Protein 4IE5 (pdb70)

Structure (mmCIF, N/CA/C/O backbone):
data_4IE5
#
_entry.id   4IE5
#
_cell.length_a   141.391
_cell.length_b   141.391
_cell.length_c   84.184
_cell.angle_alpha   90.000
_cell.angle_beta   90.000
_cell.angle_gamma   120.000
#
_symmetry.space_group_name_H-M   'H 3'
#
loop_
_entity.id
_entity.type
_entity.pdbx_description
1 polymer 'Alpha-ketoglutarate-dependent dioxygenase FTO'
2 non-polymer 'ZINC ION'
3 non-polymer N-[(3-hydroxypyridin-2-yl)carbonyl]glycine
4 non-polymer GLYCEROL
5 water water
#
loop_
_atom_site.group_PDB
_atom_site.id
_atom_site.type_symbol
_atom_site.label_atom_id
_atom_site.label_alt_id
_atom_site.label_comp_id
_atom_site.label_asym_id
_atom_site.label_entity_id
_atom_site.label_seq_id
_atom_site.pdbx_PDB_ins_code
_atom_site.Cartn_x
_atom_site.Cartn_y
_atom_site.Cartn_z
_atom_site.occupancy
_atom_site.B_iso_or_equiv
_atom_site.auth_seq_id
_atom_site.auth_comp_id
_atom_site.auth_asym_id
_atom_site.auth_atom_id
_atom_site.pdbx_PDB_model_num
ATOM 1 N N . ARG A 1 17 ? 46.386 14.677 -31.818 1.00 83.21 27 ARG A N 1
ATOM 2 C CA . ARG A 1 17 ? 46.006 13.274 -31.944 1.00 80.78 27 ARG A CA 1
ATOM 3 C C . ARG A 1 17 ? 45.085 12.856 -30.793 1.00 76.83 27 ARG A C 1
ATOM 4 O O . ARG A 1 17 ? 45.133 13.438 -29.704 1.00 77.74 27 ARG A O 1
ATOM 6 N N . GLY A 1 18 ? 44.232 11.866 -31.041 1.00 72.54 28 GLY A N 1
ATOM 7 C CA . GLY A 1 18 ? 43.404 11.310 -29.985 1.00 67.32 28 GLY A CA 1
ATOM 8 C C . GLY A 1 18 ? 44.278 10.620 -28.951 1.00 63.66 28 GLY A C 1
ATOM 9 O O . GLY A 1 18 ? 45.340 10.092 -29.290 1.00 66.85 28 GLY A O 1
ATOM 10 N N . SER A 1 19 ? 43.848 10.630 -27.690 1.00 57.08 29 SER A N 1
ATOM 11 C CA . SER A 1 19 ? 44.636 10.033 -26.609 1.00 53.07 29 SER A CA 1
ATOM 12 C C . SER A 1 19 ? 43.753 9.311 -25.597 1.00 47.64 29 SER A C 1
ATOM 13 O O . SER A 1 19 ? 42.519 9.424 -25.630 1.00 45.52 29 SER A O 1
ATOM 16 N N . HIS A 1 20 ? 44.370 8.547 -24.703 1.00 45.73 30 HIS A N 1
ATOM 17 C CA . HIS A 1 20 ? 43.595 7.956 -23.617 1.00 42.47 30 HIS A CA 1
ATOM 18 C C . HIS A 1 20 ? 44.300 8.142 -22.274 1.00 41.79 30 HIS A C 1
ATOM 19 O O . HIS A 1 20 ? 45.470 8.515 -22.231 1.00 42.85 30 HIS A O 1
ATOM 26 N N . MET A 1 21 ? 43.555 7.906 -21.196 1.00 39.81 31 MET A N 1
ATOM 27 C CA . MET A 1 21 ? 44.068 8.012 -19.838 1.00 40.62 31 MET A CA 1
ATOM 28 C C . MET A 1 21 ? 43.947 6.683 -19.110 1.00 39.17 31 MET A C 1
ATOM 29 O O . MET A 1 21 ? 42.983 5.942 -19.302 1.00 37.11 31 MET A O 1
ATOM 34 N N . THR A 1 22 ? 44.943 6.409 -18.272 1.00 40.34 32 THR A N 1
ATOM 35 C CA . THR A 1 22 ? 44.930 5.262 -17.385 1.00 40.40 32 THR A CA 1
ATOM 36 C C . THR A 1 22 ? 45.290 5.775 -15.981 1.00 42.00 32 THR A C 1
ATOM 37 O O . THR A 1 22 ? 45.591 6.959 -15.812 1.00 42.25 32 THR A O 1
ATOM 41 N N . PRO A 1 23 ? 45.259 4.894 -14.970 1.00 44.19 33 PRO A N 1
ATOM 42 C CA . PRO A 1 23 ? 45.664 5.322 -13.618 1.00 47.15 33 PRO A CA 1
ATOM 43 C C . PRO A 1 23 ? 47.029 5.979 -13.543 1.00 49.08 33 PRO A C 1
ATOM 44 O O . PRO A 1 23 ? 47.330 6.678 -12.575 1.00 51.84 33 PRO A O 1
ATOM 48 N N . LYS A 1 24 ? 47.855 5.793 -14.566 1.00 47.89 34 LYS A N 1
ATOM 49 C CA . LYS A 1 24 ? 49.187 6.377 -14.552 1.00 49.05 34 LYS A CA 1
ATOM 50 C C . LYS A 1 24 ? 49.113 7.888 -14.814 1.00 49.68 34 LYS A C 1
ATOM 51 O O . LYS A 1 24 ? 50.044 8.618 -14.522 1.00 50.72 34 LYS A O 1
ATOM 53 N N . ASP A 1 25 ? 47.992 8.355 -15.357 1.00 48.65 35 ASP A N 1
ATOM 54 C CA . ASP A 1 25 ? 47.852 9.774 -15.692 1.00 49.44 35 ASP A CA 1
ATOM 55 C C . ASP A 1 25 ? 47.209 10.579 -14.558 1.00 49.05 35 ASP A C 1
ATOM 56 O O . ASP A 1 25 ? 46.200 10.163 -13.969 1.00 46.98 35 ASP A O 1
ATOM 61 N N . A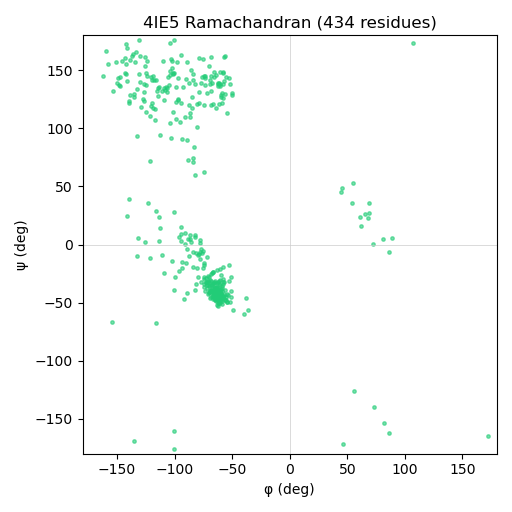SP A 1 26 ? 47.784 11.740 -14.271 1.00 50.80 36 ASP A N 1
ATOM 62 C CA . ASP A 1 26 ? 47.352 12.550 -13.137 1.00 52.50 36 ASP A CA 1
ATOM 63 C C . ASP A 1 26 ? 45.903 12.982 -13.296 1.00 50.58 36 ASP A C 1
ATOM 64 O O . ASP A 1 26 ? 45.183 13.074 -12.316 1.00 50.32 36 ASP A O 1
ATOM 69 N N . GLU A 1 27 ? 45.464 13.169 -14.540 1.00 49.60 37 GLU A N 1
ATOM 70 C CA . GLU A 1 27 ? 44.110 13.621 -14.841 1.00 48.57 37 GLU A CA 1
ATOM 71 C C . GLU A 1 27 ? 43.060 12.502 -14.867 1.00 45.69 37 GLU A C 1
ATOM 72 O O . GLU A 1 27 ? 41.884 12.777 -15.019 1.00 44.78 37 GLU A O 1
ATOM 78 N N . PHE A 1 28 ? 43.498 11.256 -14.742 1.00 44.61 38 PHE A N 1
ATOM 79 C CA . PHE A 1 28 ? 42.631 10.090 -14.881 1.00 42.22 38 PHE A CA 1
ATOM 80 C C . PHE A 1 28 ? 41.458 10.144 -13.918 1.00 41.74 38 PHE A C 1
ATOM 81 O O . PHE A 1 28 ? 40.305 9.975 -14.309 1.00 40.16 38 PHE A O 1
ATOM 89 N N . TYR A 1 29 ? 41.751 10.432 -12.659 1.00 43.84 39 TYR A N 1
ATOM 90 C CA . TYR A 1 29 ? 40.733 10.355 -11.629 1.00 45.32 39 TYR A CA 1
ATOM 91 C C . TYR A 1 29 ? 39.702 11.472 -11.762 1.00 43.78 39 TYR A C 1
ATOM 92 O O . TYR A 1 29 ? 38.497 11.217 -11.691 1.00 42.22 39 TYR A O 1
ATOM 101 N N . GLN A 1 30 ? 40.146 12.688 -12.045 1.00 45.02 40 GLN A N 1
ATOM 102 C CA . GLN A 1 30 ? 39.181 13.766 -12.185 1.00 46.26 40 GLN A CA 1
ATOM 103 C C . GLN A 1 30 ? 38.404 13.604 -13.486 1.00 44.52 40 GLN A C 1
ATOM 104 O O . GLN A 1 30 ? 37.263 13.988 -13.562 1.00 43.83 40 GLN A O 1
ATOM 110 N N . GLN A 1 31 ? 39.000 13.001 -14.497 1.00 44.98 41 GLN A N 1
ATOM 111 C CA . GLN A 1 31 ? 38.259 12.801 -15.727 1.00 47.21 41 GLN A CA 1
ATOM 112 C C . GLN A 1 31 ? 37.203 11.711 -15.573 1.00 43.40 41 GLN A C 1
ATOM 113 O O . GLN A 1 31 ? 36.131 11.747 -16.216 1.00 44.16 41 GLN A O 1
ATOM 119 N N . TRP A 1 32 ? 37.513 10.722 -14.746 1.00 40.01 42 TRP A N 1
ATOM 120 C CA . TRP A 1 32 ? 36.581 9.628 -14.480 1.00 38.26 42 TRP A CA 1
ATOM 121 C C . TRP A 1 32 ? 35.354 10.217 -13.779 1.00 41.15 42 TRP A C 1
ATOM 122 O O . TRP A 1 32 ? 34.218 9.947 -14.151 1.00 39.44 42 TRP A O 1
ATOM 133 N N . GLN A 1 33 ? 35.615 11.039 -12.775 1.00 46.86 43 GLN A N 1
ATOM 134 C CA . GLN A 1 33 ? 34.564 11.699 -12.017 1.00 51.32 43 GLN A CA 1
ATOM 135 C C . GLN A 1 33 ? 33.753 12.688 -12.875 1.00 53.06 43 GLN A C 1
ATOM 136 O O . GLN A 1 33 ? 32.550 12.789 -12.730 1.00 53.55 43 GLN A O 1
ATOM 142 N N . LEU A 1 34 ? 34.411 13.398 -13.782 1.00 54.03 44 LEU A N 1
ATOM 143 C CA . LEU A 1 34 ? 33.749 14.445 -14.568 1.00 54.46 44 LEU A CA 1
ATOM 144 C C . LEU A 1 34 ? 32.963 13.956 -15.794 1.00 49.59 44 LEU A C 1
ATOM 145 O O . LEU A 1 34 ? 31.910 14.485 -16.113 1.00 49.95 44 LEU A O 1
ATOM 150 N N . LYS A 1 35 ? 33.505 12.974 -16.489 1.00 44.82 45 LYS A N 1
ATOM 151 C CA . LYS A 1 35 ? 33.033 12.619 -17.818 1.00 42.70 45 LYS A CA 1
ATOM 152 C C . LYS A 1 35 ? 32.570 11.173 -17.891 1.00 40.00 45 LYS A C 1
ATOM 153 O O . LYS A 1 35 ? 31.973 10.771 -18.895 1.00 38.08 45 LYS A O 1
ATOM 159 N N . TYR A 1 36 ? 32.870 10.386 -16.854 1.00 40.03 46 TYR A N 1
ATOM 160 C CA . TYR A 1 36 ? 32.480 8.968 -16.832 1.00 37.52 46 TYR A CA 1
ATOM 161 C C . TYR A 1 36 ? 31.977 8.505 -15.460 1.00 37.73 46 TYR A C 1
ATOM 162 O O . TYR A 1 36 ? 32.245 7.399 -15.059 1.00 37.32 46 TYR A O 1
ATOM 171 N N . PRO A 1 37 ? 31.206 9.339 -14.754 1.00 39.65 47 PRO A N 1
ATOM 172 C CA . PRO A 1 37 ? 30.839 8.977 -13.377 1.00 40.97 47 PRO A CA 1
ATOM 173 C C . PRO A 1 37 ? 29.916 7.746 -13.217 1.00 39.93 47 PRO A C 1
ATOM 174 O O . PRO A 1 37 ? 29.935 7.149 -12.143 1.00 41.89 47 PRO A O 1
ATOM 178 N N . LYS A 1 38 ? 29.130 7.376 -14.224 1.00 36.50 48 LYS A N 1
ATOM 179 C CA . LYS A 1 38 ? 28.233 6.218 -14.067 1.00 34.78 48 LYS A CA 1
ATOM 180 C C . LYS A 1 38 ? 28.971 4.886 -14.304 1.00 32.12 48 LYS A C 1
ATOM 181 O O . LYS A 1 38 ? 28.361 3.814 -14.392 1.00 30.95 48 LYS A O 1
ATOM 187 N N . LEU A 1 39 ? 30.295 4.982 -14.430 1.00 30.65 49 LEU A N 1
ATOM 188 C CA . LEU A 1 39 ? 31.157 3.820 -14.470 1.00 30.12 49 LEU A CA 1
ATOM 189 C C . LEU A 1 39 ? 31.733 3.560 -13.086 1.00 32.00 49 LEU A C 1
ATOM 190 O O . LEU A 1 39 ? 32.379 4.433 -12.500 1.00 31.65 49 LEU A O 1
ATOM 195 N N . ILE A 1 40 ? 31.543 2.345 -12.595 1.00 34.17 50 ILE A N 1
ATOM 196 C CA . ILE A 1 40 ? 31.979 1.989 -11.262 1.00 38.72 50 ILE A CA 1
ATOM 197 C C . ILE A 1 40 ? 32.893 0.782 -11.327 1.00 36.33 50 ILE A C 1
ATOM 198 O O . ILE A 1 40 ? 32.730 -0.104 -12.171 1.00 34.62 50 ILE A O 1
ATOM 203 N N . LEU A 1 41 ? 33.870 0.780 -10.439 1.00 35.60 51 LEU A N 1
ATOM 204 C CA . LEU A 1 41 ? 34.871 -0.259 -10.411 1.00 36.64 51 LEU A CA 1
ATOM 205 C C . LEU A 1 41 ? 34.952 -0.824 -8.999 1.00 38.82 51 LEU A C 1
ATOM 206 O O . LEU A 1 41 ? 35.155 -0.083 -8.037 1.00 39.96 51 LEU A O 1
ATOM 211 N N . ARG A 1 42 ? 34.789 -2.136 -8.888 1.00 40.35 52 ARG A N 1
ATOM 212 C CA . ARG A 1 42 ? 34.940 -2.845 -7.630 1.00 42.79 52 ARG A CA 1
ATOM 213 C C . ARG A 1 42 ? 36.094 -3.815 -7.785 1.00 41.90 52 ARG A C 1
ATOM 214 O O . ARG A 1 42 ? 35.993 -4.822 -8.490 1.00 41.20 52 ARG A O 1
ATOM 222 N N . GLU A 1 43 ? 37.204 -3.492 -7.149 1.00 41.52 53 GLU A N 1
ATOM 223 C CA . GLU A 1 43 ? 38.415 -4.281 -7.302 1.00 41.40 53 GLU A CA 1
ATOM 224 C C . GLU A 1 43 ? 38.270 -5.654 -6.670 1.00 40.56 53 GLU A C 1
ATOM 225 O O . GLU A 1 43 ? 37.377 -5.878 -5.841 1.00 41.08 53 GLU A O 1
ATOM 231 N N . ALA A 1 44 ? 39.138 -6.574 -7.080 1.00 40.76 54 ALA A N 1
ATOM 232 C CA . ALA A 1 44 ? 39.014 -7.971 -6.663 1.00 42.68 54 ALA A CA 1
ATOM 233 C C . ALA A 1 44 ? 38.919 -8.102 -5.141 1.00 48.38 54 ALA A C 1
ATOM 234 O O . ALA A 1 44 ? 38.275 -9.027 -4.640 1.00 48.51 54 ALA A O 1
ATOM 236 N N . SER A 1 45 ? 39.569 -7.179 -4.421 1.00 53.94 55 SER A N 1
ATOM 237 C CA . SER A 1 45 ? 39.635 -7.217 -2.954 1.00 60.91 55 SER A CA 1
ATOM 238 C C . SER A 1 45 ? 38.270 -7.215 -2.305 1.00 61.33 55 SER A C 1
ATOM 239 O O . SER A 1 45 ? 38.088 -7.785 -1.226 1.00 64.85 55 SER A O 1
ATOM 242 N N . SER A 1 46 ? 37.323 -6.540 -2.950 1.00 57.80 56 SER A N 1
ATOM 243 C CA . SER A 1 46 ? 36.000 -6.356 -2.384 1.00 57.89 56 SER A CA 1
ATOM 244 C C . SER A 1 46 ? 35.155 -7.613 -2.527 1.00 58.45 56 SER A C 1
ATOM 245 O O . SER A 1 46 ? 34.039 -7.664 -2.020 1.00 60.48 56 SER A O 1
ATOM 248 N N . VAL A 1 47 ? 35.677 -8.612 -3.238 1.00 56.64 57 VAL A N 1
ATOM 249 C CA . VAL A 1 47 ? 34.970 -9.878 -3.460 1.00 54.34 57 VAL A CA 1
ATOM 250 C C . VAL A 1 47 ? 35.663 -11.027 -2.701 1.00 55.60 57 VAL A C 1
ATOM 251 O O . VAL A 1 47 ? 36.886 -11.179 -2.773 1.00 56.19 57 VAL A O 1
ATOM 255 N N . SER A 1 48 ? 34.888 -11.835 -1.978 1.00 56.44 58 SER A N 1
ATOM 256 C CA . SER A 1 48 ? 35.469 -12.875 -1.129 1.00 59.13 58 SER A CA 1
ATOM 257 C C . SER A 1 48 ? 36.341 -13.855 -1.913 1.00 56.29 58 SER A C 1
ATOM 258 O O . SER A 1 48 ? 36.080 -14.143 -3.085 1.00 53.59 58 SER A O 1
ATOM 261 N N . GLU A 1 49 ? 37.379 -14.359 -1.250 1.00 56.99 59 GLU A N 1
ATOM 262 C CA . GLU A 1 49 ? 38.258 -15.361 -1.833 1.00 57.07 59 GLU A CA 1
ATOM 263 C C . GLU A 1 49 ? 37.462 -16.603 -2.229 1.00 58.15 59 GLU A C 1
ATOM 264 O O . GLU A 1 49 ? 37.759 -17.227 -3.246 1.00 56.71 59 GLU A O 1
ATOM 266 N N . GLU A 1 50 ? 36.441 -16.943 -1.441 1.00 61.10 60 GLU A N 1
ATOM 267 C CA . GLU A 1 50 ? 35.600 -18.111 -1.722 1.00 62.12 60 GLU A CA 1
ATOM 268 C C . GLU A 1 50 ? 34.894 -17.968 -3.056 1.00 58.20 60 GLU A C 1
ATOM 269 O O . GLU A 1 50 ? 34.870 -18.893 -3.866 1.00 56.90 60 GLU A O 1
ATOM 271 N N . LEU A 1 51 ? 34.302 -16.804 -3.280 1.00 56.39 61 LEU A N 1
ATOM 272 C CA . LEU A 1 51 ? 33.561 -16.572 -4.505 1.00 54.20 61 LEU A CA 1
ATOM 273 C C . LEU A 1 51 ? 34.484 -16.521 -5.720 1.00 52.39 61 LEU A C 1
ATOM 274 O O . LEU A 1 51 ? 34.121 -16.986 -6.795 1.00 50.77 61 LEU A O 1
ATOM 279 N N . HIS A 1 52 ? 35.653 -15.914 -5.557 1.00 52.60 62 HIS A N 1
ATOM 280 C CA . HIS A 1 52 ? 36.648 -15.854 -6.626 1.00 50.44 62 HIS A CA 1
ATOM 281 C C . HIS A 1 52 ? 37.019 -17.270 -7.047 1.00 51.55 62 HIS A C 1
ATOM 282 O O . HIS A 1 52 ? 37.117 -17.592 -8.226 1.00 50.66 62 HIS A O 1
ATOM 289 N N . LYS A 1 53 ? 37.241 -18.113 -6.052 1.00 53.14 63 LYS A N 1
ATOM 290 C CA . LYS A 1 53 ? 37.660 -19.480 -6.302 1.00 54.57 63 LYS A CA 1
ATOM 291 C C . LYS A 1 53 ? 36.592 -20.226 -7.081 1.00 55.14 63 LYS A C 1
ATOM 292 O O . LYS A 1 53 ? 36.891 -20.859 -8.076 1.00 54.58 63 LYS A O 1
ATOM 295 N N . GLU A 1 54 ? 35.353 -20.157 -6.614 1.00 57.47 64 GLU A N 1
ATOM 296 C CA . GLU A 1 54 ? 34.249 -20.865 -7.257 1.00 58.91 64 GLU A CA 1
ATOM 297 C C . GLU A 1 54 ? 34.013 -20.417 -8.708 1.00 54.91 64 GLU A C 1
ATOM 298 O O . GLU A 1 54 ? 33.906 -21.226 -9.623 1.00 55.09 64 GLU A O 1
ATOM 304 N N . VAL A 1 55 ? 33.913 -19.112 -8.905 1.00 51.16 65 VAL A N 1
ATOM 305 C CA . VAL A 1 55 ? 33.647 -18.537 -10.208 1.00 47.17 65 VAL A CA 1
ATOM 306 C C . VAL A 1 55 ? 34.757 -18.886 -11.196 1.00 47.74 65 VAL A C 1
ATOM 307 O O . VAL A 1 55 ? 34.485 -19.169 -12.354 1.00 46.67 65 VAL A O 1
ATOM 311 N N . GLN A 1 56 ? 36.008 -18.832 -10.747 1.00 49.37 66 GLN A N 1
ATOM 312 C CA . GLN A 1 56 ? 37.145 -19.106 -11.624 1.00 50.19 66 GLN A CA 1
ATOM 313 C C . GLN A 1 56 ? 37.199 -20.601 -12.010 1.00 52.63 66 GLN A C 1
ATOM 314 O O . GLN A 1 56 ? 37.451 -20.944 -13.166 1.00 52.93 66 GLN A O 1
ATOM 320 N N . GLU A 1 57 ? 36.925 -21.479 -11.051 1.00 54.52 67 GLU A N 1
ATOM 321 C CA . GLU A 1 57 ? 36.808 -22.904 -11.348 1.00 56.98 67 GLU A CA 1
ATOM 322 C C . GLU A 1 57 ? 35.635 -23.162 -12.306 1.00 55.53 67 GLU A C 1
ATOM 323 O O . GLU A 1 57 ? 35.684 -24.074 -13.129 1.00 55.61 67 GLU A O 1
ATOM 329 N N . ALA A 1 58 ? 34.581 -22.364 -12.198 1.00 54.71 68 ALA A N 1
ATOM 330 C CA . ALA A 1 58 ? 33.424 -22.540 -13.065 1.00 53.96 68 ALA A CA 1
ATOM 331 C C . ALA A 1 58 ? 33.775 -22.169 -14.513 1.00 52.14 68 ALA A C 1
ATOM 332 O O . ALA A 1 58 ? 33.427 -22.894 -15.440 1.00 52.86 68 ALA A O 1
ATOM 334 N N . PHE A 1 59 ? 34.470 -21.049 -14.694 1.00 49.42 69 PHE A N 1
ATOM 335 C CA . PHE A 1 59 ? 34.986 -20.642 -16.004 1.00 47.15 69 PHE A CA 1
ATOM 336 C C . PHE A 1 59 ? 35.836 -21.783 -16.578 1.00 48.69 69 PHE A C 1
ATOM 337 O O . PHE A 1 59 ? 35.657 -22.199 -17.720 1.00 47.61 69 PHE A O 1
ATOM 345 N N . LEU A 1 60 ? 36.762 -22.297 -15.781 1.00 52.11 70 LEU A N 1
ATOM 346 C CA . LEU A 1 60 ? 37.673 -23.320 -16.277 1.00 55.38 70 LEU A CA 1
ATOM 347 C C . LEU A 1 60 ? 36.906 -24.591 -16.618 1.00 57.35 70 LEU A C 1
ATOM 348 O O . LEU A 1 60 ? 37.259 -25.307 -17.553 1.00 59.45 70 LEU A O 1
ATOM 353 N N . THR A 1 61 ? 35.842 -24.861 -15.871 1.00 56.94 71 THR A N 1
ATOM 354 C CA . THR A 1 61 ? 35.053 -26.055 -16.098 1.00 58.26 71 THR A CA 1
ATOM 355 C C . THR A 1 61 ? 34.371 -25.948 -17.455 1.00 56.86 71 THR A C 1
ATOM 356 O O . THR A 1 61 ? 34.419 -26.878 -18.259 1.00 58.20 71 THR A O 1
ATOM 360 N N . LEU A 1 62 ? 33.756 -24.799 -17.724 1.00 54.52 72 LEU A N 1
ATOM 361 C CA . LEU A 1 62 ? 33.005 -24.612 -18.962 1.00 53.17 72 LEU A CA 1
ATOM 362 C C . LEU A 1 62 ? 33.942 -24.625 -20.165 1.00 54.53 72 LEU A C 1
ATOM 363 O O . LEU A 1 62 ? 33.572 -25.090 -21.245 1.00 54.40 72 LEU A O 1
ATOM 368 N N . HIS A 1 63 ? 35.161 -24.128 -19.972 1.00 56.24 73 HIS A N 1
ATOM 369 C CA . HIS A 1 63 ? 36.174 -24.173 -21.020 1.00 57.67 73 HIS A CA 1
ATOM 370 C C . HIS A 1 63 ? 36.545 -25.632 -21.330 1.00 58.94 73 HIS A C 1
ATOM 371 O O . HIS A 1 63 ? 36.574 -26.043 -22.489 1.00 59.28 73 HIS A O 1
ATOM 378 N N . LYS A 1 64 ? 36.781 -26.414 -20.283 1.00 59.97 74 LYS A N 1
ATOM 379 C CA . LYS A 1 64 ? 37.226 -27.807 -20.418 1.00 63.11 74 LYS A CA 1
ATOM 380 C C . LYS A 1 64 ? 36.203 -28.682 -21.150 1.00 63.60 74 LYS A C 1
ATOM 381 O O . LYS A 1 64 ? 36.559 -29.495 -22.005 1.00 63.47 74 LYS A O 1
ATOM 387 N N . HIS A 1 65 ? 34.931 -28.502 -20.808 1.00 64.50 75 HIS A N 1
ATOM 388 C CA . HIS A 1 65 ? 33.841 -29.223 -21.454 1.00 65.92 75 HIS A CA 1
ATOM 389 C C . HIS A 1 65 ? 33.492 -28.645 -22.827 1.00 62.43 75 HIS A C 1
ATOM 390 O O . HIS A 1 65 ? 32.539 -29.089 -23.463 1.00 62.29 75 HIS A O 1
ATOM 397 N N . GLY A 1 66 ? 34.248 -27.645 -23.275 1.00 59.27 76 GLY A N 1
ATOM 398 C CA . GLY A 1 66 ? 34.073 -27.099 -24.612 1.00 57.24 76 GLY A CA 1
ATOM 399 C C . GLY A 1 66 ? 32.774 -26.342 -24.827 1.00 55.09 76 GLY A C 1
ATOM 400 O O . GLY A 1 66 ? 32.201 -26.377 -25.914 1.00 55.29 76 GLY A O 1
ATOM 401 N N . CYS A 1 67 ? 32.308 -25.632 -23.807 1.00 53.31 77 CYS A N 1
ATOM 402 C CA . CYS A 1 67 ? 30.983 -25.009 -23.868 1.00 50.43 77 CYS A CA 1
ATOM 403 C C . CYS A 1 67 ? 30.955 -23.594 -24.455 1.00 46.56 77 CYS A C 1
ATOM 404 O O . CYS A 1 67 ? 29.877 -23.004 -24.598 1.00 45.11 77 CYS A O 1
ATOM 407 N N . LEU A 1 68 ? 32.114 -23.027 -24.771 1.00 44.66 78 LEU A N 1
ATOM 408 C CA . LEU A 1 68 ? 32.128 -21.674 -25.334 1.00 40.78 78 LEU A CA 1
ATOM 409 C C . LEU A 1 68 ? 32.450 -21.722 -26.826 1.00 41.17 78 LEU A C 1
ATOM 410 O O . LEU A 1 68 ? 33.365 -22.427 -27.259 1.00 43.17 78 LEU A O 1
ATOM 415 N N . PHE A 1 69 ? 31.681 -20.970 -27.598 1.00 40.34 79 PHE A N 1
ATOM 416 C CA . PHE A 1 69 ? 31.788 -20.976 -29.050 1.00 41.40 79 PHE A CA 1
ATOM 417 C C . PHE A 1 69 ? 31.887 -19.550 -29.590 1.00 37.63 79 PHE A C 1
ATOM 418 O O . PHE A 1 69 ? 31.193 -18.652 -29.132 1.00 35.32 79 PHE A O 1
ATOM 426 N N . ARG A 1 70 ? 32.746 -19.364 -30.583 1.00 36.73 80 ARG A N 1
ATOM 427 C CA . ARG A 1 70 ? 32.732 -18.152 -31.363 1.00 35.53 80 ARG A CA 1
ATOM 428 C C . ARG A 1 70 ? 31.375 -18.073 -32.065 1.00 35.85 80 ARG A C 1
ATOM 429 O O . ARG A 1 70 ? 30.856 -19.076 -32.547 1.00 36.50 80 ARG A O 1
ATOM 437 N N . ASP A 1 71 ? 30.800 -16.887 -32.107 1.00 36.76 81 ASP A N 1
ATOM 438 C CA . ASP A 1 71 ? 29.492 -16.675 -32.705 1.00 38.10 81 ASP A CA 1
ATOM 439 C C . ASP A 1 71 ? 29.676 -16.141 -34.116 1.00 39.23 81 ASP A C 1
ATOM 440 O O . ASP A 1 71 ? 30.517 -15.272 -34.361 1.00 40.40 81 ASP A O 1
ATOM 445 N N . LEU A 1 72 ? 28.900 -16.698 -35.032 1.00 38.08 82 LEU A N 1
ATOM 446 C CA . LEU A 1 72 ? 28.884 -16.286 -36.420 1.00 38.20 82 LEU A CA 1
ATOM 447 C C . LEU A 1 72 ? 27.765 -15.243 -36.549 1.00 37.32 82 LEU A C 1
ATOM 448 O O . LEU A 1 72 ? 26.578 -15.573 -36.734 1.00 37.45 82 LEU A O 1
ATOM 453 N N . VAL A 1 73 ? 28.147 -13.987 -36.356 1.00 36.08 83 VAL A N 1
ATOM 454 C CA . VAL A 1 73 ? 27.200 -12.889 -36.287 1.00 34.33 83 VAL A CA 1
ATOM 455 C C . VAL A 1 73 ? 27.181 -12.170 -37.632 1.00 34.98 83 VAL A C 1
ATOM 456 O O . VAL A 1 73 ? 27.838 -12.595 -38.605 1.00 36.67 83 VAL A O 1
ATOM 460 N N . ARG A 1 74 ? 26.421 -11.085 -37.693 1.00 34.55 84 ARG A N 1
ATOM 461 C CA . ARG A 1 74 ? 26.329 -10.271 -38.897 1.00 38.78 84 ARG A CA 1
ATOM 462 C C . ARG A 1 74 ? 26.431 -8.804 -38.544 1.00 37.53 84 ARG A C 1
ATOM 463 O O . ARG A 1 74 ? 25.671 -8.302 -37.703 1.00 35.63 84 ARG A O 1
ATOM 471 N N . ILE A 1 75 ? 27.349 -8.124 -39.216 1.00 39.04 85 ILE A N 1
ATOM 472 C CA . ILE A 1 75 ? 27.689 -6.749 -38.895 1.00 39.99 85 ILE A CA 1
ATOM 473 C C . ILE A 1 75 ? 27.874 -5.981 -40.191 1.00 41.53 85 ILE A C 1
ATOM 474 O O . ILE A 1 75 ? 28.679 -6.375 -41.056 1.00 41.50 85 ILE A O 1
ATOM 479 N N . GLN A 1 76 ? 27.110 -4.895 -40.334 1.00 41.95 86 GLN A N 1
ATOM 480 C CA . GLN A 1 76 ? 27.116 -4.104 -41.568 1.00 43.22 86 GLN A CA 1
ATOM 481 C C . GLN A 1 76 ? 27.064 -5.002 -42.793 1.00 41.65 86 GLN A C 1
ATOM 482 O O . GLN A 1 76 ? 27.817 -4.797 -43.754 1.00 42.66 86 GLN A O 1
ATOM 488 N N . GLY A 1 77 ? 26.196 -6.002 -42.776 1.00 40.14 87 GLY A N 1
ATOM 489 C CA . GLY A 1 77 ? 25.975 -6.813 -43.970 1.00 43.10 87 GLY A CA 1
ATOM 490 C C . GLY A 1 77 ? 27.019 -7.911 -44.213 1.00 45.79 87 GLY A C 1
ATOM 491 O O . GLY A 1 77 ? 26.977 -8.606 -45.227 1.00 47.25 87 GLY A O 1
ATOM 492 N N . LYS A 1 78 ? 27.950 -8.086 -43.281 1.00 46.33 88 LYS A N 1
ATOM 493 C CA . LYS A 1 78 ? 28.989 -9.106 -43.447 1.00 48.75 88 LYS A CA 1
ATOM 494 C C . LYS A 1 78 ? 28.915 -10.167 -42.351 1.00 45.06 88 LYS A C 1
ATOM 495 O O . LYS A 1 78 ? 28.613 -9.862 -41.184 1.00 43.84 88 LYS A O 1
ATOM 501 N N . ASP A 1 79 ? 29.162 -11.415 -42.752 1.00 42.66 89 ASP A N 1
ATOM 502 C CA . ASP A 1 79 ? 29.187 -12.567 -41.846 1.00 38.52 89 ASP A CA 1
ATOM 503 C C . ASP A 1 79 ? 30.568 -12.705 -41.199 1.00 37.97 89 ASP A C 1
ATOM 504 O O . ASP A 1 79 ? 31.581 -12.906 -41.889 1.00 36.78 89 ASP A O 1
ATOM 509 N N . LEU A 1 80 ? 30.602 -12.582 -39.881 1.00 39.85 90 LEU A N 1
ATOM 510 C CA . LEU A 1 80 ? 31.863 -12.513 -39.160 1.00 42.01 90 LEU A CA 1
ATOM 511 C C . LEU A 1 80 ? 31.835 -13.439 -37.973 1.00 40.12 90 LEU A C 1
ATOM 512 O O . LEU A 1 80 ? 30.855 -13.475 -37.217 1.00 38.43 90 LEU A O 1
ATOM 517 N N . LEU A 1 81 ? 32.915 -14.194 -37.818 1.00 39.63 91 LEU A N 1
ATOM 518 C CA . LEU A 1 81 ? 33.100 -15.037 -36.660 1.00 38.91 91 LEU A CA 1
ATOM 519 C C . LEU A 1 81 ? 33.757 -14.187 -35.584 1.00 38.05 91 LEU A C 1
ATOM 520 O O . LEU A 1 81 ? 34.836 -13.651 -35.793 1.00 39.97 91 LEU A O 1
ATOM 525 N N . THR A 1 82 ? 33.116 -14.039 -34.444 1.00 36.13 92 THR A N 1
ATOM 526 C CA . THR A 1 82 ? 33.675 -13.256 -33.356 1.00 36.91 92 THR A CA 1
ATOM 527 C C . THR A 1 82 ? 35.000 -13.869 -32.863 1.00 38.97 92 THR A C 1
ATOM 528 O O . THR A 1 82 ? 35.106 -15.077 -32.728 1.00 39.32 92 THR A O 1
ATOM 532 N N . PRO A 1 83 ? 36.009 -13.027 -32.591 1.00 41.03 93 PRO A N 1
ATOM 533 C CA . PRO A 1 83 ? 37.268 -13.514 -32.012 1.00 42.87 93 PRO A CA 1
ATOM 534 C C . PRO A 1 83 ? 37.049 -14.180 -30.656 1.00 39.85 93 PRO A C 1
ATOM 535 O O . PRO A 1 83 ? 37.739 -15.110 -30.285 1.00 40.71 93 PRO A O 1
ATOM 539 N N . VAL A 1 84 ? 36.096 -13.649 -29.918 1.00 37.28 94 VAL A N 1
ATOM 540 C CA . VAL A 1 84 ? 35.772 -14.123 -28.584 1.00 37.97 94 VAL A CA 1
ATOM 541 C C . VAL A 1 84 ? 34.860 -15.350 -28.639 1.00 36.09 94 VAL A C 1
ATOM 542 O O . VAL A 1 84 ? 33.927 -15.384 -29.429 1.00 34.70 94 VAL A O 1
ATOM 546 N N . SER A 1 85 ? 35.134 -16.340 -27.788 1.00 36.63 95 SER A N 1
ATOM 547 C CA . SER A 1 85 ? 34.223 -17.471 -27.592 1.00 36.78 95 SER A CA 1
ATOM 548 C C . SER A 1 85 ? 33.237 -17.147 -26.469 1.00 36.25 95 SER A C 1
ATOM 549 O O . SER A 1 85 ? 33.616 -16.540 -25.452 1.00 37.00 95 SER A O 1
ATOM 552 N N . ARG A 1 86 ? 31.989 -17.576 -26.637 1.00 35.04 96 ARG A N 1
ATOM 553 C CA . ARG A 1 86 ? 30.921 -17.156 -25.734 1.00 34.81 96 ARG A CA 1
ATOM 554 C C . ARG A 1 86 ? 29.960 -18.260 -25.340 1.00 35.45 96 ARG A C 1
ATOM 555 O O . ARG A 1 86 ? 29.860 -19.286 -25.999 1.00 35.58 96 ARG A O 1
ATOM 563 N N . ILE A 1 87 ? 29.270 -18.043 -24.231 1.00 35.62 97 ILE A N 1
ATOM 564 C CA . ILE A 1 87 ? 28.143 -18.890 -23.881 1.00 37.27 97 ILE A CA 1
ATOM 565 C C . ILE A 1 87 ? 27.153 -18.060 -23.088 1.00 34.78 97 ILE A C 1
ATOM 566 O O . ILE A 1 87 ? 27.547 -17.234 -22.271 1.00 34.25 97 ILE A O 1
ATOM 571 N N . LEU A 1 88 ? 25.866 -18.239 -23.358 1.00 32.89 98 LEU A N 1
ATOM 572 C CA . LEU A 1 88 ? 24.844 -17.527 -22.613 1.00 30.85 98 LEU A CA 1
ATOM 573 C C . LEU A 1 88 ? 24.264 -18.406 -21.525 1.00 31.25 98 LEU A C 1
ATOM 574 O O . LEU A 1 88 ? 23.743 -19.486 -21.798 1.00 31.06 98 LEU A O 1
ATOM 579 N N . ILE A 1 89 ? 24.346 -17.947 -20.278 1.00 32.06 99 ILE A N 1
ATOM 580 C CA . ILE A 1 89 ? 23.734 -18.659 -19.139 1.00 34.30 99 ILE A CA 1
ATOM 581 C C . ILE A 1 89 ? 22.651 -17.782 -18.547 1.00 33.40 99 ILE A C 1
ATOM 582 O O . ILE A 1 89 ? 22.806 -16.564 -18.509 1.00 32.52 99 ILE A O 1
ATOM 587 N N . GLY A 1 90 ? 21.529 -18.344 -18.114 1.00 33.35 100 GLY A N 1
ATOM 588 C CA . GLY A 1 90 ? 20.483 -17.475 -17.593 1.00 32.71 100 GLY A CA 1
ATOM 589 C C . GLY A 1 90 ? 19.154 -18.134 -17.291 1.00 34.69 100 GLY A C 1
ATOM 590 O O . GLY A 1 90 ? 19.069 -19.352 -17.192 1.00 36.35 100 GLY A O 1
ATOM 591 N N . ASN A 1 91 ? 18.120 -17.314 -17.114 1.00 35.32 101 ASN A N 1
ATOM 592 C CA . ASN A 1 91 ? 16.829 -17.829 -16.730 1.00 38.21 101 ASN A CA 1
ATOM 593 C C . ASN A 1 91 ? 16.350 -18.791 -17.809 1.00 37.16 101 ASN A C 1
ATOM 594 O O . ASN A 1 91 ? 16.503 -18.523 -18.999 1.00 36.59 101 ASN A O 1
ATOM 599 N N . PRO A 1 92 ? 15.781 -19.916 -17.393 1.00 36.48 102 PRO A N 1
ATOM 600 C CA . PRO A 1 92 ? 15.186 -20.886 -18.325 1.00 35.50 102 PRO A CA 1
ATOM 601 C C . PRO A 1 92 ? 14.226 -20.219 -19.294 1.00 33.49 102 PRO A C 1
ATOM 602 O O . PRO A 1 92 ? 13.395 -19.451 -18.839 1.00 32.35 102 PRO A O 1
ATOM 606 N N . GLY A 1 93 ? 14.368 -20.485 -20.591 1.00 33.99 103 GLY A N 1
ATOM 607 C CA . GLY A 1 93 ? 13.461 -19.953 -21.598 1.00 33.16 103 GLY A CA 1
ATOM 608 C C . GLY A 1 93 ? 13.806 -18.572 -22.112 1.00 31.95 103 GLY A C 1
ATOM 609 O O . GLY A 1 93 ? 13.188 -18.086 -23.065 1.00 31.37 103 GLY A O 1
ATOM 610 N N . CYS A 1 94 ? 14.816 -17.942 -21.506 1.00 31.23 104 CYS A N 1
ATOM 611 C CA . CYS A 1 94 ? 15.250 -16.614 -21.924 1.00 30.15 104 CYS A CA 1
ATOM 612 C C . CYS A 1 94 ? 16.266 -16.651 -23.089 1.00 28.78 104 CYS A C 1
ATOM 613 O O . CYS A 1 94 ? 17.033 -17.604 -23.244 1.00 29.01 104 CYS A O 1
ATOM 616 N N . THR A 1 95 ? 16.234 -15.608 -23.906 1.00 28.61 105 THR A N 1
ATOM 617 C CA . THR A 1 95 ? 17.183 -15.401 -24.984 1.00 29.82 105 THR A CA 1
ATOM 618 C C . THR A 1 95 ? 17.765 -13.970 -24.915 1.00 30.07 105 THR A C 1
ATOM 619 O O . THR A 1 95 ? 17.218 -13.083 -24.281 1.00 29.99 105 THR A O 1
ATOM 623 N N . TYR A 1 96 ? 18.887 -13.770 -25.586 1.00 29.71 106 TYR A N 1
ATOM 624 C CA . TYR A 1 96 ? 19.548 -12.483 -25.632 1.00 28.81 106 TYR A CA 1
ATOM 625 C C . TYR A 1 96 ? 20.031 -12.301 -27.047 1.00 28.39 106 TYR A C 1
ATOM 626 O O . TYR A 1 96 ? 20.747 -13.135 -27.558 1.00 28.32 106 TYR A O 1
ATOM 635 N N . LYS A 1 97 ? 19.601 -11.242 -27.708 1.00 29.24 107 LYS A N 1
ATOM 636 C CA . LYS A 1 97 ? 19.920 -11.074 -29.120 1.00 31.05 107 LYS A CA 1
ATOM 637 C C . LYS A 1 97 ? 20.926 -9.950 -29.340 1.00 30.88 107 LYS A C 1
ATOM 638 O O . LYS A 1 97 ? 20.679 -8.810 -28.921 1.00 32.50 107 LYS A O 1
ATOM 644 N N . TYR A 1 98 ? 22.031 -10.268 -30.004 1.00 29.32 108 TYR A N 1
ATOM 645 C CA . TYR A 1 98 ? 23.033 -9.275 -30.343 1.00 29.34 108 TYR A CA 1
ATOM 646 C C . TYR A 1 98 ? 23.597 -9.603 -31.720 1.00 29.35 108 TYR A C 1
ATOM 647 O O . TYR A 1 98 ? 23.661 -10.777 -32.131 1.00 27.82 108 TYR A O 1
ATOM 656 N N . LEU A 1 99 ? 23.960 -8.551 -32.451 1.00 30.35 109 LEU A N 1
ATOM 657 C CA . LEU A 1 99 ? 24.563 -8.672 -33.785 1.00 31.25 109 LEU A CA 1
ATOM 658 C C . LEU A 1 99 ? 23.813 -9.697 -34.651 1.00 30.23 109 LEU A C 1
ATOM 659 O O . LEU A 1 99 ? 24.421 -10.584 -35.260 1.00 30.09 109 LEU A O 1
ATOM 664 N N . ASN A 1 100 ? 22.489 -9.550 -34.677 1.00 29.07 110 ASN A N 1
ATOM 665 C CA . ASN A 1 100 ? 21.581 -10.393 -35.463 1.00 29.42 110 ASN A CA 1
ATOM 666 C C . ASN A 1 100 ? 21.611 -11.852 -35.099 1.00 28.93 110 ASN A C 1
ATOM 667 O O . ASN A 1 100 ? 21.247 -12.714 -35.915 1.00 29.92 110 ASN A O 1
ATOM 672 N N . THR A 1 101 ? 22.032 -12.136 -33.878 1.00 28.48 111 THR A N 1
ATOM 673 C CA . THR A 1 101 ? 22.168 -13.505 -33.414 1.00 30.14 111 THR A CA 1
ATOM 674 C C . THR A 1 101 ? 21.440 -13.631 -32.085 1.00 29.77 111 THR A C 1
ATOM 675 O O . THR A 1 101 ? 21.769 -12.914 -31.117 1.00 29.30 111 THR A O 1
ATOM 679 N N . ARG A 1 102 ? 20.417 -14.501 -32.060 1.00 28.33 112 ARG A N 1
ATOM 680 C CA . ARG A 1 102 ? 19.686 -14.798 -30.852 1.00 27.65 112 ARG A CA 1
ATOM 681 C C . ARG A 1 102 ? 20.327 -15.982 -30.133 1.00 28.48 112 ARG A C 1
ATOM 682 O O . ARG A 1 102 ? 20.304 -17.125 -30.623 1.00 30.71 112 ARG A O 1
ATOM 690 N N . LEU A 1 103 ? 20.944 -15.688 -28.992 1.00 26.71 113 LEU A N 1
ATOM 691 C CA . LEU A 1 103 ? 21.517 -16.701 -28.116 1.00 28.83 113 LEU A CA 1
ATOM 692 C C . LEU A 1 103 ? 20.472 -17.220 -27.130 1.00 28.97 113 LEU A C 1
ATOM 693 O O . LEU A 1 103 ? 19.647 -16.462 -26.607 1.00 28.29 113 LEU A O 1
ATOM 698 N N . PHE A 1 104 ? 20.493 -18.530 -26.908 1.00 30.46 114 PHE A N 1
ATOM 699 C CA . PHE A 1 104 ? 19.506 -19.196 -26.081 1.00 31.64 114 PHE A CA 1
ATOM 700 C C . PHE A 1 104 ? 20.167 -19.605 -24.771 1.00 31.41 114 PHE A C 1
ATOM 701 O O . PHE A 1 104 ? 21.259 -20.141 -24.792 1.00 33.71 114 PHE A O 1
ATOM 709 N N . THR A 1 105 ? 19.515 -19.390 -23.639 1.00 28.98 115 THR A N 1
ATOM 710 C CA . THR A 1 105 ? 20.207 -19.620 -22.381 1.00 30.18 115 THR A CA 1
ATOM 711 C C . THR A 1 105 ? 20.516 -21.091 -22.141 1.00 32.33 115 THR A C 1
ATOM 712 O O . THR A 1 105 ? 19.694 -21.973 -22.416 1.00 32.75 115 THR A O 1
ATOM 716 N N . VAL A 1 106 ? 21.710 -21.352 -21.620 1.00 33.55 116 VAL A N 1
ATOM 717 C CA . VAL A 1 106 ? 21.935 -22.566 -20.854 1.00 36.45 116 VAL A CA 1
ATOM 718 C C . VAL A 1 106 ? 21.372 -22.238 -19.473 1.00 36.77 116 VAL A C 1
ATOM 719 O O . VAL A 1 106 ? 21.805 -21.279 -18.851 1.00 36.65 116 VAL A O 1
ATOM 723 N N . PRO A 1 107 ? 20.380 -23.005 -19.007 1.00 36.65 117 PRO A N 1
ATOM 724 C CA . PRO A 1 107 ? 19.618 -22.554 -17.834 1.00 37.39 117 PRO A CA 1
ATOM 725 C C . PRO A 1 107 ? 20.369 -22.652 -16.512 1.00 39.56 117 PRO A C 1
ATOM 726 O O . PRO A 1 107 ? 21.045 -23.658 -16.268 1.00 39.91 117 PRO A O 1
ATOM 730 N N . TRP A 1 108 ? 20.254 -21.621 -15.674 1.00 41.51 118 TRP A N 1
ATOM 731 C CA . TRP A 1 108 ? 20.744 -21.728 -14.304 1.00 45.74 118 TRP A CA 1
ATOM 732 C C . TRP A 1 108 ? 19.567 -22.059 -13.403 1.00 50.12 118 TRP A C 1
ATOM 733 O O . TRP A 1 108 ? 18.423 -21.820 -13.778 1.00 50.83 118 TRP A O 1
ATOM 744 N N . PRO A 1 109 ? 19.841 -22.657 -12.236 1.00 53.82 119 PRO A N 1
ATOM 745 C CA . PRO A 1 109 ? 18.784 -23.202 -11.373 1.00 58.41 119 PRO A CA 1
ATOM 746 C C . PRO A 1 109 ? 17.984 -22.146 -10.624 1.00 63.84 119 PRO A C 1
ATOM 747 O O . PRO A 1 109 ? 18.012 -22.138 -9.390 1.00 65.01 119 PRO A O 1
ATOM 751 N N . VAL A 1 110 ? 17.285 -21.280 -11.349 1.00 67.86 120 VAL A N 1
ATOM 752 C CA . VAL A 1 110 ? 16.412 -20.284 -10.735 1.00 73.07 120 VAL A CA 1
ATOM 753 C C . VAL A 1 110 ? 15.274 -20.998 -10.003 1.00 78.92 120 VAL A C 1
ATOM 754 O O . VAL A 1 110 ? 14.820 -22.061 -10.437 1.00 79.70 120 VAL A O 1
ATOM 756 N N . LYS A 1 111 ? 14.829 -20.414 -8.891 1.00 83.01 121 LYS A N 1
ATOM 757 C CA . LYS A 1 111 ? 13.855 -21.058 -8.000 1.00 88.54 121 LYS A CA 1
ATOM 758 C C . LYS A 1 111 ? 12.567 -21.472 -8.714 1.00 92.01 121 LYS A C 1
ATOM 759 O O . LYS A 1 111 ? 12.087 -20.782 -9.611 1.00 87.97 121 LYS A O 1
ATOM 761 N N . GLY A 1 112 ? 12.004 -22.601 -8.300 1.00 99.60 122 GLY A N 1
ATOM 762 C CA . GLY A 1 112 ? 10.844 -23.149 -8.974 1.00 103.72 122 GLY A CA 1
ATOM 763 C C . GLY A 1 112 ? 11.166 -23.577 -10.398 1.00 102.50 122 GLY A C 1
ATOM 764 O O . GLY A 1 112 ? 10.289 -23.599 -11.263 1.00 103.26 122 GLY A O 1
ATOM 765 N N . SER A 1 113 ? 12.430 -23.912 -10.644 1.00 100.93 123 SER A N 1
ATOM 766 C CA . SER A 1 113 ? 12.838 -24.510 -11.912 1.00 99.21 123 SER A CA 1
ATOM 767 C C . SER A 1 113 ? 13.034 -26.010 -11.699 1.00 103.88 123 SER A C 1
ATOM 768 O O . SER A 1 113 ? 13.359 -26.446 -10.588 1.00 106.07 123 SER A O 1
ATOM 770 N N . ASN A 1 114 ? 12.834 -26.798 -12.754 1.00 105.68 124 ASN A N 1
ATOM 771 C CA . ASN A 1 114 ? 12.914 -28.256 -12.643 1.00 110.05 124 ASN A CA 1
ATOM 772 C C . ASN A 1 114 ? 14.233 -28.829 -13.173 1.00 109.90 124 ASN A C 1
ATOM 773 O O . ASN A 1 114 ? 14.820 -28.304 -14.127 1.00 106.74 124 ASN A O 1
ATOM 775 N N . ILE A 1 115 ? 14.684 -29.912 -12.542 1.00 113.34 125 ILE A N 1
ATOM 776 C CA . ILE A 1 115 ? 15.961 -30.537 -12.877 1.00 113.62 125 ILE A CA 1
ATOM 777 C C . ILE A 1 115 ? 17.124 -29.690 -12.367 1.00 112.20 125 ILE A C 1
ATOM 778 O O . ILE A 1 115 ? 18.007 -30.187 -11.667 1.00 114.19 125 ILE A O 1
ATOM 780 N N . THR A 1 118 ? 23.082 -29.453 -17.585 1.00 80.35 128 THR A N 1
ATOM 781 C CA . THR A 1 118 ? 22.290 -30.634 -17.240 1.00 83.21 128 THR A CA 1
ATOM 782 C C . THR A 1 118 ? 23.200 -31.832 -16.962 1.00 87.21 128 THR A C 1
ATOM 783 O O . THR A 1 118 ? 22.746 -32.865 -16.475 1.00 90.18 128 THR A O 1
ATOM 787 N N . GLU A 1 119 ? 24.489 -31.684 -17.258 1.00 87.08 129 GLU A N 1
ATOM 788 C CA . GLU A 1 119 ? 25.504 -32.646 -16.804 1.00 88.14 129 GLU A CA 1
ATOM 789 C C . GLU A 1 119 ? 26.159 -32.111 -15.518 1.00 80.51 129 GLU A C 1
ATOM 790 O O . GLU A 1 119 ? 26.351 -30.905 -15.383 1.00 81.68 129 GLU A O 1
ATOM 796 N N . ALA A 1 120 ? 26.492 -33.003 -14.584 1.00 82.33 130 ALA A N 1
ATOM 797 C CA . ALA A 1 120 ? 26.897 -32.609 -13.223 1.00 75.10 130 ALA A CA 1
ATOM 798 C C . ALA A 1 120 ? 27.790 -31.359 -13.126 1.00 69.77 130 ALA A C 1
ATOM 799 O O . ALA A 1 120 ? 27.422 -30.390 -12.478 1.00 65.79 130 ALA A O 1
ATOM 801 N N . GLU A 1 121 ? 28.962 -31.385 -13.749 1.00 70.74 131 GLU A N 1
ATOM 802 C CA . GLU A 1 121 ? 29.906 -30.288 -13.596 1.00 69.32 131 GLU A CA 1
ATOM 803 C C . GLU A 1 121 ? 29.374 -29.008 -14.251 1.00 64.06 131 GLU A C 1
ATOM 804 O O . GLU A 1 121 ? 29.537 -27.913 -13.713 1.00 61.41 131 GLU A O 1
ATOM 810 N N . ILE A 1 122 ? 28.730 -29.151 -15.405 1.00 62.56 132 ILE A N 1
ATOM 811 C CA . ILE A 1 122 ? 28.181 -28.001 -16.101 1.00 58.91 132 ILE A CA 1
ATOM 812 C C . ILE A 1 122 ? 27.042 -27.388 -15.298 1.00 57.08 132 ILE A C 1
ATOM 813 O O . ILE A 1 122 ? 26.938 -26.171 -15.191 1.00 54.14 132 ILE A O 1
ATOM 818 N N . ALA A 1 123 ? 26.199 -28.235 -14.721 1.00 58.93 133 ALA A N 1
ATOM 819 C CA . ALA A 1 123 ? 25.088 -27.760 -13.908 1.00 58.06 133 ALA A CA 1
ATOM 820 C C . ALA A 1 123 ? 25.611 -26.988 -12.693 1.00 57.37 133 ALA A C 1
ATOM 821 O O . ALA A 1 123 ? 25.058 -25.957 -12.312 1.00 54.36 133 ALA A O 1
ATOM 823 N N . ALA A 1 124 ? 26.673 -27.505 -12.082 1.00 60.77 134 ALA A N 1
ATOM 824 C CA . ALA A 1 124 ? 27.319 -26.819 -10.965 1.00 60.67 134 ALA A CA 1
ATOM 825 C C . ALA A 1 124 ? 27.868 -25.455 -11.397 1.00 56.16 134 ALA A C 1
ATOM 826 O O . ALA A 1 124 ? 27.779 -24.477 -10.654 1.00 54.99 134 ALA A O 1
ATOM 828 N N . ALA A 1 125 ? 28.441 -25.395 -12.597 1.00 53.59 135 ALA A N 1
ATOM 829 C CA . ALA A 1 125 ? 28.994 -24.147 -13.108 1.00 50.59 135 ALA A CA 1
ATOM 830 C C . ALA A 1 125 ? 27.896 -23.090 -13.274 1.00 47.23 135 ALA A C 1
ATOM 831 O O . ALA A 1 125 ? 28.085 -21.921 -12.912 1.00 43.70 135 ALA A O 1
ATOM 833 N N . CYS A 1 126 ? 26.753 -23.497 -13.819 1.00 48.74 136 CYS A N 1
ATOM 834 C CA . CYS A 1 126 ? 25.618 -22.576 -14.000 1.00 47.44 136 CYS A CA 1
ATOM 835 C C . CYS A 1 126 ? 25.063 -22.097 -12.654 1.00 48.20 136 CYS A C 1
ATOM 836 O O . CYS A 1 126 ? 24.678 -20.941 -12.503 1.00 47.54 136 CYS A O 1
ATOM 839 N N . GLU A 1 127 ? 25.036 -22.992 -11.677 1.00 49.85 137 GLU A N 1
ATOM 840 C CA . GLU A 1 127 ? 24.661 -22.620 -10.318 1.00 50.54 137 GLU A CA 1
ATOM 841 C C . GLU A 1 127 ? 25.625 -21.532 -9.830 1.00 48.88 137 GLU A C 1
ATOM 842 O O . GLU A 1 127 ? 25.215 -20.535 -9.240 1.00 47.91 137 GLU A O 1
ATOM 848 N N . THR A 1 128 ? 26.909 -21.709 -10.105 1.00 50.18 138 THR A N 1
ATOM 849 C CA . THR A 1 128 ? 27.915 -20.750 -9.645 1.00 50.02 138 THR A CA 1
ATOM 850 C C . THR A 1 128 ? 27.660 -19.373 -10.268 1.00 46.65 138 THR A C 1
ATOM 851 O O . THR A 1 128 ? 27.705 -18.363 -9.583 1.00 46.30 138 THR A O 1
ATOM 855 N N . PHE A 1 129 ? 27.376 -19.328 -11.562 1.00 43.94 139 PHE A N 1
ATOM 856 C CA . PHE A 1 129 ? 27.105 -18.041 -12.167 1.00 41.27 139 PHE A CA 1
ATOM 857 C C . PHE A 1 129 ? 25.792 -17.423 -11.683 1.00 41.18 139 PHE A C 1
ATOM 858 O O . PHE A 1 129 ? 25.674 -16.208 -11.694 1.00 39.77 139 PHE A O 1
ATOM 866 N N . LEU A 1 130 ? 24.834 -18.234 -11.233 1.00 42.71 140 LEU A N 1
ATOM 867 C CA . LEU A 1 130 ? 23.661 -17.691 -10.551 1.00 43.07 140 LEU A CA 1
ATOM 868 C C . LEU A 1 130 ? 24.061 -17.064 -9.193 1.00 44.01 140 LEU A C 1
ATOM 869 O O . LEU A 1 130 ? 23.573 -15.999 -8.827 1.00 44.03 140 LEU A O 1
ATOM 874 N N . LYS A 1 131 ? 24.967 -17.708 -8.465 1.00 44.74 141 LYS A N 1
ATOM 875 C CA . LYS A 1 131 ? 25.431 -17.167 -7.184 1.00 46.35 141 LYS A CA 1
ATOM 876 C C . LYS A 1 131 ? 26.093 -15.814 -7.411 1.00 43.74 141 LYS A C 1
ATOM 877 O O . LYS A 1 131 ? 25.827 -14.849 -6.691 1.00 44.10 141 LYS A O 1
ATOM 883 N N . LEU A 1 132 ? 26.910 -15.756 -8.458 1.00 41.99 142 LEU A N 1
ATOM 884 C CA . LEU A 1 132 ? 27.613 -14.554 -8.859 1.00 41.54 142 LEU A CA 1
ATOM 885 C C . LEU A 1 132 ? 26.602 -13.504 -9.288 1.00 41.29 142 LEU A C 1
ATOM 886 O O . LEU A 1 132 ? 26.744 -12.345 -8.964 1.00 41.89 142 LEU A O 1
ATOM 891 N N . ASN A 1 133 ? 25.559 -13.923 -9.990 1.00 41.40 143 ASN A N 1
ATOM 892 C CA . ASN A 1 133 ? 24.492 -13.019 -10.406 1.00 40.94 143 ASN A CA 1
ATOM 893 C C . ASN A 1 133 ? 23.825 -12.373 -9.176 1.00 42.58 143 ASN A C 1
ATOM 894 O O . ASN A 1 133 ? 23.587 -11.172 -9.155 1.00 42.34 143 ASN A O 1
ATOM 899 N N . ASP A 1 134 ? 23.556 -13.168 -8.140 1.00 44.36 144 ASP A N 1
ATOM 900 C CA . ASP A 1 134 ? 22.912 -12.660 -6.922 1.00 47.05 144 ASP A CA 1
ATOM 901 C C . ASP A 1 134 ? 23.791 -11.586 -6.260 1.00 46.58 144 ASP A C 1
ATOM 902 O O . ASP A 1 134 ? 23.312 -10.518 -5.843 1.00 47.05 144 ASP A O 1
ATOM 907 N N . TYR A 1 135 ? 25.078 -11.901 -6.131 1.00 45.85 145 TYR A N 1
ATOM 908 C CA . TYR A 1 135 ? 26.024 -10.975 -5.528 1.00 46.11 145 TYR A CA 1
ATOM 909 C C . TYR A 1 135 ? 26.134 -9.672 -6.319 1.00 41.66 145 TYR A C 1
ATOM 910 O O . TYR A 1 135 ? 26.107 -8.597 -5.740 1.00 41.04 145 TYR A O 1
ATOM 919 N N . LEU A 1 136 ? 26.233 -9.761 -7.644 1.00 39.60 146 LEU A N 1
ATOM 920 C CA . LEU A 1 136 ? 26.470 -8.568 -8.468 1.00 38.32 146 LEU A CA 1
ATOM 921 C C . LEU A 1 136 ? 25.210 -7.709 -8.468 1.00 39.25 146 LEU A C 1
ATOM 922 O O . LEU A 1 136 ? 25.275 -6.498 -8.548 1.00 38.34 146 LEU A O 1
ATOM 927 N N . GLN A 1 137 ? 24.063 -8.360 -8.373 1.00 42.43 147 GLN A N 1
ATOM 928 C CA . GLN A 1 137 ? 22.787 -7.676 -8.305 1.00 44.97 147 GLN A CA 1
ATOM 929 C C . GLN A 1 137 ? 22.733 -6.852 -7.022 1.00 45.74 147 GLN A C 1
ATOM 930 O O . GLN A 1 137 ? 22.326 -5.682 -7.037 1.00 46.50 147 GLN A O 1
ATOM 936 N N . ILE A 1 138 ? 23.151 -7.450 -5.906 1.00 45.14 148 ILE A N 1
ATOM 937 C CA . ILE A 1 138 ? 23.190 -6.705 -4.644 1.00 45.94 148 ILE A CA 1
ATOM 938 C C . ILE A 1 138 ? 24.141 -5.487 -4.726 1.00 45.81 148 ILE A C 1
ATOM 939 O O . ILE A 1 138 ? 23.746 -4.365 -4.380 1.00 44.61 148 ILE A O 1
ATOM 944 N N . GLU A 1 139 ? 25.364 -5.708 -5.225 1.00 47.32 149 GLU A N 1
ATOM 945 C CA . GLU A 1 139 ? 26.360 -4.652 -5.424 1.00 47.84 149 GLU A CA 1
ATOM 946 C C . GLU A 1 139 ? 25.829 -3.529 -6.307 1.00 43.76 149 GLU A C 1
ATOM 947 O O . GLU A 1 139 ? 26.098 -2.351 -6.069 1.00 43.53 149 GLU A O 1
ATOM 953 N N . THR A 1 140 ? 25.075 -3.908 -7.333 1.00 40.05 150 THR A N 1
ATOM 954 C CA . THR A 1 140 ? 24.554 -2.955 -8.297 1.00 37.82 150 THR A CA 1
ATOM 955 C C . THR A 1 140 ? 23.480 -2.101 -7.649 1.00 39.00 150 THR A C 1
ATOM 956 O O . THR A 1 140 ? 23.406 -0.901 -7.897 1.00 40.00 150 THR A O 1
ATOM 960 N N . ILE A 1 141 ? 22.631 -2.721 -6.838 1.00 39.68 151 ILE A N 1
ATOM 961 C CA .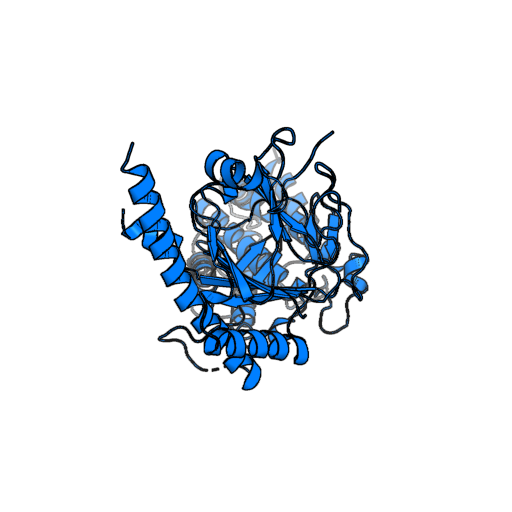 ILE A 1 141 ? 21.556 -1.985 -6.204 1.00 42.16 151 ILE A CA 1
ATOM 962 C C . ILE A 1 141 ? 22.160 -0.944 -5.282 1.00 45.27 151 ILE A C 1
ATOM 963 O O . ILE A 1 141 ? 21.730 0.201 -5.260 1.00 44.98 151 ILE A O 1
ATOM 968 N N . GLN A 1 142 ? 23.172 -1.355 -4.533 1.00 48.85 152 GLN A N 1
ATOM 969 C CA . GLN A 1 142 ? 23.862 -0.450 -3.636 1.00 52.63 152 GLN A CA 1
ATOM 970 C C . GLN A 1 142 ? 24.446 0.712 -4.433 1.00 48.96 152 GLN A C 1
ATOM 971 O O . GLN A 1 142 ? 24.301 1.861 -4.042 1.00 51.29 152 GLN A O 1
ATOM 977 N N . ALA A 1 143 ? 25.094 0.426 -5.561 1.00 43.09 153 ALA A N 1
ATOM 978 C CA . ALA A 1 143 ? 25.736 1.498 -6.318 1.00 41.96 153 ALA A CA 1
ATOM 979 C C . ALA A 1 143 ? 24.733 2.480 -6.921 1.00 41.77 153 ALA A C 1
ATOM 980 O O . ALA A 1 143 ? 25.018 3.655 -7.035 1.00 42.75 153 ALA A O 1
ATOM 982 N N . LEU A 1 144 ? 23.563 1.994 -7.318 1.00 40.78 154 LEU A N 1
ATOM 983 C CA . LEU A 1 144 ? 22.534 2.851 -7.890 1.00 41.52 154 LEU A CA 1
ATOM 984 C C . LEU A 1 144 ? 21.915 3.735 -6.814 1.00 45.46 154 LEU A C 1
ATOM 985 O O . LEU A 1 144 ? 21.564 4.882 -7.070 1.00 46.30 154 LEU A O 1
ATOM 990 N N . GLU A 1 145 ? 21.795 3.193 -5.607 1.00 48.21 155 GLU A N 1
ATOM 991 C CA . GLU A 1 145 ? 21.344 3.967 -4.451 1.00 52.56 155 GLU A CA 1
ATOM 992 C C . GLU A 1 145 ? 22.327 5.104 -4.145 1.00 55.04 155 GLU A C 1
ATOM 993 O O . GLU A 1 145 ? 21.926 6.257 -3.976 1.00 56.71 155 GLU A O 1
ATOM 999 N N . GLU A 1 146 ? 23.618 4.794 -4.108 1.00 55.94 156 GLU A N 1
ATOM 1000 C CA . GLU A 1 146 ? 24.624 5.822 -3.912 1.00 59.42 156 GLU A CA 1
ATOM 1001 C C . GLU A 1 146 ? 24.584 6.869 -5.032 1.00 57.19 156 GLU A C 1
ATOM 1002 O O . GLU A 1 146 ? 24.752 8.069 -4.777 1.00 59.50 156 GLU A O 1
ATOM 1008 N N . LEU A 1 147 ? 24.357 6.421 -6.265 1.00 52.83 157 LEU A N 1
ATOM 1009 C CA . LEU A 1 147 ? 24.289 7.320 -7.404 1.00 52.39 157 LEU A CA 1
ATOM 1010 C C . LEU A 1 147 ? 23.144 8.332 -7.229 1.00 56.47 157 LEU A C 1
ATOM 1011 O O . LEU A 1 147 ? 23.342 9.543 -7.379 1.00 57.75 157 LEU A O 1
ATOM 1016 N N . ALA A 1 148 ? 21.959 7.844 -6.878 1.00 59.41 158 ALA A N 1
ATOM 1017 C CA . ALA A 1 148 ? 20.793 8.718 -6.721 1.00 63.60 158 ALA A CA 1
ATOM 1018 C C . ALA A 1 148 ? 21.013 9.728 -5.595 1.00 69.03 158 ALA A C 1
ATOM 1019 O O . ALA A 1 148 ? 20.634 10.898 -5.711 1.00 71.42 158 ALA A O 1
ATOM 1021 N N . ALA A 1 149 ? 21.614 9.264 -4.501 1.00 71.27 159 ALA A N 1
ATOM 1022 C CA . ALA A 1 149 ? 21.888 10.118 -3.347 1.00 75.70 159 ALA A CA 1
ATOM 1023 C C . ALA A 1 149 ? 22.872 11.230 -3.708 1.00 78.32 159 ALA A C 1
ATOM 1024 O O . ALA A 1 149 ? 22.762 12.357 -3.226 1.00 80.93 159 ALA A O 1
ATOM 1026 N N . LYS A 1 150 ? 23.838 10.906 -4.558 1.00 78.02 160 LYS A N 1
ATOM 1027 C CA . LYS A 1 150 ? 24.764 11.906 -5.060 1.00 81.56 160 LYS A CA 1
ATOM 1028 C C . LYS A 1 150 ? 23.985 12.937 -5.878 1.00 85.48 160 LYS A C 1
ATOM 1029 O O . LYS A 1 150 ? 24.211 14.146 -5.762 1.00 87.67 160 LYS A O 1
ATOM 1035 N N . GLU A 1 151 ? 23.052 12.452 -6.691 1.00 86.56 161 GLU A N 1
ATOM 1036 C CA . GLU A 1 151 ? 22.221 13.321 -7.517 1.00 90.33 161 GLU A CA 1
ATOM 1037 C C . GLU A 1 151 ? 21.148 14.046 -6.703 1.00 95.30 161 GLU A C 1
ATOM 1038 O O . GLU A 1 151 ? 20.560 15.021 -7.173 1.00 97.16 161 GLU A O 1
ATOM 1044 N N . LYS A 1 152 ? 20.894 13.570 -5.486 1.00 97.83 162 LYS A N 1
ATOM 1045 C CA . LYS A 1 152 ? 19.992 14.263 -4.568 1.00 102.57 162 LYS A CA 1
ATOM 1046 C C . LYS A 1 152 ? 20.636 15.551 -4.057 1.00 108.03 162 LYS A C 1
ATOM 1047 O O . LYS A 1 152 ? 19.938 16.500 -3.702 1.00 111.12 162 LYS A O 1
ATOM 1049 N N . ALA A 1 153 ? 21.965 15.576 -4.015 1.00 113.63 163 ALA A N 1
ATOM 1050 C CA . ALA A 1 153 ? 22.705 16.777 -3.633 1.00 118.34 163 ALA A CA 1
ATOM 1051 C C . ALA A 1 153 ? 22.855 17.728 -4.820 1.00 120.20 163 ALA A C 1
ATOM 1052 O O . ALA A 1 153 ? 23.971 18.058 -5.227 1.00 118.89 163 ALA A O 1
ATOM 1054 N N . ASN A 1 154 ? 21.724 18.171 -5.363 1.00 123.10 164 ASN A N 1
ATOM 1055 C CA . ASN A 1 154 ? 21.709 19.026 -6.547 1.00 123.58 164 ASN A CA 1
ATOM 1056 C C . ASN A 1 154 ? 20.441 19.874 -6.595 1.00 127.78 164 ASN A C 1
ATOM 1057 O O . ASN A 1 154 ? 19.392 19.412 -7.046 1.00 127.37 164 ASN A O 1
ATOM 1062 N N . ASP A 1 179 ? 12.455 5.743 -8.635 1.00 91.96 189 ASP A N 1
ATOM 1063 C CA . ASP A 1 179 ? 11.910 5.002 -7.505 1.00 92.22 189 ASP A CA 1
ATOM 1064 C C . ASP A 1 179 ? 12.784 3.784 -7.180 1.00 82.79 189 ASP A C 1
ATOM 1065 O O . ASP A 1 179 ? 13.739 3.470 -7.911 1.00 81.92 189 ASP A O 1
ATOM 1070 N N . GLU A 1 180 ? 12.459 3.113 -6.076 1.00 76.52 190 GLU A N 1
ATOM 1071 C CA . GLU A 1 180 ? 13.197 1.931 -5.642 1.00 68.13 190 GLU A CA 1
ATOM 1072 C C . GLU A 1 180 ? 12.841 0.737 -6.518 1.00 64.16 190 GLU A C 1
ATOM 1073 O O . GLU A 1 180 ? 13.670 -0.155 -6.725 1.00 59.49 190 GLU A O 1
ATOM 1075 N N . VAL A 1 181 ? 11.619 0.726 -7.048 1.00 66.50 191 VAL A N 1
ATOM 1076 C CA . VAL A 1 181 ? 11.231 -0.322 -7.993 1.00 64.98 191 VAL A CA 1
ATOM 1077 C C . VAL A 1 181 ? 12.051 -0.207 -9.281 1.00 62.15 191 VAL A C 1
ATOM 1078 O O . VAL A 1 181 ? 12.504 -1.216 -9.814 1.00 59.90 191 VAL A O 1
ATOM 1082 N N . ASP A 1 182 ? 12.247 1.009 -9.786 1.00 62.54 192 ASP A N 1
ATOM 1083 C CA . ASP A 1 182 ? 13.095 1.187 -10.968 1.00 60.06 192 ASP A CA 1
ATOM 1084 C C . ASP A 1 182 ? 14.502 0.661 -10.698 1.00 55.22 192 ASP A C 1
ATOM 1085 O O . ASP A 1 182 ? 15.076 -0.044 -11.525 1.00 52.40 192 ASP A O 1
ATOM 1090 N N . ILE A 1 183 ? 15.074 1.018 -9.550 1.00 54.74 193 ILE A N 1
ATOM 1091 C CA . ILE A 1 183 ? 16.420 0.565 -9.239 1.00 52.07 193 ILE A CA 1
ATOM 1092 C C . ILE A 1 183 ? 16.458 -0.959 -9.251 1.00 49.26 193 ILE A C 1
ATOM 1093 O O . ILE A 1 183 ? 17.368 -1.543 -9.831 1.00 45.44 193 ILE A O 1
ATOM 1098 N N . LYS A 1 184 ? 15.464 -1.597 -8.623 1.00 51.07 194 LYS A N 1
ATOM 1099 C CA . LYS A 1 184 ? 15.452 -3.053 -8.514 1.00 50.45 194 LYS A CA 1
ATOM 1100 C C . LYS A 1 184 ? 15.385 -3.672 -9.906 1.00 46.45 194 LYS A C 1
ATOM 1101 O O . LYS A 1 184 ? 16.072 -4.651 -10.188 1.00 44.77 194 LYS A O 1
ATOM 1104 N N . SER A 1 185 ? 14.574 -3.083 -10.778 1.00 45.42 195 SER A N 1
ATOM 1105 C CA . SER A 1 185 ? 14.329 -3.652 -12.103 1.00 43.61 195 SER A CA 1
ATOM 1106 C C . SER A 1 185 ? 15.519 -3.442 -13.029 1.00 39.63 195 SER A C 1
ATOM 1107 O O . SER A 1 185 ? 15.759 -4.227 -13.939 1.00 37.61 195 SER A O 1
ATOM 1110 N N . ARG A 1 186 ? 16.279 -2.378 -12.790 1.00 39.69 196 ARG A N 1
ATOM 1111 C CA . ARG A 1 186 ? 17.439 -2.073 -13.608 1.00 37.72 196 ARG A CA 1
ATOM 1112 C C . ARG A 1 186 ? 18.631 -2.919 -13.204 1.00 36.96 196 ARG A C 1
ATOM 1113 O O . ARG A 1 186 ? 19.642 -2.947 -13.908 1.00 36.52 196 ARG A O 1
ATOM 1121 N N . ALA A 1 187 ? 18.497 -3.647 -12.093 1.00 37.43 197 ALA A N 1
ATOM 1122 C CA . ALA A 1 187 ? 19.546 -4.545 -11.622 1.00 37.42 197 ALA A CA 1
ATOM 1123 C C . ALA A 1 187 ? 19.128 -6.019 -11.684 1.00 37.86 197 ALA A C 1
ATOM 1124 O O . ALA A 1 187 ? 19.886 -6.901 -11.295 1.00 38.71 197 ALA A O 1
ATOM 1126 N N . ALA A 1 188 ? 17.938 -6.293 -12.196 1.00 37.67 198 ALA A N 1
ATOM 1127 C CA . ALA A 1 188 ? 17.394 -7.657 -12.141 1.00 37.58 198 ALA A CA 1
ATOM 1128 C C . ALA A 1 188 ? 17.928 -8.503 -13.300 1.00 35.11 198 ALA A C 1
ATOM 1129 O O . ALA A 1 188 ? 17.194 -8.844 -14.248 1.00 34.17 198 ALA A O 1
ATOM 1131 N N . TYR A 1 189 ? 19.209 -8.833 -13.200 1.00 33.83 199 TYR A N 1
ATOM 1132 C CA . TYR A 1 189 ? 19.925 -9.515 -14.262 1.00 32.94 199 TYR A CA 1
ATOM 1133 C C . TYR A 1 189 ? 19.247 -10.852 -14.544 1.00 33.30 199 TYR A C 1
ATOM 1134 O O . TYR A 1 189 ? 18.972 -11.626 -13.627 1.00 34.83 199 TYR A O 1
ATOM 1143 N N . ASN A 1 190 ? 18.945 -11.107 -15.811 1.00 32.07 200 ASN A N 1
ATOM 1144 C CA . ASN A 1 190 ? 18.282 -12.353 -16.181 1.00 32.67 200 ASN A CA 1
ATOM 1145 C C . ASN A 1 190 ? 19.168 -13.327 -16.987 1.00 33.36 200 ASN A C 1
ATOM 1146 O O . ASN A 1 190 ? 18.796 -14.501 -17.192 1.00 32.92 200 ASN A O 1
ATOM 1151 N N . VAL A 1 191 ? 20.341 -12.832 -17.389 1.00 33.94 201 VAL A N 1
ATOM 1152 C CA . VAL A 1 191 ? 21.333 -13.597 -18.123 1.00 34.17 201 VAL A CA 1
ATOM 1153 C C . VAL A 1 191 ? 22.729 -13.055 -17.815 1.00 33.23 201 VAL A C 1
ATOM 1154 O O . VAL A 1 191 ? 22.893 -11.900 -17.413 1.00 33.40 201 VAL A O 1
ATOM 1158 N N . THR A 1 192 ? 23.730 -13.901 -18.004 1.00 31.89 202 THR A N 1
ATOM 1159 C CA . THR A 1 192 ? 25.075 -13.442 -18.240 1.00 31.95 202 THR A CA 1
ATOM 1160 C C . THR A 1 192 ? 25.605 -14.039 -19.545 1.00 31.10 202 THR A C 1
ATOM 1161 O O . THR A 1 192 ? 25.396 -15.223 -19.846 1.00 32.35 202 THR A O 1
ATOM 1165 N N . LEU A 1 193 ? 26.272 -13.190 -20.313 1.00 28.62 203 LEU A N 1
ATOM 1166 C CA . LEU A 1 193 ? 26.974 -13.585 -21.505 1.00 29.03 203 LEU A CA 1
ATOM 1167 C C . LEU A 1 193 ? 28.450 -13.723 -21.101 1.00 30.85 203 LEU A C 1
ATOM 1168 O O . LEU A 1 193 ? 29.120 -12.727 -20.733 1.00 31.45 203 LEU A O 1
ATOM 1173 N N . LEU A 1 194 ? 28.903 -14.975 -21.036 1.00 31.73 204 LEU A N 1
ATOM 1174 C CA . LEU A 1 194 ? 30.280 -15.301 -20.717 1.00 34.36 204 LEU A CA 1
ATOM 1175 C C . LEU A 1 194 ? 31.165 -15.231 -21.959 1.00 34.89 204 LEU A C 1
ATOM 1176 O O . LEU A 1 194 ? 30.756 -15.677 -23.055 1.00 34.60 204 LEU A O 1
ATOM 1181 N N . ASN A 1 195 ? 32.385 -14.732 -21.753 1.00 34.87 205 ASN A N 1
ATOM 1182 C CA . ASN A 1 195 ? 33.400 -14.598 -22.789 1.00 36.25 205 ASN A CA 1
ATOM 1183 C C . ASN A 1 195 ? 34.694 -15.297 -22.408 1.00 35.31 205 ASN A C 1
ATOM 1184 O O . ASN A 1 195 ? 35.057 -15.346 -21.234 1.00 34.79 205 ASN A O 1
ATOM 1189 N N . PHE A 1 196 ? 35.386 -15.814 -23.415 1.00 34.99 206 PHE A N 1
ATOM 1190 C CA . PHE A 1 196 ? 36.741 -16.277 -23.266 1.00 35.55 206 PHE A CA 1
ATOM 1191 C C . PHE A 1 196 ? 37.566 -15.925 -24.495 1.00 36.63 206 PHE A C 1
ATOM 1192 O O . PHE A 1 196 ? 37.077 -15.978 -25.617 1.00 36.26 206 PHE A O 1
ATOM 1200 N N . MET A 1 197 ? 38.814 -15.525 -24.290 1.00 38.38 207 MET A N 1
ATOM 1201 C CA . MET A 1 197 ? 39.696 -15.369 -25.437 1.00 40.54 207 MET A CA 1
ATOM 1202 C C . MET A 1 197 ? 41.156 -15.555 -25.061 1.00 42.19 207 MET A C 1
ATOM 1203 O O . MET A 1 197 ? 41.609 -15.012 -24.056 1.00 42.49 207 MET A O 1
ATOM 1208 N N . ASP A 1 198 ? 41.859 -16.359 -25.854 1.00 48.54 208 ASP A N 1
ATOM 1209 C CA . ASP A 1 198 ? 43.293 -16.574 -25.690 1.00 50.76 208 ASP A CA 1
ATOM 1210 C C . ASP A 1 198 ? 43.963 -15.778 -26.785 1.00 51.87 208 ASP A C 1
ATOM 1211 O O . ASP A 1 198 ? 43.910 -16.173 -27.941 1.00 52.39 208 ASP A O 1
ATOM 1216 N N . PRO A 1 199 ? 44.568 -14.629 -26.437 1.00 52.49 209 PRO A N 1
ATOM 1217 C CA . PRO A 1 199 ? 45.169 -13.801 -27.491 1.00 53.89 209 PRO A CA 1
ATOM 1218 C C . PRO A 1 199 ? 46.322 -14.521 -28.205 1.00 56.81 209 PRO A C 1
ATOM 1219 O O . PRO A 1 199 ? 46.637 -14.188 -29.339 1.00 58.80 209 PRO A O 1
ATOM 1223 N N . GLN A 1 200 ? 46.920 -15.514 -27.559 1.00 57.18 210 GLN A N 1
ATOM 1224 C CA . GLN A 1 200 ? 48.002 -16.274 -28.175 1.00 61.10 210 GLN A CA 1
ATOM 1225 C C . GLN A 1 200 ? 47.434 -17.179 -29.273 1.00 63.81 210 GLN A C 1
ATOM 1226 O O . GLN A 1 200 ? 48.090 -17.420 -30.281 1.00 65.04 210 GLN A O 1
ATOM 1228 N N . LYS A 1 201 ? 46.201 -17.656 -29.082 1.00 64.74 211 LYS A N 1
ATOM 1229 C CA . LYS A 1 201 ? 45.567 -18.540 -30.068 1.00 67.14 211 LYS A CA 1
ATOM 1230 C C . LYS A 1 201 ? 44.660 -17.740 -31.004 1.00 63.52 211 LYS A C 1
ATOM 1231 O O . LYS A 1 201 ? 44.368 -18.157 -32.116 1.00 63.43 211 LYS A O 1
ATOM 1237 N N . MET A 1 202 ? 44.221 -16.583 -30.549 1.00 61.39 212 MET A N 1
ATOM 1238 C CA . MET A 1 202 ? 43.384 -15.714 -31.367 1.00 61.24 212 MET A CA 1
ATOM 1239 C C . MET A 1 202 ? 44.106 -14.379 -31.496 1.00 62.45 212 MET A C 1
ATOM 1240 O O . MET A 1 202 ? 43.699 -13.386 -30.879 1.00 60.12 212 MET A O 1
ATOM 1245 N N . PRO A 1 203 ? 45.201 -14.358 -32.275 1.00 66.26 213 PRO A N 1
ATOM 1246 C CA . PRO A 1 203 ? 46.017 -13.145 -32.415 1.00 66.78 213 PRO A CA 1
ATOM 1247 C C . PRO A 1 203 ? 45.461 -12.141 -33.419 1.00 65.66 213 PRO A C 1
ATOM 1248 O O . PRO A 1 203 ? 46.008 -11.042 -33.536 1.00 67.80 213 PRO A O 1
ATOM 1252 N N . TYR A 1 204 ? 44.416 -12.521 -34.151 1.00 61.91 214 TYR A N 1
ATOM 1253 C CA . TYR A 1 204 ? 44.005 -11.753 -35.310 1.00 58.35 214 TYR A CA 1
ATOM 1254 C C . TYR A 1 204 ? 43.114 -10.606 -34.843 1.00 55.07 214 TYR A C 1
ATOM 1255 O O . TYR A 1 204 ? 41.892 -10.639 -35.005 1.00 52.28 214 TYR A O 1
ATOM 1264 N N . LEU A 1 205 ? 43.746 -9.597 -34.236 1.00 55.55 215 LEU A N 1
ATOM 1265 C CA . LEU A 1 205 ? 43.028 -8.537 -33.526 1.00 52.26 215 LEU A CA 1
ATOM 1266 C C . LEU A 1 205 ? 43.276 -7.136 -34.092 1.00 50.75 215 LEU A C 1
ATOM 1267 O O . LEU A 1 205 ? 44.390 -6.784 -34.441 1.00 52.66 215 LEU A O 1
ATOM 1272 N N . LYS A 1 206 ? 42.234 -6.320 -34.123 1.00 47.49 216 LYS A N 1
ATOM 1273 C CA . LYS A 1 206 ? 42.339 -4.995 -34.728 1.00 48.24 216 LYS A CA 1
ATOM 1274 C C . LYS A 1 206 ? 42.900 -3.942 -33.762 1.00 46.20 216 LYS A C 1
ATOM 1275 O O . LYS A 1 206 ? 42.637 -3.987 -32.555 1.00 43.77 216 LYS A O 1
ATOM 1279 N N . GLU A 1 207 ? 43.643 -2.982 -34.301 1.00 47.56 217 GLU A N 1
ATOM 1280 C CA . GLU A 1 207 ? 44.072 -1.811 -33.534 1.00 48.83 217 GLU A CA 1
ATOM 1281 C C . GLU A 1 207 ? 42.925 -0.804 -33.214 1.00 37.28 217 GLU A C 1
ATOM 1282 O O . GLU A 1 207 ? 42.187 -0.389 -34.111 1.00 37.43 217 GLU A O 1
ATOM 1288 N N . GLU A 1 208 ? 42.809 -0.394 -31.952 1.00 34.62 218 GLU A N 1
ATOM 1289 C CA . GLU A 1 208 ? 41.886 0.662 -31.567 1.00 33.81 218 GLU A CA 1
ATOM 1290 C C . GLU A 1 208 ? 42.216 1.936 -32.358 1.00 36.92 218 GLU A C 1
ATOM 1291 O O . GLU A 1 208 ? 43.357 2.382 -32.389 1.00 38.23 218 GLU A O 1
ATOM 1297 N N . PRO A 1 209 ? 41.216 2.501 -33.044 1.00 38.13 219 PRO A N 1
ATOM 1298 C CA . PRO A 1 209 ? 41.571 3.496 -34.063 1.00 40.21 219 PRO A CA 1
ATOM 1299 C C . PRO A 1 209 ? 41.662 4.959 -33.631 1.00 39.79 219 PRO A C 1
ATOM 1300 O O . PRO A 1 209 ? 42.249 5.728 -34.389 1.00 42.35 219 PRO A O 1
ATOM 1304 N N . TYR A 1 210 ? 41.132 5.346 -32.474 1.00 37.21 220 TYR A N 1
ATOM 1305 C CA . TYR A 1 210 ? 40.995 6.774 -32.150 1.00 36.98 220 TYR A CA 1
ATOM 1306 C C . TYR A 1 210 ? 41.906 7.305 -31.067 1.00 37.48 220 TYR A C 1
ATOM 1307 O O . TYR A 1 210 ? 42.156 8.501 -31.023 1.00 38.80 220 TYR A O 1
ATOM 1316 N N . PHE A 1 211 ? 42.372 6.437 -30.177 1.00 35.48 221 PHE A N 1
ATOM 1317 C CA . PHE A 1 211 ? 43.019 6.906 -28.967 1.00 35.01 221 PHE A CA 1
ATOM 1318 C C . PHE A 1 211 ? 44.341 6.219 -28.688 1.00 36.62 221 PHE A C 1
ATOM 1319 O O . PHE A 1 211 ? 44.886 6.419 -27.612 1.00 35.35 221 PHE A O 1
ATOM 1327 N N . GLY A 1 212 ? 44.824 5.376 -29.605 1.00 39.99 222 GLY A N 1
ATOM 1328 C CA . GLY A 1 212 ? 46.048 4.622 -29.376 1.00 41.88 222 GLY A CA 1
ATOM 1329 C C . GLY A 1 212 ? 45.940 3.543 -28.300 1.00 40.05 222 GLY A C 1
ATOM 1330 O O . GLY A 1 212 ? 46.941 3.209 -27.673 1.00 41.39 222 GLY A O 1
ATOM 1331 N N . MET A 1 213 ? 44.743 2.994 -28.070 1.00 36.63 223 MET A N 1
ATOM 1332 C CA . MET A 1 213 ? 44.581 1.968 -27.016 1.00 35.35 223 MET A CA 1
ATOM 1333 C C . MET A 1 213 ? 45.057 0.529 -27.357 1.00 36.97 223 MET A C 1
ATOM 1334 O O . MET A 1 213 ? 44.947 -0.373 -26.525 1.00 36.47 223 MET A O 1
ATOM 1339 N N . GLY A 1 214 ? 45.606 0.302 -28.551 1.00 38.93 224 GLY A N 1
ATOM 1340 C CA . GLY A 1 214 ? 46.180 -0.994 -28.856 1.00 40.51 224 GLY A CA 1
ATOM 1341 C C . GLY A 1 214 ? 45.147 -2.019 -29.288 1.00 39.93 224 GLY A C 1
ATOM 1342 O O . GLY A 1 214 ? 44.067 -1.664 -29.770 1.00 38.04 224 GLY A O 1
ATOM 1343 N N . LYS A 1 215 ? 45.465 -3.290 -29.066 1.00 41.88 225 LYS A N 1
ATOM 1344 C CA . LYS A 1 215 ? 44.670 -4.413 -29.582 1.00 43.29 225 LYS A CA 1
ATOM 1345 C C . LYS A 1 215 ? 43.297 -4.543 -28.929 1.00 39.27 225 LYS A C 1
ATOM 1346 O O . LYS A 1 215 ? 43.181 -4.529 -27.701 1.00 37.53 225 LYS A O 1
ATOM 1352 N N . MET A 1 216 ? 42.265 -4.703 -29.753 1.00 37.75 226 MET A N 1
ATOM 1353 C CA . MET A 1 216 ? 40.908 -4.869 -29.253 1.00 35.42 226 MET A CA 1
ATOM 1354 C C . MET A 1 216 ? 40.438 -6.299 -29.401 1.00 35.67 226 MET A C 1
ATOM 1355 O O . MET A 1 216 ? 40.551 -6.920 -30.479 1.00 36.44 226 MET A O 1
ATOM 1360 N N . ALA A 1 217 ? 39.902 -6.826 -28.314 1.00 35.88 227 ALA A N 1
ATOM 1361 C CA . ALA A 1 217 ? 39.221 -8.112 -28.348 1.00 37.86 227 ALA A CA 1
ATOM 1362 C C . ALA A 1 217 ? 37.793 -7.886 -28.854 1.00 37.06 227 ALA A C 1
ATOM 1363 O O . ALA A 1 217 ? 37.226 -8.726 -29.540 1.00 37.34 227 ALA A O 1
ATOM 1365 N N . VAL A 1 218 ? 37.236 -6.733 -28.494 1.00 36.04 228 VAL A N 1
ATOM 1366 C CA . VAL A 1 218 ? 35.891 -6.341 -28.898 1.00 34.41 228 VAL A CA 1
ATOM 1367 C C . VAL A 1 218 ? 35.934 -4.866 -29.251 1.00 31.41 228 VAL A C 1
ATOM 1368 O O . VAL A 1 218 ? 36.409 -4.058 -28.461 1.00 29.73 228 VAL A O 1
ATOM 1372 N N . SER A 1 219 ? 35.439 -4.512 -30.429 1.00 30.98 229 SER A N 1
ATOM 1373 C CA A SER A 1 219 ? 35.498 -3.136 -30.889 0.50 31.47 229 SER A CA 1
ATOM 1374 C CA B SER A 1 219 ? 35.505 -3.124 -30.883 0.50 31.46 229 SER A CA 1
ATOM 1375 C C . SER A 1 219 ? 34.488 -2.233 -30.175 1.00 29.73 229 SER A C 1
ATOM 1376 O O . SER A 1 219 ? 33.662 -2.708 -29.391 1.00 29.72 229 SER A O 1
ATOM 1381 N N . TRP A 1 220 ? 34.586 -0.927 -30.440 1.00 29.17 230 TRP A N 1
ATOM 1382 C CA . TRP A 1 220 ? 33.714 0.089 -29.846 1.00 27.30 230 TRP A CA 1
ATOM 1383 C C . TRP A 1 220 ? 32.254 -0.227 -30.125 1.00 26.49 230 TRP A C 1
ATOM 1384 O O . TRP A 1 220 ? 31.885 -0.438 -31.264 1.00 26.74 230 TRP A O 1
ATOM 1395 N N . HIS A 1 221 ? 31.410 -0.230 -29.095 1.00 25.47 231 HIS A N 1
ATOM 1396 C CA . HIS A 1 221 ? 29.996 -0.555 -29.310 1.00 25.03 231 HIS A CA 1
ATOM 1397 C C . HIS A 1 221 ? 29.151 -0.029 -28.166 1.00 23.79 231 HIS A C 1
ATOM 1398 O O . HIS A 1 221 ? 29.683 0.396 -27.116 1.00 24.13 231 HIS A O 1
ATOM 1405 N N . HIS A 1 222 ? 27.835 -0.017 -28.382 1.00 24.98 232 HIS A N 1
ATOM 1406 C CA . HIS A 1 222 ? 26.844 0.061 -27.296 1.00 25.14 232 HIS A CA 1
ATOM 1407 C C . HIS A 1 222 ? 26.263 -1.327 -27.188 1.00 25.60 232 HIS A C 1
ATOM 1408 O O . HIS A 1 222 ? 26.063 -1.976 -28.192 1.00 25.84 232 HIS A O 1
ATOM 1415 N N . ASP A 1 223 ? 25.942 -1.767 -25.990 1.00 26.17 233 ASP A N 1
ATOM 1416 C CA . ASP A 1 223 ? 25.270 -3.033 -25.829 1.00 27.29 233 ASP A CA 1
ATOM 1417 C C . ASP A 1 223 ? 23.846 -2.974 -26.358 1.00 27.16 233 ASP A C 1
ATOM 1418 O O . ASP A 1 223 ? 23.130 -1.996 -26.152 1.00 27.28 233 ASP A O 1
ATOM 1423 N N . GLU A 1 224 ? 23.462 -4.037 -27.048 1.00 26.50 234 GLU A N 1
ATOM 1424 C CA . GLU A 1 224 ? 22.125 -4.202 -27.597 1.00 27.31 234 GLU A CA 1
ATOM 1425 C C . GLU A 1 224 ? 21.186 -4.984 -26.669 1.00 26.67 234 GLU A C 1
ATOM 1426 O O . GLU A 1 224 ? 21.628 -5.699 -25.756 1.00 26.15 234 GLU A O 1
ATOM 1432 N N . ASN A 1 225 ? 19.887 -4.865 -26.957 1.00 27.35 235 ASN A N 1
ATOM 1433 C CA . ASN A 1 225 ? 18.823 -5.673 -26.362 1.00 28.19 235 ASN A CA 1
ATOM 1434 C C . ASN A 1 225 ? 18.819 -5.650 -24.839 1.00 27.24 235 ASN A C 1
ATOM 1435 O O . ASN A 1 225 ? 18.482 -6.655 -24.201 1.00 28.17 235 ASN A O 1
ATOM 1440 N N . LEU A 1 226 ? 19.166 -4.499 -24.266 1.00 26.60 236 LEU A N 1
ATOM 1441 C CA . LEU A 1 226 ? 19.074 -4.279 -22.819 1.00 27.36 236 LEU A CA 1
ATOM 1442 C C . LEU A 1 226 ? 17.831 -3.487 -22.469 1.00 28.50 236 LEU A C 1
ATOM 1443 O O . LEU A 1 226 ? 17.401 -2.614 -23.217 1.00 28.71 236 LEU A O 1
ATOM 1448 N N . VAL A 1 227 ? 17.272 -3.760 -21.295 1.00 29.25 237 VAL A N 1
ATOM 1449 C CA . VAL A 1 227 ? 16.202 -2.923 -20.766 1.00 29.30 237 VAL A CA 1
ATOM 1450 C C . VAL A 1 227 ? 16.706 -1.480 -2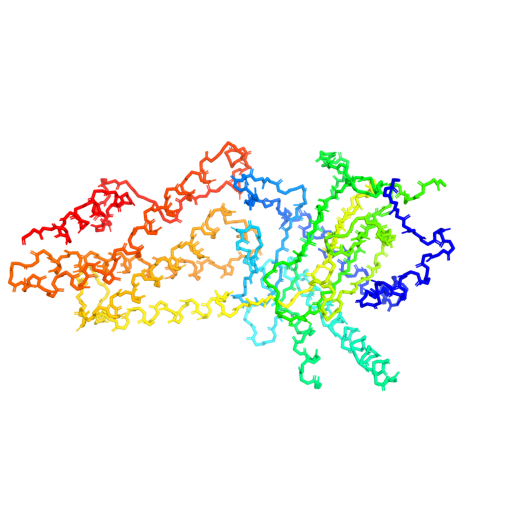0.644 1.00 29.20 237 VAL A C 1
ATOM 1451 O O . VAL A 1 227 ? 17.836 -1.250 -20.237 1.00 27.65 237 VAL A O 1
ATOM 1455 N N . ASP A 1 228 ? 15.876 -0.506 -21.008 1.00 32.16 238 ASP A N 1
ATOM 1456 C CA . ASP A 1 228 ? 16.277 0.912 -20.927 1.00 33.89 238 ASP A CA 1
ATOM 1457 C C . ASP A 1 228 ? 16.869 1.262 -19.542 1.00 32.39 238 ASP A C 1
ATOM 1458 O O . ASP A 1 228 ? 16.292 0.954 -18.499 1.00 32.72 238 ASP A O 1
ATOM 1463 N N . ARG A 1 229 ? 18.035 1.875 -19.552 1.00 31.89 239 ARG A N 1
ATOM 1464 C CA . ARG A 1 229 ? 18.705 2.311 -18.325 1.00 34.25 239 ARG A CA 1
ATOM 1465 C C . ARG A 1 229 ? 19.064 1.196 -17.364 1.00 33.65 239 ARG A C 1
ATOM 1466 O O . ARG A 1 229 ? 19.353 1.469 -16.190 1.00 33.45 239 ARG A O 1
ATOM 1474 N N . SER A 1 230 ? 19.041 -0.050 -17.852 1.00 32.79 240 SER A N 1
ATOM 1475 C CA . SER A 1 230 ? 19.460 -1.184 -17.041 1.00 31.51 240 SER A CA 1
ATOM 1476 C C . SER A 1 230 ? 20.992 -1.224 -16.958 1.00 29.13 240 SER A C 1
ATOM 1477 O O . SER A 1 230 ? 21.715 -0.889 -17.902 1.00 26.96 240 SER A O 1
ATOM 1480 N N . ALA A 1 231 ? 21.475 -1.633 -15.795 1.00 30.11 241 ALA A N 1
ATOM 1481 C CA . ALA A 1 231 ? 22.886 -1.728 -15.528 1.00 29.44 241 ALA A CA 1
ATOM 1482 C C . ALA A 1 231 ? 23.472 -2.985 -16.140 1.00 29.37 241 ALA A C 1
ATOM 1483 O O . ALA A 1 231 ? 22.760 -3.941 -16.437 1.00 29.37 241 ALA A O 1
ATOM 1485 N N . VAL A 1 232 ? 24.790 -2.982 -16.307 1.00 28.56 242 VAL A N 1
ATOM 1486 C CA . VAL A 1 232 ? 25.501 -4.185 -16.688 1.00 28.50 242 VAL A CA 1
ATOM 1487 C C . VAL A 1 232 ? 26.609 -4.406 -15.669 1.00 29.11 242 VAL A C 1
ATOM 1488 O O . VAL A 1 232 ? 27.329 -3.460 -15.349 1.00 30.71 242 VAL A O 1
ATOM 1492 N N . ALA A 1 233 ? 26.733 -5.625 -15.138 1.00 29.02 243 ALA A N 1
ATOM 1493 C CA . ALA A 1 233 ? 27.836 -5.939 -14.220 1.00 29.25 243 ALA A CA 1
ATOM 1494 C C . ALA A 1 233 ? 28.777 -6.970 -14.857 1.00 28.88 243 ALA A C 1
ATOM 1495 O O . ALA A 1 233 ? 28.327 -7.973 -15.366 1.00 29.58 243 ALA A O 1
ATOM 1497 N N . VAL A 1 234 ? 30.086 -6.733 -14.765 1.00 28.08 244 VAL A N 1
ATOM 1498 C CA . VAL A 1 234 ? 31.083 -7.593 -15.383 1.00 28.09 244 VAL A CA 1
ATOM 1499 C C . VAL A 1 234 ? 32.121 -8.050 -14.365 1.00 29.56 244 VAL A C 1
ATOM 1500 O O . VAL A 1 234 ? 32.804 -7.229 -13.727 1.00 31.09 244 VAL A O 1
ATOM 1504 N N . TYR A 1 235 ? 32.255 -9.363 -14.241 1.00 29.86 245 TYR A N 1
ATOM 1505 C CA . TYR A 1 235 ? 33.343 -9.984 -13.476 1.00 31.32 245 TYR A CA 1
ATOM 1506 C C . TYR A 1 235 ? 34.427 -10.357 -14.483 1.00 31.81 245 TYR A C 1
ATOM 1507 O O . TYR A 1 235 ? 34.164 -11.074 -15.445 1.00 31.07 245 TYR A O 1
ATOM 1516 N N . SER A 1 236 ? 35.642 -9.871 -14.270 1.00 33.61 246 SER A N 1
ATOM 1517 C CA . SER A 1 236 ? 36.715 -10.074 -15.246 1.00 35.08 246 SER A CA 1
ATOM 1518 C C . SER A 1 236 ? 37.828 -10.930 -14.631 1.00 37.66 246 SER A C 1
ATOM 1519 O O . SER A 1 236 ? 38.277 -10.684 -13.526 1.00 38.01 246 SER A O 1
ATOM 1522 N N . TYR A 1 237 ? 38.256 -11.943 -15.372 1.00 39.98 247 TYR A N 1
ATOM 1523 C CA . TYR A 1 237 ? 39.165 -12.963 -14.866 1.00 43.67 247 TYR A CA 1
ATOM 1524 C C . TYR A 1 237 ? 40.278 -13.165 -15.879 1.00 43.78 247 TYR A C 1
ATOM 1525 O O . TYR A 1 237 ? 40.131 -13.946 -16.819 1.00 42.54 247 TYR A O 1
ATOM 1534 N N . SER A 1 238 ? 41.381 -12.453 -15.702 1.00 45.93 248 SER A N 1
ATOM 1535 C CA . SER A 1 238 ? 42.563 -12.670 -16.516 1.00 50.40 248 SER A CA 1
ATOM 1536 C C . SER A 1 238 ? 43.362 -13.789 -15.897 1.00 56.31 248 SER A C 1
ATOM 1537 O O . SER A 1 238 ? 43.658 -13.763 -14.711 1.00 56.50 248 SER A O 1
ATOM 1540 N N . CYS A 1 239 ? 43.689 -14.789 -16.696 1.00 62.03 249 CYS A N 1
ATOM 1541 C CA . CYS A 1 239 ? 44.587 -15.829 -16.244 1.00 70.05 249 CYS A CA 1
ATOM 1542 C C . CYS A 1 239 ? 45.974 -15.194 -16.093 1.00 74.92 249 CYS A C 1
ATOM 1543 O O . CYS A 1 239 ? 46.515 -14.637 -17.049 1.00 75.21 249 CYS A O 1
ATOM 1546 N N . GLU A 1 240 ? 46.514 -15.237 -14.876 1.00 78.36 250 GLU A N 1
ATOM 1547 C CA . GLU A 1 240 ? 47.791 -14.582 -14.544 1.00 80.85 250 GLU A CA 1
ATOM 1548 C C . GLU A 1 240 ? 47.886 -13.147 -15.074 1.00 78.91 250 GLU A C 1
ATOM 1549 O O . GLU A 1 240 ? 46.936 -12.607 -15.649 1.00 76.06 250 GLU A O 1
ATOM 1551 N N . LEU A 1 252 ? 55.672 3.374 -19.275 1.00 97.22 262 LEU A N 1
ATOM 1552 C CA . LEU A 1 252 ? 55.495 3.468 -20.719 1.00 96.35 262 LEU A CA 1
ATOM 1553 C C . LEU A 1 252 ? 54.412 4.480 -21.078 1.00 93.20 262 LEU A C 1
ATOM 1554 O O . LEU A 1 252 ? 53.724 5.014 -20.201 1.00 91.30 262 LEU A O 1
ATOM 1556 N N . GLU A 1 253 ? 54.265 4.742 -22.374 1.00 92.41 263 GLU A N 1
ATOM 1557 C CA . GLU A 1 253 ? 53.265 5.685 -22.853 1.00 88.51 263 GLU A CA 1
ATOM 1558 C C . GLU A 1 253 ? 51.928 4.976 -23.049 1.00 80.01 263 GLU A C 1
ATOM 1559 O O . GLU A 1 253 ? 51.774 4.160 -23.962 1.00 85.62 263 GLU A O 1
ATOM 1561 N N . GLY A 1 254 ? 50.962 5.278 -22.190 1.00 66.86 264 GLY A N 1
ATOM 1562 C CA . GLY A 1 254 ? 49.630 4.714 -22.339 1.00 54.89 264 GLY A CA 1
ATOM 1563 C C . GLY A 1 254 ? 49.453 3.353 -21.688 1.00 49.63 264 GLY A C 1
ATOM 1564 O O . GLY A 1 254 ? 50.269 2.912 -20.883 1.00 50.59 264 GLY A O 1
ATOM 1565 N N . ARG A 1 255 ? 48.416 2.640 -22.096 1.00 44.94 265 ARG A N 1
ATOM 1566 C CA . ARG A 1 255 ? 47.975 1.483 -21.345 1.00 42.61 265 ARG A CA 1
ATOM 1567 C C . ARG A 1 255 ? 48.952 0.322 -21.578 1.00 43.28 265 ARG A C 1
ATOM 1568 O O . ARG A 1 255 ? 49.569 0.197 -22.648 1.00 44.47 265 ARG A O 1
ATOM 1576 N N . ASP A 1 256 ? 49.144 -0.476 -20.535 1.00 42.97 266 ASP A N 1
ATOM 1577 C CA . ASP A 1 256 ? 50.032 -1.627 -20.589 1.00 44.47 266 ASP A CA 1
ATOM 1578 C C . ASP A 1 256 ? 49.435 -2.659 -21.560 1.00 43.86 266 ASP A C 1
ATOM 1579 O O . ASP A 1 256 ? 48.300 -3.112 -21.387 1.00 40.24 266 ASP A O 1
ATOM 1584 N N . PRO A 1 257 ? 50.189 -3.005 -22.612 1.00 47.30 267 PRO A N 1
ATOM 1585 C CA . PRO A 1 257 ? 49.653 -3.920 -23.623 1.00 47.42 267 PRO A CA 1
ATOM 1586 C C . PRO A 1 257 ? 49.444 -5.341 -23.103 1.00 47.32 267 PRO A C 1
ATOM 1587 O O . PRO A 1 257 ? 48.625 -6.047 -23.679 1.00 48.12 267 PRO A O 1
ATOM 1591 N N . ASP A 1 258 ? 50.171 -5.752 -22.067 1.00 46.32 268 ASP A N 1
ATOM 1592 C CA . ASP A 1 258 ? 50.055 -7.113 -21.549 1.00 46.66 268 ASP A CA 1
ATOM 1593 C C . ASP A 1 258 ? 48.822 -7.304 -20.667 1.00 43.32 268 ASP A C 1
ATOM 1594 O O . ASP A 1 258 ? 48.488 -8.415 -20.282 1.00 43.82 268 ASP A O 1
ATOM 1599 N N . ILE A 1 259 ? 48.146 -6.215 -20.352 1.00 41.23 269 ILE A N 1
ATOM 1600 C CA . ILE A 1 259 ? 47.036 -6.253 -19.408 1.00 40.46 269 ILE A CA 1
ATOM 1601 C C . ILE A 1 259 ? 45.708 -5.950 -20.044 1.00 37.93 269 ILE A C 1
ATOM 1602 O O . ILE A 1 259 ? 45.570 -5.010 -20.844 1.00 37.22 269 ILE A O 1
ATOM 1607 N N . TRP A 1 260 ? 44.705 -6.743 -19.688 1.00 37.16 270 TRP A N 1
ATOM 1608 C CA . TRP A 1 260 ? 43.360 -6.492 -20.202 1.00 35.21 270 TRP A CA 1
ATOM 1609 C C . TRP A 1 260 ? 42.727 -5.207 -19.622 1.00 33.68 270 TRP A C 1
ATOM 1610 O O . TRP A 1 260 ? 42.889 -4.888 -18.434 1.00 33.62 270 TRP A O 1
ATOM 1621 N N . HIS A 1 261 ? 42.000 -4.480 -20.472 1.00 32.00 271 HIS A N 1
ATOM 1622 C CA . HIS A 1 261 ? 41.273 -3.291 -20.043 1.00 31.20 271 HIS A CA 1
ATOM 1623 C C . HIS A 1 261 ? 39.903 -3.280 -20.654 1.00 30.66 271 HIS A C 1
ATOM 1624 O O . HIS A 1 261 ? 39.648 -3.929 -21.676 1.00 30.84 271 HIS A O 1
ATOM 1631 N N . VAL A 1 262 ? 39.043 -2.471 -20.062 1.00 29.67 272 VAL A N 1
ATOM 1632 C CA . VAL A 1 262 ? 37.833 -2.054 -20.742 1.00 27.99 272 VAL A CA 1
ATOM 1633 C C . VAL A 1 262 ? 38.029 -0.578 -21.102 1.00 27.46 272 VAL A C 1
ATOM 1634 O O . VAL A 1 262 ? 38.521 0.213 -20.293 1.00 28.01 272 VAL A O 1
ATOM 1638 N N . GLY A 1 263 ? 37.730 -0.208 -22.334 1.00 26.82 273 GLY A N 1
ATOM 1639 C CA . GLY A 1 263 ? 37.854 1.174 -22.755 1.00 28.05 273 GLY A CA 1
ATOM 1640 C C . GLY A 1 263 ? 36.494 1.834 -22.848 1.00 28.08 273 GLY A C 1
ATOM 1641 O O . GLY A 1 263 ? 35.507 1.185 -23.215 1.00 27.95 273 GLY A O 1
ATOM 1642 N N . PHE A 1 264 ? 36.436 3.126 -22.538 1.00 27.70 274 PHE A N 1
ATOM 1643 C CA . PHE A 1 264 ? 35.221 3.902 -22.672 1.00 27.25 274 PHE A CA 1
ATOM 1644 C C . PHE A 1 264 ? 35.519 5.187 -23.425 1.00 27.55 274 PHE A C 1
ATOM 1645 O O . PHE A 1 264 ? 36.631 5.766 -23.305 1.00 27.67 274 PHE A O 1
ATOM 1653 N N . LYS A 1 265 ? 34.524 5.618 -24.203 1.00 27.15 275 LYS A N 1
ATOM 1654 C CA . LYS A 1 265 ? 34.548 6.927 -24.856 1.00 27.89 275 LYS A CA 1
ATOM 1655 C C . LYS A 1 265 ? 33.129 7.503 -24.848 1.00 27.62 275 LYS A C 1
ATOM 1656 O O . LYS A 1 265 ? 32.151 6.762 -24.667 1.00 26.56 275 LYS A O 1
ATOM 1662 N N . ILE A 1 266 ? 33.004 8.816 -25.021 1.00 28.89 276 ILE A N 1
ATOM 1663 C CA . ILE A 1 266 ? 31.686 9.433 -25.196 1.00 29.67 276 ILE A CA 1
ATOM 1664 C C . ILE A 1 266 ? 31.217 9.171 -26.642 1.00 28.41 27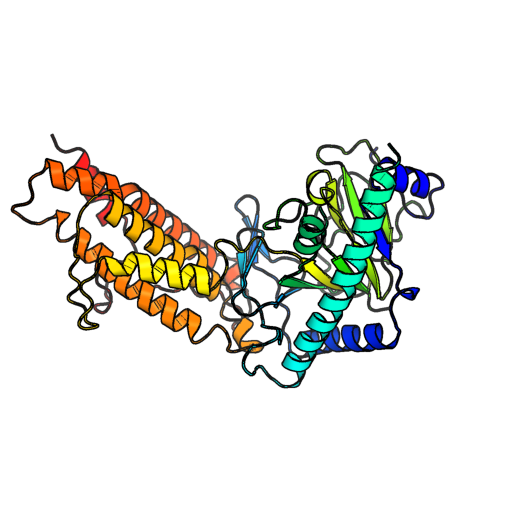6 ILE A C 1
ATOM 1665 O O . ILE A 1 266 ? 32.011 9.213 -27.568 1.00 28.20 276 ILE A O 1
ATOM 1670 N N . SER A 1 267 ? 29.942 8.860 -26.831 1.00 27.97 277 SER A N 1
ATOM 1671 C CA . SER A 1 267 ? 29.366 8.711 -28.177 1.00 28.58 277 SER A CA 1
ATOM 1672 C C . SER A 1 267 ? 29.669 9.921 -29.032 1.00 29.30 277 SER A C 1
ATOM 1673 O O . SER A 1 267 ? 29.605 11.051 -28.549 1.00 29.90 277 SER A O 1
ATOM 1676 N N . TRP A 1 268 ? 30.023 9.654 -30.291 1.00 29.60 278 TRP A N 1
ATOM 1677 C CA . TRP A 1 268 ? 30.257 10.656 -31.332 1.00 31.93 278 TRP A CA 1
ATOM 1678 C C . TRP A 1 268 ? 31.535 11.444 -31.133 1.00 33.19 278 TRP A C 1
ATOM 1679 O O . TRP A 1 268 ? 31.815 12.344 -31.917 1.00 36.63 278 TRP A O 1
ATOM 1690 N N . ASP A 1 269 ? 32.284 11.136 -30.079 1.00 31.94 279 ASP A N 1
ATOM 1691 C CA . ASP A 1 269 ? 33.304 12.049 -29.568 1.00 34.31 279 ASP A CA 1
ATOM 1692 C C . ASP A 1 269 ? 34.636 11.324 -29.516 1.00 35.25 279 ASP A C 1
ATOM 1693 O O . ASP A 1 269 ? 34.802 10.361 -28.753 1.00 34.19 279 ASP A O 1
ATOM 1698 N N . ILE A 1 270 ? 35.578 11.764 -30.340 1.00 37.49 280 ILE A N 1
ATOM 1699 C CA . ILE A 1 270 ? 36.946 11.267 -30.207 1.00 38.18 280 ILE A CA 1
ATOM 1700 C C . ILE A 1 270 ? 37.901 12.375 -29.751 1.00 40.09 280 ILE A C 1
ATOM 1701 O O . ILE A 1 270 ? 39.112 12.200 -29.790 1.00 39.48 280 ILE A O 1
ATOM 1706 N N . GLU A 1 271 ? 37.359 13.494 -29.274 1.00 42.93 281 GLU A N 1
ATOM 1707 C CA . GLU A 1 271 ? 38.194 14.587 -28.762 1.00 46.94 281 GLU A CA 1
ATOM 1708 C C . GLU A 1 271 ? 38.437 14.477 -27.257 1.00 43.43 281 GLU A C 1
ATOM 1709 O O . GLU A 1 271 ? 39.560 14.644 -26.780 1.00 45.17 281 GLU A O 1
ATOM 1715 N N . THR A 1 272 ? 37.382 14.232 -26.508 1.00 38.69 282 THR A N 1
ATOM 1716 C CA . THR A 1 272 ? 37.506 13.896 -25.101 1.00 36.92 282 THR A CA 1
ATOM 1717 C C . THR A 1 272 ? 38.301 12.592 -24.967 1.00 35.70 282 THR A C 1
ATOM 1718 O O . THR A 1 272 ? 37.919 11.561 -25.529 1.00 33.82 282 THR A O 1
ATOM 1722 N N . PRO A 1 273 ? 39.438 12.636 -24.256 1.00 37.23 283 PRO A N 1
ATOM 1723 C CA . PRO A 1 273 ? 40.236 11.408 -24.183 1.00 36.61 283 PRO A CA 1
ATOM 1724 C C . PRO A 1 273 ? 39.429 10.232 -23.616 1.00 34.19 283 PRO A C 1
ATOM 1725 O O . PRO A 1 273 ? 38.608 10.398 -22.723 1.00 34.08 283 PRO A O 1
ATOM 1729 N N . GLY A 1 274 ? 39.627 9.051 -24.183 1.00 33.19 284 GLY A N 1
ATOM 1730 C CA . GLY A 1 274 ? 38.994 7.849 -23.679 1.00 31.83 284 GLY A CA 1
ATOM 1731 C C . GLY A 1 274 ? 39.663 7.354 -22.401 1.00 32.70 284 GLY A C 1
ATOM 1732 O O . GLY A 1 274 ? 40.811 7.724 -22.093 1.00 35.53 284 GLY A O 1
ATOM 1733 N N . LEU A 1 275 ? 38.939 6.540 -21.639 1.00 30.40 285 LEU A N 1
ATOM 1734 C CA . LEU A 1 275 ? 39.495 5.909 -20.452 1.00 31.49 285 LEU A CA 1
ATOM 1735 C C . LEU A 1 275 ? 39.770 4.460 -20.748 1.00 31.31 285 LEU A C 1
ATOM 1736 O O . LEU A 1 275 ? 38.930 3.777 -21.350 1.00 30.22 285 LEU A O 1
ATOM 1741 N N . ALA A 1 276 ? 40.923 3.984 -20.296 1.00 32.18 286 ALA A N 1
ATOM 1742 C CA . ALA A 1 276 ? 41.255 2.566 -20.320 1.00 31.46 286 ALA A CA 1
ATOM 1743 C C . ALA A 1 276 ? 41.415 2.111 -18.870 1.00 31.75 286 ALA A C 1
ATOM 1744 O O . ALA A 1 276 ? 42.308 2.579 -18.157 1.00 31.76 286 ALA A O 1
ATOM 1746 N N . ILE A 1 277 ? 40.546 1.205 -18.443 1.00 31.83 287 ILE A N 1
ATOM 1747 C CA . ILE A 1 277 ? 40.511 0.739 -17.067 1.00 32.20 287 ILE A CA 1
ATOM 1748 C C . ILE A 1 277 ? 41.187 -0.615 -17.018 1.00 30.80 287 ILE A C 1
ATOM 1749 O O . ILE A 1 277 ? 40.670 -1.572 -17.611 1.00 29.37 287 ILE A O 1
ATOM 1754 N N . PRO A 1 278 ? 42.343 -0.709 -16.330 1.00 31.89 288 PRO A N 1
ATOM 1755 C CA . PRO A 1 278 ? 43.001 -2.002 -16.133 1.00 34.02 288 PRO A CA 1
ATOM 1756 C C . PRO A 1 278 ? 42.108 -2.988 -15.369 1.00 35.03 288 PRO A C 1
ATOM 1757 O O . PRO A 1 278 ? 41.454 -2.627 -14.368 1.00 34.80 288 PRO A O 1
ATOM 1761 N N . LEU A 1 279 ? 42.084 -4.227 -15.853 1.00 35.74 289 LEU A N 1
ATOM 1762 C CA . LEU A 1 279 ? 41.297 -5.288 -15.246 1.00 36.58 289 LEU A CA 1
ATOM 1763 C C . LEU A 1 279 ? 42.242 -6.417 -14.856 1.00 40.67 289 LEU A C 1
ATOM 1764 O O . LEU A 1 279 ? 42.834 -7.094 -15.700 1.00 40.67 289 LEU A O 1
ATOM 1769 N N . HIS A 1 280 ? 42.416 -6.593 -13.557 1.00 44.62 290 HIS A N 1
ATOM 1770 C CA . HIS A 1 280 ? 43.244 -7.664 -13.063 1.00 49.03 290 HIS A CA 1
ATOM 1771 C C . HIS A 1 280 ? 42.307 -8.747 -12.646 1.00 48.85 290 HIS A C 1
ATOM 1772 O O . HIS A 1 280 ? 41.083 -8.576 -12.692 1.00 49.74 290 HIS A O 1
ATOM 1779 N N . GLN A 1 281 ? 42.884 -9.858 -12.241 1.00 48.28 291 GLN A N 1
ATOM 1780 C CA . GLN A 1 281 ? 42.141 -11.046 -11.901 1.00 48.31 291 GLN A CA 1
ATOM 1781 C C . GLN A 1 281 ? 41.060 -10.809 -10.857 1.00 46.12 291 GLN A C 1
ATOM 1782 O O . GLN A 1 281 ? 41.353 -10.500 -9.708 1.00 46.56 291 GLN A O 1
ATOM 1788 N N . GLY A 1 282 ? 39.807 -10.942 -11.277 1.00 44.46 292 GLY A N 1
ATOM 1789 C CA . GLY A 1 282 ? 38.682 -10.847 -10.367 1.00 44.04 292 GLY A CA 1
ATOM 1790 C C . GLY A 1 282 ? 38.132 -9.443 -10.170 1.00 41.29 292 GLY A C 1
ATOM 1791 O O . GLY A 1 282 ? 37.262 -9.246 -9.322 1.00 40.98 292 GLY A O 1
ATOM 1792 N N . ASP A 1 283 ? 38.644 -8.462 -10.911 1.00 39.70 293 ASP A N 1
ATOM 1793 C CA . ASP A 1 283 ? 38.083 -7.114 -10.847 1.00 38.67 293 ASP A CA 1
ATOM 1794 C C . ASP A 1 283 ? 36.685 -7.130 -11.474 1.00 38.08 293 ASP A C 1
ATOM 1795 O O . ASP A 1 283 ? 36.428 -7.860 -12.424 1.00 37.99 293 ASP A O 1
ATOM 1800 N N . CYS A 1 284 ? 35.796 -6.314 -10.915 1.00 38.00 294 CYS A N 1
ATOM 1801 C CA . CYS A 1 284 ? 34.459 -6.120 -11.433 1.00 35.44 294 CYS A CA 1
ATOM 1802 C C . CYS A 1 284 ? 34.239 -4.659 -11.826 1.00 33.97 294 CYS A C 1
ATOM 1803 O O . CYS A 1 284 ? 34.770 -3.748 -11.188 1.00 36.79 294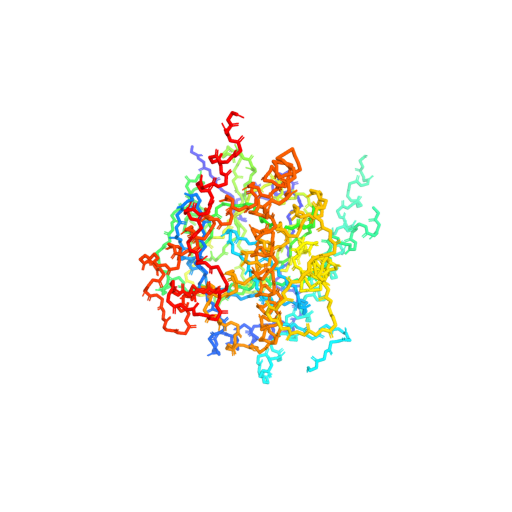 CYS A O 1
ATOM 1806 N N . TYR A 1 285 ? 33.473 -4.440 -12.886 1.00 29.95 295 TYR A N 1
ATOM 1807 C CA . TYR A 1 285 ? 33.074 -3.093 -13.247 1.00 28.67 295 TYR A CA 1
ATOM 1808 C C . TYR A 1 285 ? 31.587 -3.057 -13.588 1.00 28.46 295 TYR A C 1
ATOM 1809 O O . TYR A 1 285 ? 30.997 -4.081 -13.966 1.00 27.77 295 TYR A O 1
ATOM 1818 N N . PHE A 1 286 ? 30.988 -1.875 -13.474 1.00 29.53 296 PHE A N 1
ATOM 1819 C CA . PHE A 1 286 ? 29.528 -1.747 -13.570 1.00 30.50 296 PHE A CA 1
ATOM 1820 C C . PHE A 1 286 ? 29.222 -0.564 -14.457 1.00 30.04 296 PHE A C 1
ATOM 1821 O O . PHE A 1 286 ? 29.794 0.515 -14.284 1.00 31.00 296 PHE A O 1
ATOM 1829 N N . MET A 1 287 ? 28.363 -0.769 -15.440 1.00 28.97 297 MET A N 1
ATOM 1830 C CA A MET A 1 287 ? 27.841 0.341 -16.219 0.50 28.29 297 MET A CA 1
ATOM 1831 C CA B MET A 1 287 ? 27.848 0.341 -16.218 0.50 28.29 297 MET A CA 1
ATOM 1832 C C . MET A 1 287 ? 26.446 0.647 -15.695 1.00 28.33 297 MET A C 1
ATOM 1833 O O . MET A 1 287 ? 25.555 -0.192 -15.757 1.00 28.02 297 MET A O 1
ATOM 1842 N N . LEU A 1 288 ? 26.269 1.845 -15.158 1.00 28.91 298 LEU A N 1
ATOM 1843 C CA . LEU A 1 288 ? 25.010 2.202 -14.527 1.00 30.45 298 LEU A CA 1
ATOM 1844 C C . LEU A 1 288 ? 24.158 3.123 -15.373 1.00 31.11 298 LEU A C 1
ATOM 1845 O O . LEU A 1 288 ? 24.669 3.972 -16.097 1.00 31.56 298 LEU A O 1
ATOM 1850 N N . ASP A 1 289 ? 22.842 2.979 -15.208 1.00 31.04 299 ASP A N 1
ATOM 1851 C CA . ASP A 1 289 ? 21.882 3.926 -15.738 1.00 30.87 299 ASP A CA 1
ATOM 1852 C C . ASP A 1 289 ? 22.079 4.082 -17.242 1.00 29.83 299 ASP A C 1
ATOM 1853 O O . ASP A 1 289 ? 22.074 3.088 -17.983 1.00 28.85 299 ASP A O 1
ATOM 1858 N N . ASP A 1 290 ? 22.260 5.308 -17.706 1.00 31.73 300 ASP A N 1
ATOM 1859 C CA . ASP A 1 290 ? 22.338 5.561 -19.141 1.00 32.29 300 ASP A CA 1
ATOM 1860 C C . ASP A 1 290 ? 23.750 5.513 -19.739 1.00 31.55 300 ASP A C 1
ATOM 1861 O O . ASP A 1 290 ? 23.919 5.881 -20.900 1.00 31.85 300 ASP A O 1
ATOM 1866 N N . LEU A 1 291 ? 24.743 5.061 -18.965 1.00 30.34 301 LEU A N 1
ATOM 1867 C CA . LEU A 1 291 ? 26.126 4.979 -19.454 1.00 28.77 301 LEU A CA 1
ATOM 1868 C C . LEU A 1 291 ? 26.220 4.249 -20.786 1.00 27.46 301 LEU A C 1
ATOM 1869 O O . LEU A 1 291 ? 26.956 4.685 -21.675 1.00 25.84 301 LEU A O 1
ATOM 1874 N N . ASN A 1 292 ? 25.447 3.166 -20.935 1.00 27.76 302 ASN A N 1
ATOM 1875 C CA . ASN A 1 292 ? 25.518 2.365 -22.146 1.00 28.16 302 ASN A CA 1
ATOM 1876 C C . ASN A 1 292 ? 25.010 3.135 -23.341 1.00 28.43 302 ASN A C 1
ATOM 1877 O O . ASN A 1 292 ? 25.347 2.832 -24.479 1.00 28.02 302 ASN A O 1
ATOM 1882 N N . ALA A 1 293 ? 24.170 4.123 -23.081 1.00 29.47 303 ALA A N 1
ATOM 1883 C CA . ALA A 1 293 ? 23.609 4.921 -24.156 1.00 31.18 303 ALA A CA 1
ATOM 1884 C C . ALA A 1 293 ? 24.492 6.120 -24.484 1.00 31.50 303 ALA A C 1
ATOM 1885 O O . ALA A 1 293 ? 24.700 6.440 -25.639 1.00 34.50 303 ALA A O 1
ATOM 1887 N N . THR A 1 294 ? 25.029 6.781 -23.470 1.00 28.81 304 THR A N 1
ATOM 1888 C CA . THR A 1 294 ? 25.727 8.034 -23.693 1.00 29.02 304 THR A CA 1
ATOM 1889 C C . THR A 1 294 ? 27.194 7.778 -24.097 1.00 29.10 304 THR A C 1
ATOM 1890 O O . THR A 1 294 ? 27.871 8.656 -24.634 1.00 29.36 304 THR A O 1
ATOM 1894 N N . HIS A 1 295 ? 27.678 6.581 -23.790 1.00 29.15 305 HIS A N 1
ATOM 1895 C CA . HIS A 1 295 ? 29.064 6.215 -24.049 1.00 28.69 305 HIS A CA 1
ATOM 1896 C C . HIS A 1 295 ? 29.124 4.943 -24.870 1.00 27.85 305 HIS A C 1
ATOM 1897 O O . HIS A 1 295 ? 28.149 4.185 -24.958 1.00 27.52 305 HIS A O 1
ATOM 1904 N N . GLN A 1 296 ? 30.277 4.729 -25.486 1.00 27.79 306 GLN A N 1
ATOM 1905 C CA . GLN A 1 296 ? 30.640 3.447 -26.067 1.00 27.62 306 GLN A CA 1
ATOM 1906 C C . GLN A 1 296 ? 31.750 2.776 -25.278 1.00 27.56 306 GLN A C 1
ATOM 1907 O O . GLN A 1 296 ? 32.516 3.416 -24.551 1.00 27.52 306 GLN A O 1
ATOM 1913 N N . HIS A 1 297 ? 31.851 1.461 -25.415 1.00 26.61 307 HIS A N 1
ATOM 1914 C CA . HIS A 1 297 ? 32.963 0.776 -24.789 1.00 26.17 307 HIS A CA 1
ATOM 1915 C C . HIS A 1 297 ? 33.571 -0.236 -25.723 1.00 25.25 307 HIS A C 1
ATOM 1916 O O . HIS A 1 297 ? 33.006 -0.599 -26.752 1.00 24.32 307 HIS A O 1
ATOM 1923 N N . CYS A 1 298 ? 34.775 -0.654 -25.375 1.00 26.53 308 CYS A N 1
ATOM 1924 C CA . CYS A 1 298 ? 35.454 -1.725 -26.073 1.00 27.50 308 CYS A CA 1
ATOM 1925 C C . CYS A 1 298 ? 36.209 -2.550 -25.053 1.00 28.05 308 CYS A C 1
ATOM 1926 O O . CYS A 1 298 ? 36.277 -2.191 -23.884 1.00 27.29 308 CYS A O 1
ATOM 1929 N N . VAL A 1 299 ? 36.757 -3.660 -25.509 1.00 29.11 309 VAL A N 1
ATOM 1930 C CA . VAL A 1 299 ? 37.573 -4.517 -24.658 1.00 29.74 309 VAL A CA 1
ATOM 1931 C C . VAL A 1 299 ? 38.960 -4.614 -25.272 1.00 29.89 309 VAL A C 1
ATOM 1932 O O . VAL A 1 299 ? 39.126 -5.032 -26.406 1.00 29.82 309 VAL A O 1
ATOM 1936 N N . LEU A 1 300 ? 39.953 -4.160 -24.521 1.00 31.14 310 LEU A N 1
ATOM 1937 C CA . LEU A 1 300 ? 41.335 -4.179 -24.940 1.00 33.24 310 LEU A CA 1
ATOM 1938 C C . LEU A 1 300 ? 42.081 -5.417 -24.441 1.00 34.25 310 LEU A C 1
ATOM 1939 O O . LEU A 1 300 ? 42.172 -5.686 -23.245 1.00 32.99 310 LEU A O 1
ATOM 1944 N N . ALA A 1 301 ? 42.627 -6.171 -25.379 1.00 34.55 311 ALA A N 1
ATOM 1945 C CA . ALA A 1 301 ? 43.290 -7.429 -25.041 1.00 35.44 311 ALA A CA 1
ATOM 1946 C C . ALA A 1 301 ? 44.644 -7.215 -24.357 1.00 36.24 311 ALA A C 1
ATOM 1947 O O . ALA A 1 301 ? 45.384 -6.281 -24.683 1.00 36.60 311 ALA A O 1
ATOM 1949 N N . GLY A 1 302 ? 44.944 -8.089 -23.395 1.00 36.58 312 GLY A N 1
ATOM 1950 C CA . GLY A 1 302 ? 46.271 -8.195 -22.819 1.00 38.44 312 GLY A CA 1
ATOM 1951 C C . GLY A 1 302 ? 46.930 -9.385 -23.473 1.00 40.44 312 GLY A C 1
ATOM 1952 O O . GLY A 1 302 ? 46.481 -9.837 -24.525 1.00 41.28 312 GLY A O 1
ATOM 1953 N N . SER A 1 303 ? 47.968 -9.927 -22.861 1.00 42.27 313 SER A N 1
ATOM 1954 C CA . SER A 1 303 ? 48.713 -11.004 -23.501 1.00 44.80 313 SER A CA 1
ATOM 1955 C C . SER A 1 303 ? 48.224 -12.394 -23.087 1.00 47.81 313 SER A C 1
ATOM 1956 O O . SER A 1 303 ? 48.500 -13.375 -23.770 1.00 50.57 313 SER A O 1
ATOM 1959 N N . GLN A 1 304 ? 47.528 -12.481 -21.959 1.00 47.61 314 GLN A N 1
ATOM 1960 C CA . GLN A 1 304 ? 47.143 -13.778 -21.403 1.00 48.79 314 GLN A CA 1
ATOM 1961 C C . GLN A 1 304 ? 45.676 -14.048 -21.705 1.00 45.39 314 GLN A C 1
ATOM 1962 O O . GLN A 1 304 ? 44.929 -13.121 -21.970 1.00 42.38 314 GLN A O 1
ATOM 1968 N N . PRO A 1 305 ? 45.275 -15.336 -21.686 1.00 46.24 315 PRO A N 1
ATOM 1969 C CA . PRO A 1 305 ? 43.857 -15.691 -21.860 1.00 43.93 315 PRO A CA 1
ATOM 1970 C C . PRO A 1 305 ? 43.010 -15.011 -20.788 1.00 41.05 315 PRO A C 1
ATOM 1971 O O . PRO A 1 305 ? 43.506 -14.829 -19.679 1.00 41.00 315 PRO A O 1
ATOM 1975 N N . ARG A 1 306 ? 41.763 -14.659 -21.099 1.00 39.15 316 ARG A N 1
ATOM 1976 C CA . ARG A 1 306 ? 40.909 -14.004 -20.124 1.00 38.69 316 ARG A CA 1
ATOM 1977 C C . ARG A 1 306 ? 39.443 -14.382 -20.330 1.00 37.87 316 ARG A C 1
ATOM 1978 O O . ARG A 1 306 ? 38.962 -14.469 -21.469 1.00 38.54 316 ARG A O 1
ATOM 1986 N N . PHE A 1 307 ? 38.745 -14.643 -19.228 1.00 37.19 317 PHE A N 1
ATOM 1987 C CA . PHE A 1 307 ? 37.298 -14.836 -19.245 1.00 36.39 317 PHE A CA 1
ATOM 1988 C C . PHE A 1 307 ? 36.619 -13.574 -18.720 1.00 35.65 317 PHE A C 1
ATOM 1989 O O . PHE A 1 307 ? 37.245 -12.798 -18.007 1.00 37.32 317 PHE A O 1
ATOM 1997 N N . SER A 1 308 ? 35.338 -13.389 -19.030 1.00 33.58 318 SER A N 1
ATOM 1998 C CA . SER A 1 308 ? 34.503 -12.462 -18.260 1.00 33.70 318 SER A CA 1
ATOM 1999 C C . SER A 1 308 ? 33.068 -12.977 -18.182 1.00 33.95 318 SER A C 1
ATOM 2000 O O . SER A 1 308 ? 32.635 -13.767 -19.017 1.00 32.75 318 SER A O 1
ATOM 2003 N N . SER A 1 309 ? 32.334 -12.510 -17.182 1.00 35.05 319 SER A N 1
ATOM 2004 C CA . SER A 1 309 ? 30.914 -12.800 -17.038 1.00 34.62 319 SER A CA 1
ATOM 2005 C C . SER A 1 309 ? 30.206 -11.454 -17.106 1.00 32.94 319 SER A C 1
ATOM 2006 O O . SER A 1 309 ? 30.466 -10.586 -16.264 1.00 33.03 319 SER A O 1
ATOM 2009 N N . THR A 1 310 ? 29.348 -11.260 -18.109 1.00 30.91 320 THR A N 1
ATOM 2010 C CA . THR A 1 310 ? 28.687 -9.969 -18.320 1.00 29.55 320 THR A CA 1
ATOM 2011 C C . THR A 1 310 ? 27.179 -10.100 -18.054 1.00 30.12 320 THR A C 1
ATOM 2012 O O . THR A 1 310 ? 26.402 -10.557 -18.888 1.00 29.07 320 THR A O 1
ATOM 2016 N N . HIS A 1 311 ? 26.811 -9.788 -16.821 1.00 31.19 321 HIS A N 1
ATOM 2017 C CA . HIS A 1 311 ? 25.438 -9.871 -16.348 1.00 30.79 321 HIS A CA 1
ATOM 2018 C C . HIS A 1 311 ? 24.585 -8.694 -16.801 1.00 30.73 321 HIS A C 1
ATOM 2019 O O . HIS A 1 311 ? 24.966 -7.539 -16.666 1.00 30.60 321 HIS A O 1
ATOM 2026 N N . ARG A 1 312 ? 23.417 -9.030 -17.340 1.00 31.30 322 ARG A N 1
ATOM 2027 C CA . ARG A 1 312 ? 22.583 -8.112 -18.093 1.00 31.02 322 ARG A CA 1
ATOM 2028 C C . ARG A 1 312 ? 21.110 -8.327 -17.807 1.00 29.93 322 ARG A C 1
ATOM 2029 O O . ARG A 1 312 ? 20.672 -9.455 -17.478 1.00 29.80 322 ARG A O 1
ATOM 2037 N N . VAL A 1 313 ? 20.333 -7.264 -18.013 1.00 29.44 323 VAL A N 1
ATOM 2038 C CA . VAL A 1 313 ? 18.881 -7.390 -18.028 1.00 29.80 323 VAL A CA 1
ATOM 2039 C C . VAL A 1 313 ? 18.443 -7.355 -19.493 1.00 28.26 323 VAL A C 1
ATOM 2040 O O . VAL A 1 313 ? 18.247 -6.275 -20.057 1.00 28.07 323 VAL A O 1
ATOM 2044 N N . ALA A 1 314 ? 18.346 -8.533 -20.101 1.00 27.72 324 ALA A N 1
ATOM 2045 C CA . ALA A 1 314 ? 17.925 -8.665 -21.489 1.00 28.62 324 ALA A CA 1
ATOM 2046 C C . ALA A 1 314 ? 16.499 -8.130 -21.605 1.00 29.28 324 ALA A C 1
ATOM 2047 O O . ALA A 1 314 ? 15.678 -8.388 -20.724 1.00 30.28 324 ALA A O 1
ATOM 2049 N N . GLU A 1 315 ? 16.222 -7.350 -22.658 1.00 29.18 325 GLU A N 1
ATOM 2050 C CA . GLU A 1 315 ? 14.871 -6.875 -22.922 1.00 29.16 325 GLU A CA 1
ATOM 2051 C C . GLU A 1 315 ? 14.155 -8.010 -23.670 1.00 28.35 325 GLU A C 1
ATOM 2052 O O . GLU A 1 315 ? 14.076 -7.999 -24.916 1.00 27.95 325 GLU A O 1
ATOM 2058 N N . CYS A 1 316 ? 13.634 -8.955 -22.897 1.00 27.35 326 CYS A N 1
ATOM 2059 C CA . CYS A 1 316 ? 13.137 -10.197 -23.457 1.00 27.73 326 CYS A CA 1
ATOM 2060 C C . CYS A 1 316 ? 11.607 -10.253 -23.623 1.00 27.90 326 CYS A C 1
ATOM 2061 O O . CYS A 1 316 ? 11.020 -11.352 -23.647 1.00 26.33 326 CYS A O 1
ATOM 2064 N N . SER A 1 317 ? 10.988 -9.089 -23.802 1.00 29.59 327 SER A N 1
ATOM 2065 C CA . SER A 1 317 ? 9.544 -8.999 -23.982 1.00 31.12 327 SER A CA 1
ATOM 2066 C C . SER A 1 317 ? 9.029 -9.810 -25.185 1.00 30.99 327 SER A C 1
ATOM 2067 O O . SER A 1 317 ? 7.909 -10.324 -25.154 1.00 32.00 327 SER A O 1
ATOM 2070 N N . THR A 1 318 ? 9.847 -9.969 -26.224 1.00 28.82 328 THR A N 1
ATOM 2071 C CA . THR A 1 318 ? 9.479 -10.837 -27.349 1.00 27.39 328 THR A CA 1
ATOM 2072 C C . THR A 1 318 ? 10.562 -11.889 -27.519 1.00 27.32 328 THR A C 1
ATOM 2073 O O . THR A 1 318 ? 10.883 -12.298 -28.634 1.00 26.66 328 THR A O 1
ATOM 2077 N N . GLY A 1 319 ? 11.117 -12.334 -26.391 1.00 28.20 329 GLY A N 1
ATOM 2078 C CA . GLY A 1 319 ? 12.354 -13.073 -26.393 1.00 27.48 329 GLY A CA 1
ATOM 2079 C C . GLY A 1 319 ? 12.408 -14.204 -25.407 1.00 27.84 329 GLY A C 1
ATOM 2080 O O . GLY A 1 319 ? 13.494 -14.611 -25.000 1.00 29.30 329 GLY A O 1
ATOM 2081 N N . THR A 1 320 ? 11.250 -14.729 -25.015 1.00 26.71 330 THR A N 1
ATOM 2082 C CA . THR A 1 320 ? 11.222 -15.894 -24.153 1.00 26.90 330 THR A CA 1
ATOM 2083 C C . THR A 1 320 ? 10.402 -16.997 -24.816 1.00 26.78 330 THR A C 1
ATOM 2084 O O . THR A 1 320 ? 9.541 -16.735 -25.691 1.00 25.69 330 THR A O 1
ATOM 2088 N N . LEU A 1 321 ? 10.659 -18.226 -24.388 1.00 27.54 331 LEU A N 1
ATOM 2089 C CA . LEU A 1 321 ? 9.901 -19.370 -24.903 1.00 27.43 331 LEU A CA 1
ATOM 2090 C C . LEU A 1 321 ? 8.425 -19.212 -24.588 1.00 28.27 331 LEU A C 1
ATOM 2091 O O . LEU A 1 321 ? 7.598 -19.541 -25.411 1.00 28.68 331 LEU A O 1
ATOM 2096 N N . ASP A 1 322 ? 8.088 -18.766 -23.389 1.00 29.45 332 ASP A N 1
ATOM 2097 C CA . ASP A 1 322 ? 6.677 -18.606 -23.033 1.00 31.64 332 ASP A CA 1
ATOM 2098 C C . ASP A 1 322 ? 5.989 -17.602 -23.964 1.00 28.72 332 ASP A C 1
ATOM 2099 O O . ASP A 1 322 ? 4.856 -17.817 -24.388 1.00 28.06 332 ASP A O 1
ATOM 2104 N N . TYR A 1 323 ? 6.679 -16.524 -24.298 1.00 27.38 333 TYR A N 1
ATOM 2105 C CA . TYR A 1 323 ? 6.119 -15.493 -25.149 1.00 27.67 333 TYR A CA 1
ATOM 2106 C C . TYR A 1 323 ? 5.830 -16.030 -26.548 1.00 28.36 333 TYR A C 1
ATOM 2107 O O . TYR A 1 323 ? 4.759 -15.775 -27.103 1.00 29.39 333 TYR A O 1
ATOM 2116 N N . ILE A 1 324 ? 6.770 -16.777 -27.112 1.00 27.71 334 ILE A N 1
ATOM 2117 C CA . ILE A 1 324 ? 6.608 -17.273 -28.487 1.00 26.40 334 ILE A CA 1
ATOM 2118 C C . ILE A 1 324 ? 5.601 -18.434 -28.573 1.00 26.77 334 ILE A C 1
ATOM 2119 O O . ILE A 1 324 ? 4.865 -18.531 -29.542 1.00 27.44 334 ILE A O 1
ATOM 2124 N N . LEU A 1 325 ? 5.535 -19.281 -27.552 1.00 27.67 335 LEU A N 1
ATOM 2125 C CA . LEU A 1 325 ? 4.479 -20.287 -27.454 1.00 30.03 335 LEU A CA 1
ATOM 2126 C C . LEU A 1 325 ? 3.110 -19.617 -27.421 1.00 30.61 335 LEU A C 1
ATOM 2127 O O . LEU A 1 325 ? 2.170 -20.059 -28.088 1.00 30.75 335 LEU A O 1
ATOM 2132 N N . GLN A 1 326 ? 3.004 -18.529 -26.668 1.00 30.98 336 GLN A N 1
ATOM 2133 C CA . GLN A 1 326 ? 1.752 -17.791 -26.597 1.00 33.46 336 GLN A CA 1
ATOM 2134 C C . GLN A 1 326 ? 1.381 -17.212 -27.976 1.00 30.88 336 GLN A C 1
ATOM 2135 O O . GLN A 1 326 ? 0.228 -17.274 -28.377 1.00 30.12 336 GLN A O 1
ATOM 2141 N N . ARG A 1 327 ? 2.360 -16.653 -28.687 1.00 29.06 337 ARG A N 1
ATOM 2142 C CA . ARG A 1 327 ? 2.124 -16.156 -30.037 1.00 28.57 337 ARG A CA 1
ATOM 2143 C C . ARG A 1 327 ? 1.605 -17.291 -30.949 1.00 28.44 337 ARG A C 1
ATOM 2144 O O . ARG A 1 327 ? 0.629 -17.107 -31.687 1.00 28.60 337 ARG A O 1
ATOM 2152 N N . CYS A 1 328 ? 2.232 -18.463 -30.878 1.00 28.15 338 CYS A N 1
ATOM 2153 C CA . CYS A 1 328 ? 1.844 -19.577 -31.748 1.00 28.03 338 CYS A CA 1
ATOM 2154 C C . CYS A 1 328 ? 0.411 -19.986 -31.453 1.00 27.58 338 CYS A C 1
ATOM 2155 O O . CYS A 1 328 ? -0.362 -20.247 -32.372 1.00 26.37 338 CYS A O 1
ATOM 2158 N N . GLN A 1 329 ? 0.062 -20.019 -30.169 1.00 28.58 339 GLN A N 1
ATOM 2159 C CA . GLN A 1 329 ? -1.265 -20.419 -29.734 1.00 29.87 339 GLN A CA 1
ATOM 2160 C C . GLN A 1 329 ? -2.291 -19.404 -30.244 1.00 28.93 339 GLN A C 1
ATOM 2161 O O . GLN A 1 329 ? -3.378 -19.780 -30.691 1.00 27.78 339 GLN A O 1
ATOM 2167 N N . LEU A 1 330 ? -1.930 -18.124 -30.221 1.00 28.77 340 LEU A N 1
ATOM 2168 C CA . LEU A 1 330 ? -2.797 -17.058 -30.748 1.00 29.66 340 LEU A CA 1
ATOM 2169 C C . LEU A 1 330 ? -3.057 -17.288 -32.242 1.00 28.83 340 LEU A C 1
ATOM 2170 O O . LEU A 1 330 ? -4.201 -17.254 -32.691 1.00 28.84 340 LEU A O 1
ATOM 2175 N N . ALA A 1 331 ? -2.008 -17.598 -32.992 1.00 28.18 341 ALA A N 1
ATOM 2176 C CA . ALA A 1 331 ? -2.135 -17.855 -34.428 1.00 27.53 341 ALA A CA 1
ATOM 2177 C C . ALA A 1 331 ? -3.053 -19.031 -34.688 1.00 27.93 341 ALA A C 1
ATOM 2178 O O . ALA A 1 331 ? -3.917 -18.978 -35.556 1.00 27.55 341 ALA A O 1
ATOM 2180 N N . LEU A 1 332 ? -2.867 -20.110 -33.924 1.00 28.09 342 LEU A N 1
ATOM 2181 C CA . LEU A 1 332 ? -3.630 -21.322 -34.142 1.00 29.03 342 LEU A CA 1
ATOM 2182 C C . LEU A 1 332 ? -5.072 -21.260 -33.618 1.00 30.07 342 LEU A C 1
ATOM 2183 O O . LEU A 1 332 ? -5.832 -22.197 -33.831 1.00 29.17 342 LEU A O 1
ATOM 2188 N N . GLN A 1 333 ? -5.448 -20.163 -32.960 1.00 32.07 343 GLN A N 1
ATOM 2189 C CA . GLN A 1 333 ? -6.850 -19.924 -32.623 1.00 33.25 343 GLN A CA 1
ATOM 2190 C C . GLN A 1 333 ? -7.715 -19.850 -33.876 1.00 32.06 343 GLN A C 1
ATOM 2191 O O . GLN A 1 333 ? -8.929 -20.074 -33.803 1.00 33.17 343 GLN A O 1
ATOM 2197 N N . ASN A 1 334 ? -7.096 -19.569 -35.027 1.00 29.95 344 ASN A N 1
ATOM 2198 C CA . ASN A 1 334 ? -7.826 -19.472 -36.292 1.00 31.06 344 ASN A CA 1
ATOM 2199 C C . ASN A 1 334 ? -7.961 -20.802 -37.034 1.00 32.44 344 ASN A C 1
ATOM 2200 O O . ASN A 1 334 ? -8.519 -20.835 -38.142 1.00 34.55 344 ASN A O 1
ATOM 2205 N N . VAL A 1 335 ? -7.491 -21.890 -36.418 1.00 30.75 345 VAL A N 1
ATOM 2206 C CA . VAL A 1 335 ? -7.562 -23.226 -37.010 1.00 31.04 345 VAL A CA 1
ATOM 2207 C C . VAL A 1 335 ? -8.572 -24.112 -36.285 1.00 30.92 345 VAL A C 1
ATOM 2208 O O . VAL A 1 335 ? -8.602 -24.143 -35.050 1.00 30.44 345 VAL A O 1
ATOM 2212 N N . CYS A 1 336 ? -9.408 -24.830 -37.037 1.00 33.21 346 CYS A N 1
ATOM 2213 C CA . CYS A 1 336 ? -10.268 -25.840 -36.446 1.00 35.51 346 CYS A CA 1
ATOM 2214 C C . CYS A 1 336 ? -9.371 -26.931 -35.860 1.00 35.40 346 CYS A C 1
ATOM 2215 O O . CYS A 1 336 ? -8.597 -27.560 -36.575 1.00 35.42 346 CYS A O 1
ATOM 2218 N N . ASP A 1 337 ? -9.443 -27.119 -34.547 1.00 35.30 347 ASP A N 1
ATOM 2219 C CA . ASP A 1 337 ? -8.415 -27.891 -33.860 1.00 34.78 347 ASP A CA 1
ATOM 2220 C C . ASP A 1 337 ? -8.900 -29.199 -33.194 1.00 34.97 347 ASP A C 1
ATOM 2221 O O . ASP A 1 337 ? -8.326 -29.619 -32.203 1.00 36.12 347 ASP A O 1
ATOM 2226 N N . ASP A 1 338 ? -9.940 -29.830 -33.725 1.00 34.15 348 ASP A N 1
ATOM 2227 C CA . ASP A 1 338 ? -10.392 -31.121 -33.191 1.00 35.94 348 ASP A CA 1
ATOM 2228 C C . ASP A 1 338 ? -9.281 -32.179 -33.214 1.00 36.54 348 ASP A C 1
ATOM 2229 O O . ASP A 1 338 ? -9.115 -32.950 -32.252 1.00 37.43 348 ASP A O 1
ATOM 2234 N N . VAL A 1 339 ? -8.565 -32.226 -34.337 1.00 36.94 349 VAL A N 1
ATOM 2235 C CA . VAL A 1 339 ? -7.618 -33.289 -34.632 1.00 40.19 349 VAL A CA 1
ATOM 2236 C C . VAL A 1 339 ? -6.402 -32.690 -35.337 1.00 41.84 349 VAL A C 1
ATOM 2237 O O . VAL A 1 339 ? -6.520 -31.704 -36.079 1.00 40.74 349 VAL A O 1
ATOM 2241 N N . ASP A 1 340 ? -5.233 -33.273 -35.084 1.00 44.88 350 ASP A N 1
ATOM 2242 C CA . ASP A 1 340 ? -3.994 -32.880 -35.757 1.00 45.84 350 ASP A CA 1
ATOM 2243 C C . ASP A 1 340 ? -3.808 -33.686 -37.039 1.00 47.15 350 ASP A C 1
ATOM 2244 O O . ASP A 1 340 ? -3.238 -34.771 -37.007 1.00 48.89 350 ASP A O 1
ATOM 2249 N N . ASN A 1 341 ? -4.328 -33.183 -38.157 1.00 47.11 351 ASN A N 1
ATOM 2250 C CA . ASN A 1 341 ? -4.004 -33.742 -39.470 1.00 49.44 351 ASN A CA 1
ATOM 2251 C C . ASN A 1 341 ? -3.697 -32.634 -40.493 1.00 50.77 351 ASN A C 1
ATOM 2252 O O . ASN A 1 341 ? -3.529 -31.468 -40.127 1.00 47.52 351 ASN A O 1
ATOM 2257 N N . ASP A 1 342 ? -3.610 -32.989 -41.771 1.00 55.92 352 ASP A N 1
ATOM 2258 C CA . ASP A 1 342 ? -3.210 -32.017 -42.789 1.00 59.04 352 ASP A CA 1
ATOM 2259 C C . ASP A 1 342 ? -4.418 -31.345 -43.465 1.00 57.73 352 ASP A C 1
ATOM 2260 O O . ASP A 1 342 ? -4.263 -30.536 -44.378 1.00 56.25 352 ASP A O 1
ATOM 2265 N N . ASP A 1 343 ? -5.619 -31.675 -42.999 1.00 57.83 353 ASP A N 1
ATOM 2266 C CA . ASP A 1 343 ? -6.830 -31.018 -43.481 1.00 57.34 353 ASP A CA 1
ATOM 2267 C C . ASP A 1 343 ? -7.083 -29.776 -42.629 1.00 53.95 353 ASP A C 1
ATOM 2268 O O . ASP A 1 343 ? -7.990 -29.765 -41.793 1.00 55.54 353 ASP A O 1
ATOM 2270 N N . VAL A 1 344 ? -6.259 -28.750 -42.850 1.00 49.26 354 VAL A N 1
ATOM 2271 C CA . VAL A 1 344 ? -6.303 -27.501 -42.090 1.00 45.39 354 VAL A CA 1
ATOM 2272 C C . VAL A 1 344 ? -7.446 -26.635 -42.594 1.00 43.51 354 VAL A C 1
ATOM 2273 O O . VAL A 1 344 ? -7.515 -26.301 -43.778 1.00 42.92 354 VAL A O 1
ATOM 2277 N N . SER A 1 345 ? -8.362 -26.290 -41.704 1.00 43.12 355 SER A N 1
ATOM 2278 C CA . SER A 1 345 ? -9.442 -25.383 -42.072 1.00 44.47 355 SER A CA 1
ATOM 2279 C C . SER A 1 345 ? -9.513 -24.216 -41.098 1.00 40.16 355 SER A C 1
ATOM 2280 O O . SER A 1 345 ? -9.353 -24.378 -39.872 1.00 38.01 355 SER A O 1
ATOM 2283 N N . LEU A 1 346 ? -9.730 -23.033 -41.660 1.00 38.48 356 LEU A N 1
ATOM 2284 C CA . LEU A 1 346 ? -9.638 -21.798 -40.886 1.00 36.32 356 LEU A CA 1
ATOM 2285 C C . LEU A 1 346 ? -11.010 -21.297 -40.526 1.00 36.65 356 LEU A C 1
ATOM 2286 O O . LEU A 1 346 ? -11.987 -21.471 -41.295 1.00 34.68 356 LEU A O 1
ATOM 2291 N N . LYS A 1 347 ? -11.077 -20.667 -39.348 1.00 38.50 357 LYS A N 1
ATOM 2292 C CA . LYS A 1 347 ? -12.314 -20.141 -38.790 1.00 40.38 357 LYS A CA 1
ATOM 2293 C C . LYS A 1 347 ? -12.695 -18.801 -39.406 1.00 38.66 357 LYS A C 1
ATOM 2294 O O . LYS A 1 347 ? -13.873 -18.457 -39.501 1.00 39.23 357 LYS A O 1
ATOM 2300 N N . SER A 1 348 ? -11.693 -18.062 -39.846 1.00 36.23 358 SER A N 1
ATOM 2301 C CA . SER A 1 348 ? -11.936 -16.740 -40.381 1.00 37.63 358 SER A CA 1
ATOM 2302 C C . SER A 1 348 ? -10.933 -16.378 -41.452 1.00 36.35 358 SER A C 1
ATOM 2303 O O . SER A 1 348 ? -9.743 -16.723 -41.348 1.00 32.80 358 SER A O 1
ATOM 2306 N N . PHE A 1 349 ? -11.418 -15.663 -42.469 1.00 39.50 359 PHE A N 1
ATOM 2307 C CA . PHE A 1 349 ? -10.546 -15.021 -43.451 1.00 40.63 359 PHE A CA 1
ATOM 2308 C C . PHE A 1 349 ? -10.607 -13.499 -43.372 1.00 42.82 359 PHE A C 1
ATOM 2309 O O . PHE A 1 349 ? -10.270 -12.797 -44.330 1.00 44.80 359 PHE A O 1
ATOM 2317 N N . GLU A 1 350 ? -11.000 -12.977 -42.217 1.00 42.45 360 GLU A N 1
ATOM 2318 C CA . GLU A 1 350 ? -10.926 -11.549 -41.999 1.00 44.46 360 GLU A CA 1
ATOM 2319 C C . GLU A 1 350 ? -9.462 -11.100 -42.166 1.00 40.06 360 GLU A C 1
ATOM 2320 O O . GLU A 1 350 ? -8.549 -11.706 -41.608 1.00 35.51 360 GLU A O 1
ATOM 2326 N N . PRO A 1 351 ? -9.228 -10.039 -42.968 1.00 39.34 361 PRO A N 1
ATOM 2327 C CA . PRO A 1 351 ? -7.848 -9.639 -43.235 1.00 38.48 361 PRO A CA 1
ATOM 2328 C C . PRO A 1 351 ? -6.990 -9.475 -41.978 1.00 36.23 361 PRO A C 1
ATOM 2329 O O . PRO A 1 351 ? -5.854 -9.944 -41.980 1.00 34.10 361 PRO A O 1
ATOM 2333 N N . ALA A 1 352 ? -7.486 -8.823 -40.931 1.00 36.61 362 ALA A N 1
ATOM 2334 C CA . ALA A 1 352 ? -6.637 -8.583 -39.753 1.00 34.67 362 ALA A CA 1
ATOM 2335 C C . ALA A 1 352 ? -6.144 -9.900 -39.144 1.00 32.12 362 ALA A C 1
ATOM 2336 O O . ALA A 1 352 ? -4.988 -10.019 -38.693 1.00 30.34 362 ALA A O 1
ATOM 2338 N N . VAL A 1 353 ? -7.013 -10.893 -39.144 1.00 33.88 363 VAL A N 1
ATOM 2339 C CA . VAL A 1 353 ? -6.697 -12.185 -38.536 1.00 34.64 363 VAL A CA 1
ATOM 2340 C C . VAL A 1 353 ? -5.648 -12.932 -39.358 1.00 33.82 363 VAL A C 1
ATOM 2341 O O . VAL A 1 353 ? -4.695 -13.509 -38.814 1.00 33.88 363 VAL A O 1
ATOM 2345 N N . LEU A 1 354 ? -5.797 -12.887 -40.674 1.00 32.99 364 LEU A N 1
ATOM 2346 C CA . LEU A 1 354 ? -4.869 -13.575 -41.555 1.00 31.37 364 LEU A CA 1
ATOM 2347 C C . LEU A 1 354 ? -3.481 -12.952 -41.496 1.00 30.44 364 LEU A C 1
ATOM 2348 O O . LEU A 1 354 ? -2.480 -13.668 -41.455 1.00 29.59 364 LEU A O 1
ATOM 2353 N N . LYS A 1 355 ? -3.428 -11.622 -41.493 1.00 31.54 365 LYS A N 1
ATOM 2354 C CA . LYS A 1 355 ? -2.193 -10.871 -41.454 1.00 31.82 365 LYS A CA 1
ATOM 2355 C C . LYS A 1 355 ? -1.445 -11.266 -40.195 1.00 29.82 365 LYS A C 1
ATOM 2356 O O . LYS A 1 355 ? -0.256 -11.572 -40.244 1.00 28.59 365 LYS A O 1
ATOM 2362 N N . GLN A 1 356 ? -2.159 -11.259 -39.076 1.00 30.56 366 GLN A N 1
ATOM 2363 C CA . GLN A 1 356 ? -1.606 -11.667 -37.801 1.00 30.63 366 GLN A CA 1
ATOM 2364 C C . GLN A 1 356 ? -1.025 -13.084 -37.844 1.00 30.32 366 GLN A C 1
ATOM 2365 O O . GLN A 1 356 ? 0.079 -13.307 -37.378 1.00 29.62 366 GLN A O 1
ATOM 2371 N N . GLY A 1 357 ? -1.771 -14.041 -38.395 1.00 30.91 367 GLY A N 1
ATOM 2372 C CA . GLY A 1 357 ? -1.308 -15.419 -38.456 1.00 30.13 367 GLY A CA 1
ATOM 2373 C C . GLY A 1 357 ? -0.016 -15.571 -39.268 1.00 29.27 367 GLY A C 1
ATOM 2374 O O . GLY A 1 357 ? 0.891 -16.298 -38.878 1.00 28.51 367 GLY A O 1
ATOM 2375 N N . GLU A 1 358 ? 0.066 -14.885 -40.400 1.00 29.03 368 GLU A N 1
ATOM 2376 C CA . GLU A 1 358 ? 1.257 -14.948 -41.231 1.00 28.61 368 GLU A CA 1
ATOM 2377 C C . GLU A 1 358 ? 2.455 -14.239 -40.583 1.00 27.50 368 GLU A C 1
ATOM 2378 O O . GLU A 1 358 ? 3.562 -14.685 -40.740 1.00 26.98 368 GLU A O 1
ATOM 2384 N N . GLU A 1 359 ? 2.208 -13.179 -39.823 1.00 27.31 369 GLU A N 1
ATOM 2385 C CA . GLU A 1 359 ? 3.263 -12.479 -39.106 1.00 27.24 369 GLU A CA 1
ATOM 2386 C C . GLU A 1 359 ? 3.857 -13.367 -38.005 1.00 27.10 369 GLU A C 1
ATOM 2387 O O . GLU A 1 359 ? 5.079 -13.432 -37.846 1.00 26.80 369 GLU A O 1
ATOM 2393 N N . ILE A 1 360 ? 2.987 -14.055 -37.266 1.00 26.87 370 ILE A N 1
ATOM 2394 C CA . ILE A 1 360 ? 3.415 -14.987 -36.227 1.00 27.27 370 ILE A CA 1
ATOM 2395 C C . ILE A 1 360 ? 4.201 -16.152 -36.862 1.00 27.73 370 ILE A C 1
ATOM 2396 O O . ILE A 1 360 ? 5.224 -16.560 -36.338 1.00 27.31 370 ILE A O 1
ATOM 2401 N N . HIS A 1 361 ? 3.734 -16.629 -38.016 1.00 28.39 371 HIS A N 1
ATOM 2402 C CA . HIS A 1 361 ? 4.399 -17.673 -38.806 1.00 29.17 371 HIS A CA 1
ATOM 2403 C C . HIS A 1 361 ? 5.858 -17.240 -39.092 1.00 29.54 371 HIS A C 1
ATOM 2404 O O . HIS A 1 361 ? 6.793 -18.007 -38.861 1.00 30.59 371 HIS A O 1
ATOM 2411 N N . ASN A 1 362 ? 6.047 -16.017 -39.575 1.00 28.68 372 ASN A N 1
ATOM 2412 C CA . ASN A 1 362 ? 7.401 -15.493 -39.796 1.00 29.57 372 ASN A CA 1
ATOM 2413 C C . ASN A 1 362 ? 8.189 -15.428 -38.516 1.00 30.01 372 ASN A C 1
ATOM 2414 O O . ASN A 1 362 ? 9.360 -15.782 -38.501 1.00 31.85 372 ASN A O 1
ATOM 2419 N N . GLU A 1 363 ? 7.552 -14.977 -37.441 1.00 28.34 373 GLU A N 1
ATOM 2420 C CA . GLU A 1 363 ? 8.269 -14.721 -36.197 1.00 26.57 373 GLU A CA 1
ATOM 2421 C C . GLU A 1 363 ? 8.856 -16.036 -35.638 1.00 26.37 373 GLU A C 1
ATOM 2422 O O . GLU A 1 363 ? 10.048 -16.100 -35.296 1.00 26.73 373 GLU A O 1
ATOM 2428 N N . VAL A 1 364 ? 8.057 -17.090 -35.601 1.00 26.01 374 VAL A N 1
ATOM 2429 C CA . VAL A 1 364 ? 8.532 -18.365 -35.072 1.00 27.54 374 VAL A CA 1
ATOM 2430 C C . VAL A 1 364 ? 9.555 -18.953 -36.040 1.00 29.64 374 VAL A C 1
ATOM 2431 O O . VAL A 1 364 ? 10.538 -19.563 -35.614 1.00 30.82 374 VAL A O 1
ATOM 2435 N N . GLU A 1 365 ? 9.345 -18.753 -37.342 1.00 29.01 375 GLU A N 1
ATOM 2436 C CA . GLU A 1 365 ? 10.285 -19.297 -38.305 1.00 29.24 375 GLU A CA 1
ATOM 2437 C C . GLU A 1 365 ? 11.673 -18.678 -38.188 1.00 29.91 375 GLU A C 1
ATOM 2438 O O . GLU A 1 365 ? 12.661 -19.414 -38.102 1.00 31.38 375 GLU A O 1
ATOM 2444 N N . PHE A 1 366 ? 11.757 -17.346 -38.137 1.00 30.01 376 PHE A N 1
ATOM 2445 C CA . PHE A 1 366 ? 13.015 -16.658 -38.352 1.00 31.74 376 PHE A CA 1
ATOM 2446 C C . PHE A 1 366 ? 13.671 -16.235 -37.032 1.00 31.47 376 PHE A C 1
ATOM 2447 O O . PHE A 1 366 ? 14.886 -16.359 -36.872 1.00 33.59 376 PHE A O 1
ATOM 2455 N N . GLU A 1 367 ? 12.874 -15.779 -36.077 1.00 28.36 377 GLU A N 1
ATOM 2456 C CA . GLU A 1 367 ? 13.451 -15.334 -34.815 1.00 26.68 377 GLU A CA 1
ATOM 2457 C C . GLU A 1 367 ? 13.753 -16.523 -33.908 1.00 26.09 377 GLU A C 1
ATOM 2458 O O . GLU A 1 367 ? 14.537 -16.402 -32.991 1.00 26.50 377 GLU A O 1
ATOM 2464 N N . TRP A 1 368 ? 13.117 -17.666 -34.151 1.00 25.81 378 TRP A N 1
ATOM 2465 C CA . TRP A 1 368 ? 13.283 -18.835 -33.271 1.00 27.32 378 TRP A CA 1
ATOM 2466 C C . TRP A 1 368 ? 13.928 -20.038 -33.972 1.00 28.34 378 TRP A C 1
ATOM 2467 O O . TRP A 1 368 ? 15.053 -20.432 -33.630 1.00 29.41 378 TRP A O 1
ATOM 2478 N N . LEU A 1 369 ? 13.229 -20.644 -34.932 1.00 27.65 379 LEU A N 1
ATOM 2479 C CA . LEU A 1 369 ? 13.747 -21.843 -35.549 1.00 29.40 379 LEU A CA 1
ATOM 2480 C C . LEU A 1 369 ? 15.051 -21.596 -36.299 1.00 30.65 379 LEU A C 1
ATOM 2481 O O . LEU A 1 369 ? 16.021 -22.320 -36.082 1.00 31.84 379 LEU A O 1
ATOM 2486 N N . ARG A 1 370 ? 15.087 -20.611 -37.197 1.00 30.52 380 ARG A N 1
ATOM 2487 C CA . ARG A 1 370 ? 16.288 -20.477 -38.052 1.00 33.26 380 ARG A CA 1
ATOM 2488 C C . ARG A 1 370 ? 17.469 -20.001 -37.215 1.00 33.33 380 ARG A C 1
ATOM 2489 O O . ARG A 1 370 ? 18.587 -20.424 -37.450 1.00 35.38 380 ARG A O 1
ATOM 2497 N N . GLN A 1 371 ? 17.193 -19.159 -36.223 1.00 31.56 381 GLN A N 1
ATOM 2498 C CA . GLN A 1 371 ? 18.219 -18.692 -35.293 1.00 31.78 381 GLN A CA 1
ATOM 2499 C C . GLN A 1 371 ? 18.818 -19.858 -34.550 1.00 32.66 381 GLN A C 1
ATOM 2500 O O . GLN A 1 371 ? 20.027 -19.993 -34.475 1.00 33.75 381 GLN A O 1
ATOM 2506 N N . PHE A 1 372 ? 17.963 -20.729 -34.025 1.00 34.12 382 PHE A N 1
ATOM 2507 C CA . PHE A 1 372 ? 18.414 -21.854 -33.209 1.00 36.09 382 PHE A CA 1
ATOM 2508 C C . PHE A 1 372 ? 19.290 -22.798 -34.013 1.00 37.33 382 PHE A C 1
ATOM 2509 O O . PHE A 1 372 ? 20.398 -23.125 -33.614 1.00 38.58 382 PHE A O 1
ATOM 2517 N N . TRP A 1 373 ? 18.787 -23.235 -35.156 1.00 36.73 383 TRP A N 1
ATOM 2518 C CA . TRP A 1 373 ? 19.500 -24.222 -35.952 1.00 39.07 383 TRP A CA 1
ATOM 2519 C C . TRP A 1 373 ? 20.695 -23.639 -36.702 1.00 38.78 383 TRP A C 1
ATOM 2520 O O . TRP A 1 373 ? 21.582 -24.370 -37.072 1.00 41.18 383 TRP A O 1
ATOM 2531 N N . PHE A 1 374 ? 20.732 -22.327 -36.902 1.00 37.44 384 PHE A N 1
ATOM 2532 C CA . PHE A 1 374 ? 21.899 -21.700 -37.504 1.00 40.43 384 PHE A CA 1
ATOM 2533 C C . PHE A 1 374 ? 23.102 -21.949 -36.628 1.00 43.37 384 PHE A C 1
ATOM 2534 O O . PHE A 1 374 ? 24.236 -22.012 -37.095 1.00 44.07 384 PHE A O 1
ATOM 2542 N N . GLN A 1 375 ? 22.852 -22.068 -35.333 1.00 46.02 385 GLN A N 1
ATOM 2543 C CA . GLN A 1 375 ? 23.942 -22.235 -34.398 1.00 52.32 385 GLN A CA 1
ATOM 2544 C C . GLN A 1 375 ? 24.359 -23.710 -34.229 1.00 61.92 385 GLN A C 1
ATOM 2545 O O . GLN A 1 375 ? 25.229 -24.023 -33.419 1.00 62.56 385 GLN A O 1
ATOM 2551 N N . GLY A 1 376 ? 23.755 -24.604 -35.017 1.00 69.31 386 GLY A N 1
ATOM 2552 C CA . GLY A 1 376 ? 24.183 -25.996 -35.091 1.00 78.45 386 GLY A CA 1
ATOM 2553 C C . GLY A 1 376 ? 23.945 -26.820 -33.836 1.00 83.65 386 GLY A C 1
ATOM 2554 O O . GLY A 1 376 ? 24.615 -27.839 -33.620 1.00 86.25 386 GLY A O 1
ATOM 2555 N N . ASN A 1 377 ? 22.995 -26.384 -33.010 1.00 84.67 387 ASN A N 1
ATOM 2556 C CA . ASN A 1 377 ? 22.679 -27.073 -31.763 1.00 87.80 387 ASN A CA 1
ATOM 2557 C C . ASN A 1 377 ? 23.930 -27.242 -30.883 1.00 87.98 387 ASN A C 1
ATOM 2558 O O . ASN A 1 377 ? 24.245 -28.349 -30.454 1.00 94.20 387 ASN A O 1
ATOM 2563 N N . ARG A 1 378 ? 24.650 -26.150 -30.618 1.00 81.90 388 ARG A N 1
ATOM 2564 C CA . ARG A 1 378 ? 25.844 -26.235 -29.773 1.00 81.60 388 ARG A CA 1
ATOM 2565 C C . ARG A 1 378 ? 25.408 -26.416 -28.338 1.00 81.90 388 ARG A C 1
ATOM 2566 O O . ARG A 1 378 ? 26.041 -27.125 -27.569 1.00 83.44 388 ARG A O 1
ATOM 2574 N N . TYR A 1 379 ? 24.354 -25.697 -27.975 1.00 80.95 389 TYR A N 1
ATOM 2575 C CA . TYR A 1 379 ? 23.683 -25.862 -26.681 1.00 82.64 389 TYR A CA 1
ATOM 2576 C C . TYR A 1 379 ? 23.618 -27.315 -26.236 1.00 81.20 389 TYR A C 1
ATOM 2577 O O . TYR A 1 379 ? 23.878 -27.615 -25.072 1.00 84.34 389 TYR A O 1
ATOM 2586 N N . ARG A 1 380 ? 23.241 -28.199 -27.162 1.00 76.48 390 ARG A N 1
ATOM 2587 C CA . ARG A 1 380 ? 23.032 -29.618 -26.858 1.00 74.55 390 ARG A CA 1
ATOM 2588 C C . ARG A 1 380 ? 24.231 -30.220 -26.128 1.00 75.95 390 ARG A C 1
ATOM 2589 O O . ARG A 1 380 ? 24.086 -31.170 -25.361 1.00 77.63 390 ARG A O 1
ATOM 2595 N N . LYS A 1 381 ? 25.411 -29.658 -26.368 1.00 75.91 391 LYS A N 1
ATOM 2596 C CA . LYS A 1 381 ? 26.619 -30.064 -25.664 1.00 79.34 391 LYS A CA 1
ATOM 2597 C C . LYS A 1 381 ? 26.507 -29.779 -24.170 1.00 77.86 391 LYS A C 1
ATOM 2598 O O . LYS A 1 381 ? 27.004 -30.544 -23.344 1.00 81.88 391 LYS A O 1
ATOM 2604 N N . CYS A 1 382 ? 25.854 -28.671 -23.832 1.00 72.44 392 CYS A N 1
ATOM 2605 C CA . CYS A 1 382 ? 25.745 -28.233 -22.444 1.00 70.44 392 CYS A CA 1
ATOM 2606 C C . CYS A 1 382 ? 24.402 -28.597 -21.807 1.00 64.34 392 CYS A C 1
ATOM 2607 O O . CYS A 1 382 ? 24.314 -28.795 -20.590 1.00 66.22 392 CYS A O 1
ATOM 2610 N N . THR A 1 383 ? 23.361 -28.704 -22.622 1.00 57.08 393 THR A N 1
ATOM 2611 C CA . THR A 1 383 ? 22.024 -28.878 -22.085 1.00 53.32 393 THR A CA 1
ATOM 2612 C C . THR A 1 383 ? 21.078 -29.396 -23.154 1.00 52.65 393 THR A C 1
ATOM 2613 O O . THR A 1 383 ? 21.180 -29.017 -24.318 1.00 49.66 393 THR A O 1
ATOM 2617 N N . ASP A 1 384 ? 20.135 -30.237 -22.758 1.00 56.84 394 ASP A N 1
ATOM 2618 C CA . ASP A 1 384 ? 19.065 -30.645 -23.670 1.00 57.59 394 ASP A CA 1
ATOM 2619 C C . ASP A 1 384 ? 17.833 -29.767 -23.488 1.00 52.86 394 ASP A C 1
ATOM 2620 O O . ASP A 1 384 ? 16.750 -30.108 -23.960 1.00 51.50 394 ASP A O 1
ATOM 2625 N N . TRP A 1 385 ? 17.987 -28.621 -22.819 1.00 50.36 395 TRP A N 1
ATOM 2626 C CA . TRP A 1 385 ? 16.820 -27.855 -22.385 1.00 46.34 395 TRP A CA 1
ATOM 2627 C C . TRP A 1 385 ? 15.927 -27.398 -23.548 1.00 43.53 395 TRP A C 1
ATOM 2628 O O . TRP A 1 385 ? 14.705 -27.462 -23.452 1.00 41.64 395 TRP A O 1
ATOM 2639 N N . TRP A 1 386 ? 16.537 -26.932 -24.637 1.00 36.83 396 TRP A N 1
ATOM 2640 C CA . TRP A 1 386 ? 15.769 -26.418 -25.763 1.00 35.11 396 TRP A CA 1
ATOM 2641 C C . TRP A 1 386 ? 15.327 -27.497 -26.742 1.00 36.41 396 TRP A C 1
ATOM 2642 O O . TRP A 1 386 ? 14.715 -27.181 -27.751 1.00 35.15 396 TRP A O 1
ATOM 2653 N N . CYS A 1 387 ? 15.625 -28.767 -26.478 1.00 39.29 397 CYS A N 1
ATOM 2654 C CA A CYS A 1 387 ? 15.303 -29.817 -27.445 0.50 40.75 397 CYS A CA 1
ATOM 2655 C CA B CYS A 1 387 ? 15.298 -29.823 -27.439 0.50 40.75 397 CYS A CA 1
ATOM 2656 C C . CYS A 1 387 ? 13.795 -29.993 -27.635 1.00 40.69 397 CYS A C 1
ATOM 2657 O O . CYS A 1 387 ? 13.287 -29.923 -28.769 1.00 40.51 397 CYS A O 1
ATOM 2662 N N . GLN A 1 388 ? 13.066 -30.236 -26.550 1.00 41.88 398 GLN A N 1
ATOM 2663 C CA . GLN A 1 388 ? 11.620 -30.403 -26.691 1.00 43.39 398 GLN A CA 1
ATOM 2664 C C . GLN A 1 388 ? 10.997 -29.088 -27.163 1.00 39.20 398 GLN A C 1
ATOM 2665 O O . GLN A 1 388 ? 10.188 -29.093 -28.076 1.00 39.45 398 GLN A O 1
ATOM 2671 N N . PRO A 1 389 ? 11.392 -27.954 -26.564 1.00 35.67 399 PRO A N 1
ATOM 2672 C CA . PRO A 1 389 ? 10.816 -26.678 -27.006 1.00 33.44 399 PRO A CA 1
ATOM 2673 C C . PRO A 1 389 ? 10.949 -26.427 -28.509 1.00 33.09 399 PRO A C 1
ATOM 2674 O O . PRO A 1 389 ? 9.974 -25.996 -29.125 1.00 33.85 399 PRO A O 1
ATOM 2678 N N . MET A 1 390 ? 12.113 -26.705 -29.097 1.00 31.86 400 MET A N 1
ATOM 2679 C CA . MET A 1 390 ? 12.317 -26.476 -30.527 1.00 29.83 400 MET A CA 1
ATOM 2680 C C . MET A 1 390 ? 11.569 -27.493 -31.383 1.00 31.96 400 MET A C 1
ATOM 2681 O O . MET A 1 390 ? 11.125 -27.156 -32.480 1.00 32.67 400 MET A O 1
ATOM 2686 N N . ALA A 1 391 ? 11.412 -28.730 -30.909 1.00 34.21 401 ALA A N 1
ATOM 2687 C CA . ALA A 1 391 ? 10.545 -29.680 -31.606 1.00 35.66 401 ALA A CA 1
ATOM 2688 C C . ALA A 1 391 ? 9.077 -29.177 -31.635 1.00 35.01 401 ALA A C 1
ATOM 2689 O O . ALA A 1 391 ? 8.375 -29.274 -32.659 1.00 34.89 401 ALA A O 1
ATOM 2691 N N . GLN A 1 392 ? 8.621 -28.639 -30.514 1.00 34.32 402 GLN A N 1
ATOM 2692 C CA . GLN A 1 392 ? 7.255 -28.156 -30.386 1.00 36.05 402 GLN A CA 1
ATOM 2693 C C . GLN A 1 392 ? 7.091 -26.912 -31.262 1.00 33.13 402 GLN A C 1
ATOM 2694 O O . GLN A 1 392 ? 6.056 -26.733 -31.901 1.00 31.89 402 GLN A O 1
ATOM 2700 N N . LEU A 1 393 ? 8.118 -26.057 -31.296 1.00 31.94 403 LEU A N 1
ATOM 2701 C CA . LEU A 1 393 ? 8.032 -24.824 -32.055 1.00 30.22 403 LEU A CA 1
ATOM 2702 C C . LEU A 1 393 ? 7.985 -25.213 -33.527 1.00 31.21 403 LEU A C 1
ATOM 2703 O O . LEU A 1 393 ? 7.252 -24.606 -34.305 1.00 30.92 403 LEU A O 1
ATOM 2708 N N . GLU A 1 394 ? 8.693 -26.277 -33.901 1.00 32.18 404 GLU A N 1
ATOM 2709 C CA . GLU A 1 394 ? 8.699 -26.693 -35.301 1.00 32.85 404 GLU A CA 1
ATOM 2710 C C . GLU A 1 394 ? 7.376 -27.307 -35.751 1.00 33.13 404 GLU A C 1
ATOM 2711 O O . GLU A 1 394 ? 6.943 -27.078 -36.887 1.00 32.08 404 GLU A O 1
ATOM 2717 N N . ALA A 1 395 ? 6.730 -28.070 -34.867 1.00 34.94 405 ALA A N 1
ATOM 2718 C CA . ALA A 1 395 ? 5.426 -28.642 -35.161 1.00 37.24 405 ALA A CA 1
ATOM 2719 C C . ALA A 1 395 ? 4.379 -27.541 -35.269 1.00 35.06 405 ALA A C 1
ATOM 2720 O O . ALA A 1 395 ? 3.499 -27.602 -36.121 1.00 35.03 405 ALA A O 1
ATOM 2722 N N . LEU A 1 396 ? 4.494 -26.521 -34.418 1.00 32.32 406 LEU A N 1
ATOM 2723 C CA . LEU A 1 396 ? 3.571 -25.395 -34.451 1.00 30.94 406 LEU A CA 1
ATOM 2724 C C . LEU A 1 396 ? 3.717 -24.656 -35.791 1.00 30.62 406 LEU A C 1
ATOM 2725 O O . LEU A 1 396 ? 2.722 -24.367 -36.482 1.00 30.82 406 LEU A O 1
ATOM 2730 N N . TRP A 1 397 ? 4.966 -24.442 -36.182 1.00 29.84 407 TRP A N 1
ATOM 2731 C CA . TRP A 1 397 ? 5.313 -23.809 -37.447 1.00 29.98 407 TRP A CA 1
ATOM 2732 C C . TRP A 1 397 ? 4.789 -24.606 -38.634 1.00 30.31 407 TRP A C 1
ATOM 2733 O O . TRP A 1 397 ? 4.320 -24.032 -39.616 1.00 29.96 407 TRP A O 1
ATOM 2744 N N . LYS A 1 398 ? 4.890 -25.930 -38.551 1.00 31.45 408 LYS A N 1
ATOM 2745 C CA . LYS A 1 398 ? 4.496 -26.798 -39.637 1.00 33.34 408 LYS A CA 1
ATOM 2746 C C . LYS A 1 398 ? 2.991 -26.699 -39.856 1.00 33.28 408 LYS A C 1
ATOM 2747 O O . LYS A 1 398 ? 2.516 -26.672 -41.006 1.00 32.67 408 LYS A O 1
ATOM 2750 N N . LYS A 1 399 ? 2.245 -26.625 -38.752 1.00 33.20 409 LYS A N 1
ATOM 2751 C CA . LYS A 1 399 ? 0.794 -26.418 -38.829 1.00 33.51 409 LYS A CA 1
ATOM 2752 C C . LYS A 1 399 ? 0.525 -25.060 -39.513 1.00 30.64 409 LYS A C 1
ATOM 2753 O O . LYS A 1 399 ? -0.387 -24.923 -40.349 1.00 30.91 409 LYS A O 1
ATOM 2759 N N . MET A 1 400 ? 1.337 -24.069 -39.174 1.00 27.94 410 MET A N 1
ATOM 2760 C CA . MET A 1 400 ? 1.260 -22.762 -39.829 1.00 28.57 410 MET A CA 1
ATOM 2761 C C . MET A 1 400 ? 1.554 -22.791 -41.342 1.00 30.80 410 MET A C 1
ATOM 2762 O O . MET A 1 400 ? 0.951 -22.008 -42.098 1.00 30.57 410 MET A O 1
ATOM 2767 N N . GLU A 1 401 ? 2.438 -23.692 -41.793 1.00 32.58 411 GLU A N 1
ATOM 2768 C CA . GLU A 1 401 ? 2.582 -23.919 -43.229 1.00 33.95 411 GLU A CA 1
ATOM 2769 C C . GLU A 1 401 ? 1.249 -24.408 -43.791 1.00 34.84 411 GLU A C 1
ATOM 2770 O O . GLU A 1 401 ? 0.835 -24.014 -44.892 1.00 34.58 411 GLU A O 1
ATOM 2776 N N . GLY A 1 402 ? 0.598 -25.296 -43.045 1.00 36.28 412 GLY A N 1
ATOM 2777 C CA . GLY A 1 402 ? -0.771 -25.693 -43.364 1.00 37.97 412 GLY A CA 1
ATOM 2778 C C . GLY A 1 402 ? -1.744 -24.518 -43.478 1.00 36.45 412 GLY A C 1
ATOM 2779 O O . GLY A 1 402 ? -2.579 -24.472 -44.385 1.00 37.00 412 GLY A O 1
ATOM 2780 N N . VAL A 1 403 ? -1.639 -23.574 -42.559 1.00 34.42 413 VAL A N 1
ATOM 2781 C CA . VAL A 1 403 ? -2.487 -22.389 -42.558 1.00 33.47 413 VAL A CA 1
ATOM 2782 C C . VAL A 1 403 ? -2.266 -21.559 -43.821 1.00 33.94 413 VAL A C 1
ATOM 2783 O O . VAL A 1 403 ? -3.219 -21.162 -44.480 1.00 34.75 413 VAL A O 1
ATOM 2787 N N . THR A 1 404 ? -1.009 -21.326 -44.178 1.00 33.35 414 THR A N 1
ATOM 2788 C CA . THR A 1 404 ? -0.716 -20.521 -45.340 1.00 32.38 414 THR A CA 1
ATOM 2789 C C . THR A 1 404 ? -1.319 -21.204 -46.568 1.00 33.32 414 THR A C 1
ATOM 2790 O O . THR A 1 404 ? -1.932 -20.540 -47.401 1.00 34.14 414 THR A O 1
ATOM 2794 N N . ASN A 1 405 ? -1.152 -22.520 -46.678 1.00 33.90 415 ASN A N 1
ATOM 2795 C CA . ASN A 1 405 ? -1.732 -23.252 -47.780 1.00 37.31 415 ASN A CA 1
ATOM 2796 C C . ASN A 1 405 ? -3.259 -23.095 -47.819 1.00 38.60 415 ASN A C 1
ATOM 2797 O O . ASN A 1 405 ? -3.851 -22.981 -48.892 1.00 41.51 415 ASN A O 1
ATOM 2802 N N . ALA A 1 406 ? -3.897 -23.107 -46.661 1.00 36.98 416 ALA A N 1
ATOM 2803 C CA . ALA A 1 406 ? -5.347 -22.951 -46.611 1.00 37.99 416 ALA A CA 1
ATOM 2804 C C . ALA A 1 406 ? -5.765 -21.553 -47.078 1.00 35.79 416 ALA A C 1
ATOM 2805 O O . ALA A 1 406 ? -6.776 -21.400 -47.756 1.00 36.09 416 ALA A O 1
ATOM 2807 N N . VAL A 1 407 ? -4.987 -20.528 -46.745 1.00 33.80 417 VAL A N 1
ATOM 2808 C CA . VAL A 1 407 ? -5.310 -19.178 -47.216 1.00 33.71 417 VAL A CA 1
ATOM 2809 C C . VAL A 1 407 ? -5.140 -19.119 -48.729 1.00 35.47 417 VAL A C 1
ATOM 2810 O O . VAL A 1 407 ? -5.977 -18.549 -49.423 1.00 36.55 417 VAL A O 1
ATOM 2814 N N . LEU A 1 408 ? -4.094 -19.764 -49.252 1.00 36.18 418 LEU A N 1
ATOM 2815 C CA . LEU A 1 408 ? -3.832 -19.738 -50.702 1.00 38.74 418 LEU A CA 1
ATOM 2816 C C . LEU A 1 408 ? -4.929 -20.457 -51.444 1.00 40.75 418 LEU A C 1
ATOM 2817 O O . LEU A 1 408 ? -5.266 -20.109 -52.577 1.00 42.33 418 LEU A O 1
ATOM 2822 N N . HIS A 1 409 ? -5.485 -21.480 -50.807 1.00 41.31 419 HIS A N 1
ATOM 2823 C CA A HIS A 1 409 ? -6.555 -22.257 -51.418 0.50 43.62 419 HIS A CA 1
ATOM 2824 C CA B HIS A 1 409 ? -6.562 -22.257 -51.408 0.50 43.61 419 HIS A CA 1
ATOM 2825 C C . HIS A 1 409 ? -7.836 -21.425 -51.462 1.00 43.46 419 HIS A C 1
ATOM 2826 O O . HIS A 1 409 ? -8.535 -21.403 -52.469 1.00 42.89 419 HIS A O 1
ATOM 2839 N N . GLU A 1 410 ? -8.126 -20.726 -50.367 1.00 43.51 420 GLU A N 1
ATOM 2840 C CA . GLU A 1 410 ? -9.300 -19.864 -50.323 1.00 44.57 420 GLU A CA 1
ATOM 2841 C C . GLU A 1 410 ? -9.197 -18.771 -51.411 1.00 44.66 420 GLU A C 1
ATOM 2842 O O . GLU A 1 410 ? -10.166 -18.472 -52.115 1.00 44.83 420 GLU A O 1
ATOM 2848 N N . VAL A 1 411 ? -8.005 -18.206 -51.564 1.00 44.75 421 VAL A N 1
ATOM 2849 C CA . VAL A 1 411 ? -7.796 -17.129 -52.522 1.00 47.33 421 VAL A CA 1
ATOM 2850 C C . VAL A 1 411 ? -8.168 -17.568 -53.941 1.00 51.93 421 VAL A C 1
ATOM 2851 O O . VAL A 1 411 ? -8.636 -16.755 -54.744 1.00 52.25 421 VAL A O 1
ATOM 2855 N N . LYS A 1 412 ? -7.968 -18.854 -54.235 1.00 55.98 422 LYS A N 1
ATOM 2856 C CA . LYS A 1 412 ? -8.276 -19.428 -55.554 1.00 61.54 422 LYS A CA 1
ATOM 2857 C C . LYS A 1 412 ? -9.724 -19.911 -55.708 1.00 62.74 422 LYS A C 1
ATOM 2858 O O . LYS A 1 412 ? -10.160 -20.236 -56.812 1.00 65.87 422 LYS A O 1
ATOM 2864 N N . ARG A 1 413 ? -10.472 -19.945 -54.610 1.00 59.99 423 ARG A N 1
ATOM 2865 C CA . ARG A 1 413 ? -11.812 -20.528 -54.612 1.00 60.01 423 ARG A CA 1
ATOM 2866 C C . ARG A 1 413 ? -12.763 -19.847 -55.599 1.00 62.10 423 ARG A C 1
ATOM 2867 O O . ARG A 1 413 ? -13.036 -18.645 -55.505 1.00 60.46 423 ARG A O 1
ATOM 2875 N N . GLU A 1 414 ? -13.287 -20.647 -56.523 1.00 65.63 424 GLU A N 1
ATOM 2876 C CA . GLU A 1 414 ? -14.170 -20.167 -57.584 1.00 68.73 424 GLU A CA 1
ATOM 2877 C C . GLU A 1 414 ? -15.112 -19.039 -57.155 1.00 67.57 424 GLU A C 1
ATOM 2878 O O . GLU A 1 414 ? -15.102 -17.958 -57.757 1.00 70.79 424 GLU A O 1
ATOM 2880 N N . GLY A 1 415 ? -15.916 -19.278 -56.122 1.00 63.87 425 GLY A N 1
ATOM 2881 C CA . GLY A 1 415 ? -16.968 -18.341 -55.754 1.00 63.36 425 GLY A CA 1
ATOM 2882 C C . GLY A 1 415 ? -16.596 -17.129 -54.903 1.00 61.45 425 GLY A C 1
ATOM 2883 O O . GLY A 1 415 ? -17.483 -16.391 -54.471 1.00 63.68 425 GLY A O 1
ATOM 2884 N N . LEU A 1 416 ? -15.308 -16.908 -54.653 1.00 57.09 426 LEU A N 1
ATOM 2885 C CA . LEU A 1 416 ? -14.879 -15.782 -53.819 1.00 54.08 426 LEU A CA 1
ATOM 2886 C C . LEU A 1 416 ? -15.008 -14.487 -54.601 1.00 55.38 426 LEU A C 1
ATOM 2887 O O . LEU A 1 416 ? -14.370 -14.330 -55.629 1.00 52.34 426 LEU A O 1
ATOM 2892 N N . PRO A 1 417 ? -15.817 -13.539 -54.115 1.00 61.13 427 PRO A N 1
ATOM 2893 C CA . PRO A 1 417 ? -15.851 -12.263 -54.847 1.00 64.09 427 PRO A CA 1
ATOM 2894 C C . PRO A 1 417 ? -14.478 -11.580 -54.861 1.00 58.74 427 PRO A C 1
ATOM 2895 O O . PRO A 1 417 ? -13.767 -11.587 -53.849 1.00 57.91 427 PRO A O 1
ATOM 2899 N N . VAL A 1 418 ? -14.106 -11.011 -56.005 1.00 56.09 428 VAL A N 1
ATOM 2900 C CA . VAL A 1 418 ? -12.755 -10.491 -56.182 1.00 54.42 428 VAL A CA 1
ATOM 2901 C C . VAL A 1 418 ? -12.380 -9.426 -55.150 1.00 52.86 428 VAL A C 1
ATOM 2902 O O 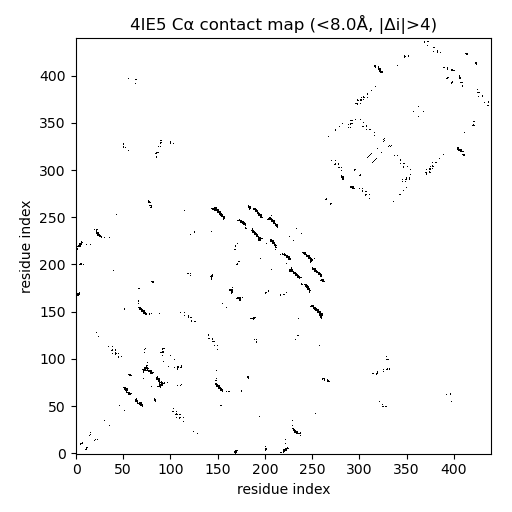. VAL A 1 418 ? -11.232 -9.357 -54.747 1.00 51.16 428 VAL A O 1
ATOM 2906 N N . GLU A 1 419 ? -13.333 -8.608 -54.713 1.00 53.60 429 GLU A N 1
ATOM 2907 C CA . GLU A 1 419 ? -13.033 -7.569 -53.718 1.00 52.75 429 GLU A CA 1
ATOM 2908 C C . GLU A 1 419 ? -12.516 -8.185 -52.399 1.00 50.35 429 GLU A C 1
ATOM 2909 O O . GLU A 1 419 ? -11.545 -7.700 -51.791 1.00 48.32 429 GLU A O 1
ATOM 2915 N N . GLN A 1 420 ? -13.154 -9.263 -51.975 1.00 51.71 430 GLN A N 1
ATOM 2916 C CA . GLN A 1 420 ? -12.729 -9.993 -50.783 1.00 52.38 430 GLN A CA 1
ATOM 2917 C C . GLN A 1 420 ? -11.372 -10.663 -50.983 1.00 48.74 430 GLN A C 1
ATOM 2918 O O . GLN A 1 420 ? -10.521 -10.610 -50.108 1.00 47.20 430 GLN A O 1
ATOM 2924 N N . ARG A 1 421 ? -11.192 -11.309 -52.132 1.00 47.19 431 ARG A N 1
ATOM 2925 C CA . ARG A 1 421 ? -9.906 -11.878 -52.495 1.00 45.60 431 ARG A CA 1
ATOM 2926 C C . ARG A 1 421 ? -8.798 -10.843 -52.364 1.00 44.88 431 ARG A C 1
ATOM 2927 O O . ARG A 1 421 ? -7.794 -11.085 -51.710 1.00 43.19 431 ARG A O 1
ATOM 2935 N N . ASN A 1 422 ? -9.004 -9.668 -52.941 1.00 46.36 432 ASN A N 1
ATOM 2936 C CA . ASN A 1 422 ? -7.955 -8.671 -53.001 1.00 46.18 432 ASN A CA 1
ATOM 2937 C C . ASN A 1 422 ? -7.687 -8.147 -51.588 1.00 44.72 432 ASN A C 1
ATOM 2938 O O . ASN A 1 422 ? -6.567 -7.762 -51.261 1.00 43.23 432 ASN A O 1
ATOM 2943 N N . GLU A 1 423 ? -8.719 -8.110 -50.756 1.00 47.67 433 GLU A N 1
ATOM 2944 C CA . GLU A 1 423 ? -8.508 -7.726 -49.372 1.00 50.91 433 GLU A CA 1
ATOM 2945 C C . GLU A 1 423 ? -7.572 -8.730 -48.645 1.00 44.79 433 GLU A C 1
ATOM 2946 O O . GLU A 1 423 ? -6.644 -8.332 -47.915 1.00 43.25 433 GLU A O 1
ATOM 2952 N N . ILE A 1 424 ? -7.806 -10.020 -48.871 1.00 44.62 434 ILE A N 1
ATOM 2953 C CA . ILE A 1 424 ? -6.934 -11.068 -48.330 1.00 42.86 434 ILE A CA 1
ATOM 2954 C C . ILE A 1 424 ? -5.499 -10.905 -48.837 1.00 42.25 434 ILE A C 1
ATOM 2955 O O . ILE A 1 424 ? -4.536 -10.949 -48.059 1.00 41.00 434 ILE A O 1
ATOM 2960 N N . LEU A 1 425 ? -5.348 -10.678 -50.140 1.00 43.22 435 LEU A N 1
ATOM 2961 C CA . LEU A 1 425 ? -4.019 -10.570 -50.743 1.00 42.22 435 LEU A CA 1
ATOM 2962 C C . LEU A 1 425 ? -3.258 -9.403 -50.122 1.00 42.28 435 LEU A C 1
ATOM 2963 O O . LEU A 1 425 ? -2.060 -9.510 -49.827 1.00 39.68 435 LEU A O 1
ATOM 2968 N N . THR A 1 426 ? -3.954 -8.281 -49.919 1.00 46.18 436 THR A N 1
ATOM 2969 C CA . THR A 1 426 ? -3.304 -7.090 -49.362 1.00 49.06 436 THR A CA 1
ATOM 2970 C C . THR A 1 426 ? -2.916 -7.363 -47.901 1.00 48.47 436 THR A C 1
ATOM 2971 O O . THR A 1 426 ? -1.889 -6.900 -47.432 1.00 49.78 436 THR A O 1
ATOM 2975 N N . ALA A 1 427 ? -3.737 -8.140 -47.204 1.00 46.42 437 ALA A N 1
ATOM 2976 C CA . ALA A 1 427 ? -3.457 -8.533 -45.821 1.00 43.92 437 ALA A CA 1
ATOM 2977 C C . ALA A 1 427 ? -2.184 -9.381 -45.660 1.00 42.44 437 ALA A C 1
ATOM 2978 O O . ALA A 1 427 ? -1.449 -9.228 -44.671 1.00 40.77 437 ALA A O 1
ATOM 2980 N N . ILE A 1 428 ? -1.976 -10.316 -46.587 1.00 41.95 438 ILE A N 1
ATOM 2981 C CA . ILE A 1 428 ? -0.865 -11.267 -46.461 1.00 39.56 438 ILE A CA 1
ATOM 2982 C C . ILE A 1 428 ? 0.400 -11.033 -47.305 1.00 39.31 438 ILE A C 1
ATOM 2983 O O . ILE A 1 428 ? 1.430 -11.671 -47.059 1.00 39.82 438 ILE A O 1
ATOM 2988 N N . LEU A 1 429 ? 0.334 -10.160 -48.304 1.00 38.45 439 LEU A N 1
ATOM 2989 C CA . LEU A 1 429 ? 1.436 -10.059 -49.249 1.00 40.15 439 LEU A CA 1
ATOM 2990 C C . LEU A 1 429 ? 2.732 -9.616 -48.571 1.00 40.09 439 LEU A C 1
ATOM 2991 O O . LEU A 1 429 ? 3.781 -10.186 -48.829 1.00 38.71 439 LEU A O 1
ATOM 2996 N N . ALA A 1 430 ? 2.651 -8.608 -47.705 1.00 42.14 440 ALA A N 1
ATOM 2997 C CA . ALA A 1 430 ? 3.834 -8.115 -46.999 1.00 42.43 440 ALA A CA 1
ATOM 2998 C C . ALA A 1 430 ? 4.527 -9.253 -46.250 1.00 40.35 440 ALA A C 1
ATOM 2999 O O . ALA A 1 430 ? 5.758 -9.373 -46.312 1.00 40.09 440 ALA A O 1
ATOM 3001 N N . SER A 1 431 ? 3.743 -10.082 -45.556 1.00 37.95 441 SER A N 1
ATOM 3002 C CA . SER A 1 431 ? 4.308 -11.187 -44.783 1.00 37.07 441 SER A CA 1
ATOM 3003 C C . SER A 1 431 ? 4.966 -12.235 -45.671 1.00 36.43 441 SER A C 1
ATOM 3004 O O . SER A 1 431 ? 6.032 -12.735 -45.338 1.00 36.09 441 SER A O 1
ATOM 3007 N N . LEU A 1 432 ? 4.328 -12.579 -46.784 1.00 36.66 442 LEU A N 1
ATOM 3008 C CA . LEU A 1 432 ? 4.895 -13.585 -47.682 1.00 38.03 442 LEU A CA 1
ATOM 3009 C C . LEU A 1 432 ? 6.148 -13.074 -48.383 1.00 38.04 442 LEU A C 1
ATOM 3010 O O . LEU A 1 432 ? 7.057 -13.849 -48.704 1.00 37.48 442 LEU A O 1
ATOM 3015 N N . THR A 1 433 ? 6.190 -11.767 -48.614 1.00 39.39 443 THR A N 1
ATOM 3016 C CA . THR A 1 433 ? 7.316 -11.134 -49.284 1.00 41.98 443 THR A CA 1
ATOM 3017 C C . THR A 1 433 ? 8.512 -11.191 -48.354 1.00 42.85 443 THR A C 1
ATOM 3018 O O . THR A 1 433 ? 9.603 -11.573 -48.767 1.00 43.96 443 THR A O 1
ATOM 3022 N N . ALA A 1 434 ? 8.280 -10.839 -47.095 1.00 42.19 444 ALA A N 1
ATOM 3023 C CA . ALA A 1 434 ? 9.297 -10.923 -46.053 1.00 42.03 444 ALA A CA 1
ATOM 3024 C C . ALA A 1 434 ? 9.750 -12.362 -45.852 1.00 41.64 444 ALA A C 1
ATOM 3025 O O . ALA A 1 434 ? 10.930 -12.597 -45.645 1.00 43.66 444 ALA A O 1
ATOM 3027 N N . ARG A 1 435 ? 8.820 -13.317 -45.928 1.00 38.11 445 ARG A N 1
ATOM 3028 C CA . ARG A 1 435 ? 9.140 -14.722 -45.706 1.00 35.65 445 ARG A CA 1
ATOM 3029 C C . ARG A 1 435 ? 10.124 -15.170 -46.794 1.00 37.23 445 ARG A C 1
ATOM 3030 O O . ARG A 1 435 ? 11.127 -15.821 -46.513 1.00 37.85 445 ARG A O 1
ATOM 3038 N N . GLN A 1 436 ? 9.850 -14.795 -48.040 1.00 38.43 446 GLN A N 1
ATOM 3039 C CA . GLN A 1 436 ? 10.721 -15.161 -49.163 1.00 40.80 446 GLN A CA 1
ATOM 3040 C C . GLN A 1 436 ? 12.097 -14.520 -49.030 1.00 41.50 446 GLN A C 1
ATOM 3041 O O . GLN A 1 436 ? 13.120 -15.175 -49.183 1.00 42.78 446 GLN A O 1
ATOM 3047 N N . ASN A 1 437 ? 12.120 -13.231 -48.742 1.00 42.18 447 ASN A N 1
ATOM 3048 C CA . ASN A 1 437 ? 13.382 -12.499 -48.653 1.00 45.09 447 ASN A CA 1
ATOM 3049 C C . ASN A 1 437 ? 14.235 -13.032 -47.496 1.00 43.03 447 ASN A C 1
ATOM 3050 O O . ASN A 1 437 ? 15.442 -13.180 -47.620 1.00 44.88 447 ASN A O 1
ATOM 3055 N N . LEU A 1 438 ? 13.589 -13.384 -46.395 1.00 38.83 448 LEU A N 1
ATOM 3056 C CA . LEU A 1 438 ? 14.308 -13.791 -45.208 1.00 38.46 448 LEU A CA 1
ATOM 3057 C C . LEU A 1 438 ? 14.799 -15.213 -45.397 1.00 39.53 448 LEU A C 1
ATOM 3058 O O . LEU A 1 438 ? 15.864 -15.564 -44.904 1.00 40.24 448 LEU A O 1
ATOM 3063 N N . ARG A 1 439 ? 14.047 -16.019 -46.140 1.00 40.03 449 ARG A N 1
ATOM 3064 C CA . ARG A 1 439 ? 14.486 -17.376 -46.461 1.00 41.66 449 ARG A CA 1
ATOM 3065 C C . ARG A 1 439 ? 15.726 -17.327 -47.358 1.00 44.10 449 ARG A C 1
ATOM 3066 O O . ARG A 1 439 ? 16.665 -18.084 -47.154 1.00 45.47 449 ARG A O 1
ATOM 3074 N N . ARG A 1 440 ? 15.747 -16.435 -48.341 1.00 44.92 450 ARG A N 1
ATOM 3075 C CA . ARG A 1 440 ? 16.949 -16.281 -49.155 1.00 47.46 450 ARG A CA 1
ATOM 3076 C C . ARG A 1 440 ? 18.149 -15.896 -48.268 1.00 47.52 450 ARG A C 1
ATOM 3077 O O . ARG A 1 440 ? 19.197 -16.540 -48.317 1.00 49.34 450 ARG A O 1
ATOM 3081 N N . GLU A 1 441 ? 17.974 -14.869 -47.440 1.00 46.08 451 GLU A N 1
ATOM 3082 C CA . GLU A 1 441 ? 19.039 -14.400 -46.543 1.00 48.64 451 GLU A CA 1
ATOM 3083 C C . GLU A 1 441 ? 19.585 -15.516 -45.628 1.00 46.47 451 GLU A C 1
ATOM 3084 O O . GLU A 1 441 ? 20.786 -15.714 -45.532 1.00 47.32 451 GLU A O 1
ATOM 3090 N N . TRP A 1 442 ? 18.696 -16.273 -44.989 1.00 44.14 452 TRP A N 1
ATOM 3091 C CA . TRP A 1 442 ? 19.097 -17.304 -44.031 1.00 44.31 452 TRP A CA 1
ATOM 3092 C C . TRP A 1 442 ? 19.794 -18.479 -44.722 1.00 47.00 452 TRP A C 1
ATOM 3093 O O . TRP A 1 442 ? 20.787 -19.013 -44.235 1.00 48.35 452 TRP A O 1
ATOM 3104 N N . HIS A 1 443 ? 19.285 -18.861 -45.881 1.00 47.93 453 HIS A N 1
ATOM 3105 C CA . HIS A 1 443 ? 19.878 -19.945 -46.649 1.00 50.82 453 HIS A CA 1
ATOM 3106 C C . HIS A 1 443 ? 21.321 -19.607 -47.043 1.00 53.25 453 HIS A C 1
ATOM 3107 O O . HIS A 1 443 ? 22.235 -20.427 -46.874 1.00 55.24 453 HIS A O 1
ATOM 3114 N N . ALA A 1 444 ? 21.530 -18.396 -47.554 1.00 54.31 454 ALA A N 1
ATOM 3115 C CA . ALA A 1 444 ? 22.885 -17.926 -47.854 1.00 58.24 454 ALA A CA 1
ATOM 3116 C C . ALA A 1 444 ? 23.750 -17.828 -46.591 1.00 57.09 454 ALA A C 1
ATOM 3117 O O . ALA A 1 444 ? 24.929 -18.170 -46.612 1.00 60.49 454 ALA A O 1
ATOM 3119 N N . ARG A 1 445 ? 23.174 -17.366 -45.491 1.00 52.38 455 ARG A N 1
ATOM 3120 C CA . ARG A 1 445 ? 23.948 -17.153 -44.264 1.00 51.83 455 ARG A CA 1
ATOM 3121 C C . ARG A 1 445 ? 24.431 -18.530 -43.783 1.00 53.87 455 ARG A C 1
ATOM 3122 O O . ARG A 1 445 ? 25.515 -18.667 -43.208 1.00 54.75 455 ARG A O 1
ATOM 3130 N N . CYS A 1 446 ? 23.625 -19.551 -44.063 1.00 57.38 456 CYS A N 1
ATOM 3131 C CA . CYS A 1 446 ? 23.954 -20.926 -43.712 1.00 61.94 456 CYS A CA 1
ATOM 3132 C C . CYS A 1 446 ? 25.025 -21.471 -44.633 1.00 66.37 456 CYS A C 1
ATOM 3133 O O . CYS A 1 446 ? 25.873 -22.251 -44.209 1.00 68.54 456 CYS A O 1
ATOM 3136 N N . GLN A 1 447 ? 24.968 -21.086 -45.903 1.00 68.26 457 GLN A N 1
ATOM 3137 C CA . GLN A 1 447 ? 25.951 -21.554 -46.883 1.00 72.52 457 GLN A CA 1
ATOM 3138 C C . GLN A 1 447 ? 27.210 -20.683 -47.063 1.00 71.40 457 GLN A C 1
ATOM 3139 O O . GLN A 1 447 ? 28.055 -21.025 -47.866 1.00 74.76 457 GLN A O 1
ATOM 3145 N N . SER A 1 448 ? 27.350 -19.581 -46.324 1.00 65.96 458 SER A N 1
ATOM 3146 C CA . SER A 1 448 ? 28.504 -18.688 -46.521 1.00 65.62 458 SER A CA 1
ATOM 3147 C C . SER A 1 448 ? 29.834 -19.421 -46.344 1.00 69.11 458 SER A C 1
ATOM 3148 O O . SER A 1 448 ? 29.888 -20.489 -45.742 1.00 69.17 458 SER A O 1
ATOM 3151 N N . ARG A 1 449 ? 30.910 -18.832 -46.858 1.00 73.04 459 ARG A N 1
ATOM 3152 C CA . ARG A 1 449 ? 32.225 -19.467 -46.806 1.00 76.77 459 ARG A CA 1
ATOM 3153 C C . ARG A 1 449 ? 32.671 -19.670 -45.364 1.00 75.49 459 ARG A C 1
ATOM 3154 O O . ARG A 1 449 ? 33.127 -20.751 -45.000 1.00 77.71 459 ARG A O 1
ATOM 3156 N N . ILE A 1 450 ? 32.541 -18.628 -44.545 1.00 71.55 460 ILE A N 1
ATOM 3157 C CA . ILE A 1 450 ? 32.981 -18.705 -43.161 1.00 70.47 460 ILE A CA 1
ATOM 3158 C C . ILE A 1 450 ? 32.170 -19.789 -42.423 1.00 68.95 460 ILE A C 1
ATOM 3159 O O . ILE A 1 450 ? 32.719 -20.558 -41.635 1.00 70.35 460 ILE A O 1
ATOM 3164 N N . ALA A 1 451 ? 30.874 -19.871 -42.707 1.00 66.40 461 ALA A N 1
ATOM 3165 C CA . ALA A 1 451 ? 30.023 -20.905 -42.108 1.00 65.12 461 ALA A CA 1
ATOM 3166 C C . ALA A 1 451 ? 30.527 -22.334 -42.397 1.00 68.42 461 ALA A C 1
ATOM 3167 O O . ALA A 1 451 ? 30.533 -23.196 -41.510 1.00 68.77 461 ALA A O 1
ATOM 3169 N N . ARG A 1 452 ? 30.945 -22.574 -43.638 1.00 71.08 462 ARG A N 1
ATOM 3170 C CA . ARG A 1 452 ? 31.276 -23.926 -44.087 1.00 74.49 462 ARG A CA 1
ATOM 3171 C C . ARG A 1 452 ? 32.574 -24.438 -43.479 1.00 78.44 462 ARG A C 1
ATOM 3172 O O . ARG A 1 452 ? 32.902 -25.619 -43.603 1.00 81.33 462 ARG A O 1
ATOM 3176 N N . THR A 1 453 ? 33.321 -23.553 -42.828 1.00 78.50 463 THR A N 1
ATOM 3177 C CA . THR A 1 453 ? 34.618 -23.927 -42.275 1.00 82.02 463 THR A CA 1
ATOM 3178 C C . THR A 1 453 ? 34.483 -24.359 -40.814 1.00 81.23 463 THR A C 1
ATOM 3179 O O . THR A 1 453 ? 35.395 -24.969 -40.256 1.00 83.03 463 THR A O 1
ATOM 3183 N N . LEU A 1 454 ? 33.341 -24.042 -40.198 1.00 78.55 464 LEU A N 1
ATOM 3184 C CA . LEU A 1 454 ? 33.105 -24.389 -38.797 1.00 78.86 464 LEU A CA 1
ATOM 3185 C C . LEU A 1 454 ? 33.152 -25.899 -38.583 1.00 82.89 464 LEU A C 1
ATOM 3186 O O . LEU A 1 454 ? 32.782 -26.665 -39.476 1.00 82.40 464 LEU A O 1
ATOM 3191 N N . PRO A 1 455 ? 33.600 -26.332 -37.390 1.00 87.25 465 PRO A N 1
ATOM 3192 C CA . PRO A 1 455 ? 33.647 -27.767 -37.085 1.00 90.90 465 P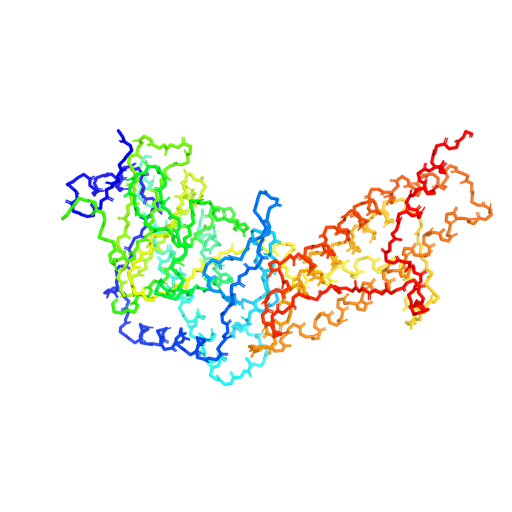RO A CA 1
ATOM 3193 C C . PRO A 1 455 ? 32.272 -28.409 -37.245 1.00 86.15 465 PRO A C 1
ATOM 3194 O O . PRO A 1 455 ? 31.253 -27.690 -37.261 1.00 84.60 465 PRO A O 1
ATOM 3198 N N . ALA A 1 456 ? 32.241 -29.736 -37.363 1.00 84.09 466 ALA A N 1
ATOM 3199 C CA . ALA A 1 456 ? 30.984 -30.457 -37.585 1.00 81.15 466 ALA A CA 1
ATOM 3200 C C . ALA A 1 456 ? 29.973 -30.271 -36.447 1.00 83.31 466 ALA A C 1
ATOM 3201 O O . ALA A 1 456 ? 28.776 -30.223 -36.696 1.00 74.94 466 ALA A O 1
ATOM 3203 N N . ASP A 1 457 ? 30.445 -30.151 -35.209 1.00 95.13 467 ASP A N 1
ATOM 3204 C CA . ASP A 1 457 ? 29.541 -29.942 -34.073 1.00 100.95 467 ASP A CA 1
ATOM 3205 C C . ASP A 1 457 ? 28.976 -28.509 -33.980 1.00 93.27 467 ASP A C 1
ATOM 3206 O O . ASP A 1 457 ? 28.130 -28.231 -33.127 1.00 94.17 467 ASP A O 1
ATOM 3211 N N . GLN A 1 458 ? 29.440 -27.610 -34.849 1.00 85.62 468 GLN A N 1
ATOM 3212 C CA . GLN A 1 458 ? 28.978 -26.219 -34.836 1.00 76.55 468 GLN A CA 1
ATOM 3213 C C . GLN A 1 458 ? 28.445 -25.769 -36.198 1.00 71.20 468 GLN A C 1
ATOM 3214 O O . GLN A 1 458 ? 28.072 -24.609 -36.359 1.00 68.41 468 GLN A O 1
ATOM 3220 N N . LYS A 1 459 ? 28.427 -26.671 -37.177 1.00 69.96 469 LYS A N 1
ATOM 3221 C CA . LYS A 1 459 ? 28.008 -26.318 -38.529 1.00 66.91 469 LYS A CA 1
ATOM 3222 C C . LYS A 1 459 ? 26.570 -25.795 -38.540 1.00 62.30 469 LYS A C 1
ATOM 3223 O O . LYS A 1 459 ? 25.668 -26.462 -38.037 1.00 61.32 469 LYS A O 1
ATOM 3225 N N . PRO A 1 460 ? 26.349 -24.599 -39.117 1.00 60.23 470 PRO A N 1
ATOM 3226 C CA . PRO A 1 460 ? 24.978 -24.114 -39.292 1.00 57.06 470 PRO A CA 1
ATOM 3227 C C . PRO A 1 460 ? 24.122 -25.148 -40.001 1.00 57.65 470 PRO A C 1
ATOM 3228 O O . PRO A 1 460 ? 24.610 -25.875 -40.867 1.00 60.48 470 PRO A O 1
ATOM 3232 N N . GLU A 1 461 ? 22.869 -25.236 -39.592 1.00 55.26 471 GLU A N 1
ATOM 3233 C CA . GLU A 1 461 ? 21.921 -26.115 -40.228 1.00 56.18 471 GLU A CA 1
ATOM 3234 C C . GLU A 1 461 ? 20.810 -25.228 -40.759 1.00 54.16 471 GLU A C 1
ATOM 3235 O O . GLU A 1 461 ? 20.210 -24.458 -39.997 1.00 50.23 471 GLU A O 1
ATOM 3241 N N . CYS A 1 462 ? 20.561 -25.285 -42.065 1.00 58.49 472 CYS A N 1
ATOM 3242 C CA . CYS A 1 462 ? 19.446 -24.539 -42.626 1.00 58.72 472 CYS A CA 1
ATOM 3243 C C . CYS A 1 462 ? 18.217 -25.374 -42.359 1.00 57.97 472 CYS A C 1
ATOM 3244 O O . CYS A 1 462 ? 17.972 -26.370 -43.038 1.00 62.80 472 CYS A O 1
ATOM 3247 N N . ARG A 1 463 ? 17.464 -24.985 -41.344 1.00 50.99 473 ARG A N 1
ATOM 3248 C CA . ARG A 1 463 ? 16.324 -25.762 -40.908 1.00 48.50 473 ARG A CA 1
ATOM 3249 C C . ARG A 1 463 ? 15.255 -24.813 -40.368 1.00 45.05 473 ARG A C 1
ATOM 3250 O O . ARG A 1 463 ? 15.566 -23.864 -39.640 1.00 43.20 473 ARG A O 1
ATOM 3258 N N . PRO A 1 464 ? 13.990 -25.052 -40.743 1.00 46.27 474 PRO A N 1
ATOM 3259 C CA . PRO A 1 464 ? 13.532 -26.123 -41.640 1.00 48.71 474 PRO A CA 1
ATOM 3260 C C . PRO A 1 464 ? 13.873 -25.871 -43.119 1.00 49.91 474 PRO A C 1
ATOM 3261 O O . PRO A 1 464 ? 13.881 -24.719 -43.583 1.00 49.28 474 PRO A O 1
ATOM 3265 N N . TYR A 1 465 ? 14.163 -26.956 -43.831 1.00 51.71 475 TYR A N 1
ATOM 3266 C CA . TYR A 1 465 ? 14.464 -26.917 -45.262 1.00 53.01 475 TYR A CA 1
ATOM 3267 C C . TYR A 1 465 ? 13.956 -28.199 -45.896 1.00 53.62 475 TYR A C 1
ATOM 3268 O O . TYR A 1 465 ? 14.001 -29.265 -45.290 1.00 54.50 475 TYR A O 1
ATOM 3277 N N . TRP A 1 466 ? 13.469 -28.094 -47.125 1.00 53.69 476 TRP A N 1
ATOM 3278 C CA . TRP A 1 466 ? 12.942 -29.246 -47.825 1.00 55.89 476 TRP A CA 1
ATOM 3279 C C . TRP A 1 466 ? 12.979 -28.980 -49.327 1.00 58.04 476 TRP A C 1
ATOM 3280 O O . TRP A 1 466 ? 12.989 -27.822 -49.766 1.00 55.69 476 TRP A O 1
ATOM 3291 N N . GLU A 1 467 ? 13.019 -30.060 -50.102 1.00 63.40 477 GLU A N 1
ATOM 3292 C CA . GLU A 1 467 ? 13.057 -29.976 -51.554 1.00 68.53 477 GLU A CA 1
ATOM 3293 C C . GLU A 1 467 ? 11.636 -29.948 -52.108 1.00 71.68 477 GLU A C 1
ATOM 3294 O O . GLU A 1 467 ? 10.708 -30.409 -51.455 1.00 66.44 477 GLU A O 1
ATOM 3300 N N . LYS A 1 468 ? 11.470 -29.421 -53.319 1.00 79.91 478 LYS A N 1
ATOM 3301 C CA . LYS A 1 468 ? 10.152 -29.356 -53.955 1.00 84.67 478 LYS A CA 1
ATOM 3302 C C . LYS A 1 468 ? 9.525 -30.740 -54.098 1.00 89.03 478 LYS A C 1
ATOM 3303 O O . LYS A 1 468 ? 8.316 -30.866 -54.271 1.00 88.71 478 LYS A O 1
ATOM 3305 N N . ASP A 1 469 ? 10.351 -31.776 -54.016 1.00 92.66 479 ASP A N 1
ATOM 3306 C CA . ASP A 1 469 ? 9.885 -33.145 -54.196 1.00 94.64 479 ASP A CA 1
ATOM 3307 C C . ASP A 1 469 ? 9.376 -33.749 -52.889 1.00 88.66 479 ASP A C 1
ATOM 3308 O O . ASP A 1 469 ? 9.094 -34.947 -52.821 1.00 94.38 479 ASP A O 1
ATOM 3310 N N . ASP A 1 470 ? 9.260 -32.926 -51.852 1.00 78.09 480 ASP A N 1
ATOM 3311 C CA . ASP A 1 470 ? 8.905 -33.426 -50.528 1.00 72.28 480 ASP A CA 1
ATOM 3312 C C . ASP A 1 470 ? 7.397 -33.295 -50.282 1.00 67.84 480 ASP A C 1
ATOM 3313 O O . ASP A 1 470 ? 6.876 -32.197 -50.025 1.00 64.89 480 ASP A O 1
ATOM 3318 N N . ALA A 1 471 ? 6.708 -34.432 -50.347 1.00 67.81 481 ALA A N 1
ATOM 3319 C CA . ALA A 1 471 ? 5.250 -34.476 -50.279 1.00 65.45 481 ALA A CA 1
ATOM 3320 C C . ALA A 1 471 ? 4.717 -34.289 -48.864 1.00 64.07 481 ALA A C 1
ATOM 3321 O O . ALA A 1 471 ? 3.503 -34.177 -48.673 1.00 61.43 481 ALA A O 1
ATOM 3323 N N . SER A 1 472 ? 5.607 -34.264 -47.874 1.00 66.49 482 SER A N 1
ATOM 3324 C CA . SER A 1 472 ? 5.183 -34.008 -46.500 1.00 66.88 482 SER A CA 1
ATOM 3325 C C . SER A 1 472 ? 4.915 -32.519 -46.249 1.00 63.10 482 SER A C 1
ATOM 3326 O O . SER A 1 472 ? 4.331 -32.150 -45.236 1.00 63.01 482 SER A O 1
ATOM 3329 N N . MET A 1 473 ? 5.335 -31.664 -47.174 1.00 58.98 483 MET A N 1
ATOM 3330 C CA . MET A 1 473 ? 5.168 -30.224 -47.003 1.00 53.17 483 MET A CA 1
ATOM 3331 C C . MET A 1 473 ? 4.198 -29.689 -48.049 1.00 50.81 483 MET A C 1
ATOM 3332 O O . MET A 1 473 ? 4.371 -29.920 -49.234 1.00 51.02 483 MET A O 1
ATOM 3337 N N . PRO A 1 474 ? 3.173 -28.959 -47.606 1.00 49.50 484 PRO A N 1
ATOM 3338 C CA . PRO A 1 474 ? 2.125 -28.474 -48.509 1.00 49.84 484 PRO A CA 1
ATOM 3339 C C . PRO A 1 474 ? 2.613 -27.387 -49.465 1.00 49.68 484 PRO A C 1
ATOM 3340 O O . PRO A 1 474 ? 2.039 -27.233 -50.532 1.00 50.72 484 PRO A O 1
ATOM 3344 N N . LEU A 1 475 ? 3.629 -26.625 -49.065 1.00 48.18 485 LEU A N 1
ATOM 3345 C CA . LEU A 1 475 ? 4.123 -25.524 -49.880 1.00 47.88 485 LEU A CA 1
ATOM 3346 C C . LEU A 1 475 ? 5.623 -25.655 -50.118 1.00 49.85 485 LEU A C 1
ATOM 3347 O O . LEU A 1 475 ? 6.333 -26.264 -49.320 1.00 50.90 485 LEU A O 1
ATOM 3352 N N . PRO A 1 476 ? 6.110 -25.095 -51.235 1.00 50.06 486 PRO A N 1
ATOM 3353 C CA . PRO A 1 476 ? 7.547 -25.090 -51.494 1.00 50.32 486 PRO A CA 1
ATOM 3354 C C . PRO A 1 476 ? 8.285 -24.151 -50.553 1.00 47.57 486 PRO A C 1
ATOM 3355 O O . PRO A 1 476 ? 7.719 -23.169 -50.030 1.00 45.31 486 PRO A O 1
ATOM 3359 N N . PHE A 1 477 ? 9.550 -24.464 -50.330 1.00 48.52 487 PHE A N 1
ATOM 3360 C CA . PHE A 1 477 ? 10.430 -23.592 -49.580 1.00 47.25 487 PHE A CA 1
ATOM 3361 C C . PHE A 1 477 ? 10.588 -22.255 -50.310 1.00 47.06 487 PHE A C 1
ATOM 3362 O O . PHE A 1 477 ? 10.563 -21.194 -49.692 1.00 45.14 487 PHE A O 1
ATOM 3370 N N . ASP A 1 478 ? 10.746 -22.316 -51.630 1.00 49.26 488 ASP A N 1
ATOM 3371 C CA . ASP A 1 478 ? 10.896 -21.119 -52.442 1.00 49.63 488 ASP A CA 1
ATOM 3372 C C . ASP A 1 478 ? 9.530 -20.578 -52.836 1.00 48.66 488 ASP A C 1
ATOM 3373 O O . ASP A 1 478 ? 8.812 -21.201 -53.605 1.00 49.91 488 ASP A O 1
ATOM 3378 N N . LEU A 1 479 ? 9.181 -19.404 -52.312 1.00 46.63 489 LEU A N 1
ATOM 3379 C CA . LEU A 1 479 ? 7.875 -18.794 -52.574 1.00 45.74 489 LEU A CA 1
ATOM 3380 C C . LEU A 1 479 ? 7.862 -17.789 -53.746 1.00 47.22 489 LEU A C 1
ATOM 3381 O O . LEU A 1 479 ? 6.886 -17.052 -53.927 1.00 46.56 489 LEU A O 1
ATOM 3386 N N . THR A 1 480 ? 8.953 -17.717 -54.510 1.00 49.32 490 THR A N 1
ATOM 3387 C CA . THR A 1 480 ? 9.037 -16.751 -55.598 1.00 51.04 490 THR A CA 1
ATOM 3388 C C . THR A 1 480 ? 7.796 -16.794 -56.495 1.00 51.96 490 THR A C 1
ATOM 3389 O O . THR A 1 480 ? 7.140 -15.770 -56.702 1.00 51.60 490 THR A O 1
ATOM 3393 N N . ASP A 1 481 ? 7.485 -17.970 -57.036 1.00 53.40 491 ASP A N 1
ATOM 3394 C CA . ASP A 1 481 ? 6.356 -18.103 -57.958 1.00 54.73 491 ASP A CA 1
ATOM 3395 C C . ASP A 1 481 ? 5.053 -17.679 -57.288 1.00 52.32 491 ASP A C 1
ATOM 3396 O O . ASP A 1 481 ? 4.266 -16.941 -57.873 1.00 52.89 491 ASP A O 1
ATOM 3401 N N . ILE A 1 482 ? 4.833 -18.148 -56.066 1.00 50.10 492 ILE A N 1
ATOM 3402 C CA . ILE A 1 482 ? 3.601 -17.843 -55.360 1.00 49.60 492 ILE A CA 1
ATOM 3403 C C . ILE A 1 482 ? 3.444 -16.327 -55.158 1.00 48.37 492 ILE A C 1
ATOM 3404 O O . ILE A 1 482 ? 2.409 -15.740 -55.481 1.00 48.64 492 ILE A O 1
ATOM 3409 N N . VAL A 1 483 ? 4.479 -15.692 -54.633 1.00 46.40 493 VAL A N 1
ATOM 3410 C CA . VAL A 1 483 ? 4.460 -14.246 -54.425 1.00 45.50 493 VAL A CA 1
ATOM 3411 C C . VAL A 1 483 ? 4.241 -13.488 -55.747 1.00 48.03 493 VAL A C 1
ATOM 3412 O O . VAL A 1 483 ? 3.536 -12.484 -55.782 1.00 47.67 493 VAL A O 1
ATOM 3416 N N . SER A 1 484 ? 4.821 -13.976 -56.841 1.00 52.10 494 SER A N 1
ATOM 3417 C CA . SER A 1 484 ? 4.678 -13.311 -58.128 1.00 56.92 494 SER A CA 1
ATOM 3418 C C . SER A 1 484 ? 3.232 -13.356 -58.604 1.00 57.50 494 SER A C 1
ATOM 3419 O O . SER A 1 484 ? 2.702 -12.381 -59.140 1.00 55.36 494 SER A O 1
ATOM 3422 N N . GLU A 1 485 ? 2.609 -14.513 -58.421 1.00 61.54 495 GLU A N 1
ATOM 3423 C CA . GLU A 1 485 ? 1.251 -14.743 -58.882 1.00 63.98 495 GLU A CA 1
ATOM 3424 C C . GLU A 1 485 ? 0.278 -13.872 -58.102 1.00 58.19 495 GLU A C 1
ATOM 3425 O O . GLU A 1 485 ? -0.613 -13.258 -58.681 1.00 59.43 495 GLU A O 1
ATOM 3431 N N . LEU A 1 486 ? 0.470 -13.816 -56.789 1.00 51.26 496 LEU A N 1
ATOM 3432 C CA . LEU A 1 486 ? -0.391 -13.028 -55.914 1.00 48.41 496 LEU A CA 1
ATOM 3433 C C . LEU A 1 486 ? -0.315 -11.555 -56.273 1.00 49.35 496 LEU A C 1
ATOM 3434 O O . LEU A 1 486 ? -1.336 -10.859 -56.340 1.00 49.15 496 LEU A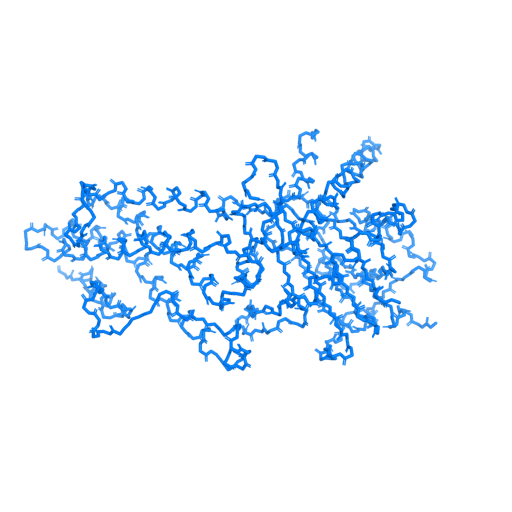 O 1
ATOM 3439 N N . ARG A 1 487 ? 0.901 -11.073 -56.482 1.00 51.03 497 ARG A N 1
ATOM 3440 C CA . ARG A 1 487 ? 1.086 -9.692 -56.903 1.00 53.61 497 ARG A CA 1
ATOM 3441 C C . ARG A 1 487 ? 0.367 -9.407 -58.204 1.00 55.14 497 ARG A C 1
ATOM 3442 O O . ARG A 1 487 ? -0.290 -8.385 -58.328 1.00 57.30 497 ARG A O 1
ATOM 3450 N N . GLY A 1 488 ? 0.505 -10.297 -59.180 1.00 54.87 498 GLY A N 1
ATOM 3451 C CA . GLY A 1 488 ? -0.136 -10.100 -60.466 1.00 57.60 498 GLY A CA 1
ATOM 3452 C C . GLY A 1 488 ? -1.644 -10.064 -60.323 1.00 57.37 498 GLY A C 1
ATOM 3453 O O . GLY A 1 488 ? -2.329 -9.301 -61.003 1.00 59.26 498 GLY A O 1
ATOM 3454 N N . GLN A 1 489 ? -2.167 -10.898 -59.428 1.00 56.04 499 GLN A N 1
ATOM 3455 C CA . GLN A 1 489 ? -3.599 -10.979 -59.223 1.00 57.61 499 GLN A CA 1
ATOM 3456 C C . GLN A 1 489 ? -4.086 -9.632 -58.729 1.00 58.93 499 GLN A C 1
ATOM 3457 O O . GLN A 1 489 ? -5.084 -9.095 -59.218 1.00 59.82 499 GLN A O 1
ATOM 3463 N N . LEU A 1 490 ? -3.362 -9.090 -57.757 1.00 59.34 500 LEU A N 1
ATOM 3464 C CA . LEU A 1 490 ? -3.727 -7.828 -57.133 1.00 60.64 500 LEU A CA 1
ATOM 3465 C C . LEU A 1 490 ? -3.785 -6.685 -58.155 1.00 64.74 500 LEU A C 1
ATOM 3466 O O . LEU A 1 490 ? -4.525 -5.722 -57.963 1.00 65.77 500 LEU A O 1
ATOM 3471 N N . LEU A 1 491 ? -3.026 -6.805 -59.244 1.00 67.68 501 LEU A N 1
ATOM 3472 C CA . LEU A 1 491 ? -3.006 -5.779 -60.294 1.00 72.39 501 LEU A CA 1
ATOM 3473 C C . LEU A 1 491 ? -3.938 -6.046 -61.490 1.00 74.57 501 LEU A C 1
ATOM 3474 O O . LEU A 1 491 ? -3.909 -5.315 -62.475 1.00 78.54 501 LEU A O 1
ATOM 3479 N N . GLU A 1 492 ? -4.757 -7.085 -61.417 1.00 71.98 502 GLU A N 1
ATOM 3480 C CA . GLU A 1 492 ? -5.687 -7.375 -62.501 1.00 73.47 502 GLU A CA 1
ATOM 3481 C C . GLU A 1 492 ? -6.728 -6.263 -62.635 1.00 75.27 502 GLU A C 1
ATOM 3482 O O . GLU A 1 492 ? -7.180 -5.696 -61.641 1.00 72.79 502 GLU A O 1
ATOM 3488 N N . ALA A 1 493 ? -7.125 -5.955 -63.862 1.00 80.35 503 ALA A N 1
ATOM 3489 C CA . ALA A 1 493 ? -8.139 -4.932 -64.075 1.00 83.25 503 ALA A CA 1
ATOM 3490 C C . ALA A 1 493 ? -9.519 -5.565 -64.152 1.00 83.23 503 ALA A C 1
ATOM 3491 O O . ALA A 1 493 ? -10.168 -5.777 -63.127 1.00 80.69 503 ALA A O 1
#

B-factor: mean 46.27, std 16.34, range [22.91, 127.78]

Solvent-accessible surface area: 20209 Å² total

Nearest PDB structures (foldseek):
  4ie5-assembly1_A  TM=1.002E+00  e=8.648E-85  Homo sapiens
  4ie7-assembly1_A  TM=1.001E+00  e=2.982E-79  Homo sapiens
  4qho-assembly1_A  TM=9.990E-01  e=4.292E-79  Homo sapiens
  4ie6-assembly1_A  TM=1.000E+00  e=5.568E-79  Homo sapiens
  8it9-assembly1_A  TM=9.966E-01  e=4.954E-78  Homo sapiens

Radius of gyration: 25.01 Å; Cα contacts (8 Å, |Δi|>4): 775; chains: 1; bounding box: 72×54×63 Å

Organism: Homo sapiens (NCBI:txid9606)

CATH classification: 2.60.120.590 (+1 more: 1.20.58.1470)

InterPro domains:
  IPR024366 Alpha-ketoglutarate-dependent dioxygenase FTO, C-terminal [PF12934] (329-497)
  IPR024367 Alpha-ketoglutarate-dependent dioxygenase FTO, catalytic domain [PF12933] (37-325)
  IPR024367 Alpha-ketoglutarate-dependent dioxygenase FTO, catalytic domain [SM01223] (35-326)
  IPR032868 Alpha-ketoglutarate-dependent dioxygenase FTO [PTHR31291] (1-502)
  IPR037151 Alpha-ketoglutarate-dependent dioxygenase AlkB-like superfamily [G3DSA:2.60.120.590] (30-330)
  IPR038413 FTO, C-terminal domain superfamily [G3DSA:1.20.58.1470] (331-464)

Foldseek 3Di:
DFAADEPVDPCQVVCCVVPPVLKDKDFQVNPDPVLLVQLVVLVVLCVVLPQWAFDQAADPRDTDGAQKTKAKAFDFQFWFDDRNFIHHHPYACDPPDDQPDVSLNSSSVSVVVVLVVVLVVQLVVVVVVVVVVVVVDSVVSNLLSNFGMKMKIKHQCVVRVPFDQQPQHRLGTFSWHKAQDPQADAQRKKKKFKAFDQPGDDAQQFKWKKKDFPPDSPSHIYTYTDYGGMMMMRGGCRSPGMIMTIHDHNGMMMMIITGHGNCCVGGLVNLVVLLVLLCVQWDPPDDDLPTDGPDLDLVSLLSNLQSLLCLVQVPQLSCLQQLPSCVSSDCSCVVSNVVSVSSSQVSLSVVLNLLVVLPDPPDPLVSSLSSLVSCLVSVVCLQVSLVVSVCSLVDPVLVVDDNSGRRDRPPADCPPDPSGSDHSHCVVVSVVSVVSNVDD

Secondary structure (DSSP, 8-state):
---EE-TTSTTHHHHHHHH-TTEEEE-GGGS-HHHHHHHHHHHHHHHHTT--EEEEEEETTEEEEEEEEEEEEESTTBEEEETTEEEEPEEP--TT-----HHHHHHHHHHHHHHHHHHHHHHHHHHHHHHHHH---HHHHHHHT---EEEEEEE-TTT----EEPSSS---EEEEEEE---SBPTT--EEEEEEE----SS-TTS-EEEEEETT-SSSPEEEEE--TTEEEEE-TTHHHHEEEEEE--SS-EEEEEEE-B--TT-BHHHHHHHHHHHHTTB--SS-SS---BS---HHHHHHHHHHHHIIIIIIIIHHHHTTT-GGGT--TTHHHHHHHHHHHHHHHHHHHHHHHHHH-TT--HHHHHHHHHHHHHHHHHHHHHHHHHHHHHHSHHHHHS-GGG-----S---TT-TT-SS-S--HHHHHHHHHHHT--

Sequence (440 aa):
RGSHMTPKDDEFYQQWQLKYPKLILREASSVSEELHKEVQEAFLTLHKHGCLFRDLVRIQGKDLLTPVSRILIGNPGCTYKYLNTRLFTVPWPVKGSNITEAEIAAACETFLKLNDYLQIETIQALEELAAKEKANDEVDIKSRAAYNVTLLNFMDPQKMPYLKEEPYFGMGKMAVSSWHHDENLVDRSAVAVYSYSCELEGRDPDIWHVGFKISWDIETPGLAIPLHQGDCYFMMLDDLNATHQHCVLAGSQPRFSSTHRVAECSTGTLDYILQRCQLALQNVCDDVDNDDVSLKSFEPAVLKQGEEIHNEVEFEWLRQFWFQGNRYRKCTDWWCCQPMAQLEALWKKMEGVTNAVLHHEVKREGLPVEQRNEILTAILASLTARQNLRREWHARCQSRIARTLPADQKPECRPYWEKDDASMPLPFDLTDIVSELRGQLLEA

GO terms:
  GO:0005515 protein binding (F, IPI)
  GO:0008198 ferrous iron binding (F, IDA)
  GO:0005634 nucleus (C, IDA)
  GO:0005737 cytoplasm (C, IDA)
  GO:0016607 nuclear speck (C, IDA)
  GO:0035515 oxidative RNA demethylase activity (F, IDA)
  GO:0035516 broad specificity oxidative DNA demethylase activity (F, IDA)
  GO:0061157 mRNA destabilization (P, IDA)
  GO:1990931 mRNA N6-methyladenosine dioxygenase activity (F, IDA)
  GO:1990984 tRNA demethylase activity (F, IDA)
  GO:0005634 nucleus (C, EXP)
  GO:0005737 cytoplasm (C, EXP)
  GO:0010883 regulation of lipid storage (P, IMP)
  GO:0090335 regulation of brown fat cell differentiation (P, IMP)
  GO:1990931 mRNA N6-methyladenosine dioxygenase activity (F, IMP)
  GO:0005654 nucleoplasm (C, TAS)
  GO:0042245 RNA repair (P, IDA)
  GO:0006307 DNA alkylation repair (P, IDA)
  GO:0005829 cytosol (C, IDA)
  GO:0016180 snRNA processing (P, IDA)